Protein AF-D2V2P2-F1 (afdb_monomer)

Foldseek 3Di:
DDDDDDDDDDDDDDDDPPPPVVVVVVVVVVVVVVVPPPDDDDDDDDDDDDDDDDDDDDPPPPPVVVVVLVVVVVVLVVVVVPPLDPDPVSVVVNVVSVVVVVVVVVPPCVVCVVVVVVVVVVVLVSNDPPDDDPVVVCVVVVVVVVVVVVVVPPDPPPPPPDPDDPVNVVVVVVVVVVVVVVVVVVVVVVVVVVLVVVQLVLQVLLQVLQVVCCVVPVAGDLDSVVSCVVVSDVDQDARSLRHGWQKQAAAQLVVLLVLLVCLQPDPDDDCPVSLVVLVVNLSNLVSLLVSLVVDQPPQQSLLSNLQSNVHIGIWDPSDNDIDGHPVGDSCDDPVSSVVSVVSLVSSLVSLVVSCVDPDPSNPSSVSVNVSSVVSVVVSVVVVVVVVVVVPPDD

Secondary structure (DSSP, 8-state):
------PPP---------TTHHHHHHHHHHHHHHHGGG--------------------TTSTTHHHHHHHHHHHHHHHHHHH-----HHHHHHHHHHHHHHHHHTTT-HHHHHHHHHHHHHHHHHHT--S---HHHHHHHHHHHHHHHHHHTSSS----------HHHHHHHHHHHHHHHHHHHHHHHHHHHHHHHHHHHHHHHHHHHHHHHHHHHHSS--SSSTHHHHTTS-SSPPBPTTSPBPEEE----HHHHHHHHHHHHH--SS--HHHHHHHHHHHHHHHHHHHHHHSPPTT--HHHHHHHHTT--EEEB-SSSS-B--TTS-SS--HHHHHHHHHHHHHHHHHHHHHHTS-STTHHHHHHHHHHHHHHHHHHHHHHHHHHHHHSS--

Sequence (394 aa):
MMHNSKTQPFSMMGHTPLSSERRKYRRMEQIIKHLIPFATIKSSSSIEENNYCTTSVNNNRKCENNNQMMEILQFLIRHILVTKRNNKDSINQLNIILQKYIQQTNGDFKKYLPIGIIAGLICANKYNQNNSTISNRFNIVKNIFSNSAGILKDNNIAVTIHHLSMIEILIAISIIVTFSGLTGAVLAQVYEESRVSNALL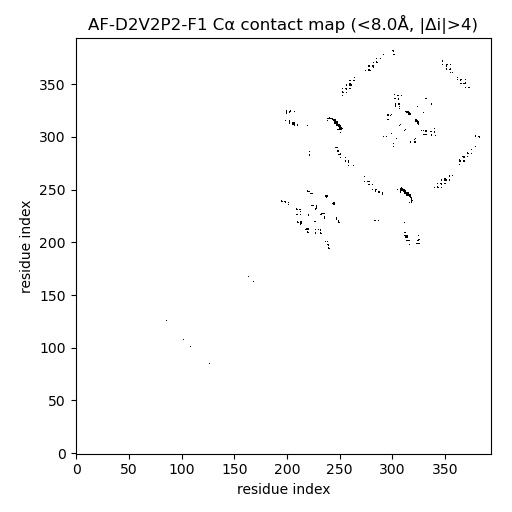DLAKLQEGLVLYFTRHGKYPLSLEDLLEGGELNKVPKDPWGTDYLYVPHLDWNRLNRILLTTTTSNSGNNSTSQQQLTYFNEVLKRMETVLITLPGGVTPMSLLAIANEQPFCICVGTKIPRFPSKIDVDVSRERIRYVANLMKMSMERSSVAGSVQSNNQQGVTSIMNQITELNARIKNILNVTRQASGGGE

Mean predicted aligned error: 15.67 Å

InterPro domains:
  IPR045584 Pilin-like [SSF54523] (191-249)

Radius of gyration: 34.94 Å; Cα contacts (8 Å, |Δi|>4): 233; chains: 1; bounding box: 85×60×120 Å

Solvent-accessible surface area (backbone atoms only — not comparable to full-atom values): 24116 Å² total; per-residue (Å²): 134,88,82,85,79,82,81,77,85,84,82,82,84,78,88,77,93,70,67,70,64,58,54,54,53,56,55,51,53,55,56,53,67,69,64,56,86,82,75,76,85,82,87,78,86,85,90,83,90,82,90,86,82,90,78,92,87,79,98,70,71,75,66,61,56,58,56,54,50,49,51,52,50,51,51,50,53,52,48,57,68,67,50,88,65,94,51,70,65,62,54,53,52,50,52,53,52,51,52,54,52,60,66,70,51,77,77,62,53,83,83,48,47,69,59,55,51,50,52,49,52,54,52,61,64,69,75,61,87,73,95,69,65,71,71,64,56,54,52,56,55,47,53,55,53,54,58,56,56,58,69,61,71,82,55,92,70,80,74,77,77,73,82,75,51,72,66,55,55,53,52,51,51,52,53,52,53,55,50,52,59,59,54,54,62,57,49,56,54,55,50,52,53,49,37,54,53,50,40,47,54,50,40,48,51,52,49,50,30,49,54,52,44,24,73,74,68,77,45,71,62,90,49,76,65,50,37,42,77,72,63,60,34,97,65,84,73,60,39,78,70,73,37,70,60,49,70,43,50,59,48,52,52,68,60,53,44,48,51,52,54,48,65,67,67,63,92,69,96,76,57,66,68,61,49,52,49,51,54,52,51,41,54,46,51,56,50,46,46,54,46,62,72,69,54,62,81,92,65,55,66,58,50,51,53,39,49,20,42,76,44,55,48,53,34,45,62,71,46,92,62,71,45,65,36,91,89,57,76,82,82,59,50,70,64,52,37,51,50,46,53,50,42,52,51,51,38,51,60,47,32,56,61,47,56,71,54,94,48,100,67,43,69,63,49,45,53,41,38,51,50,55,50,48,47,52,53,50,52,51,51,52,53,50,52,54,49,56,69,68,70,74,77,127

Organism: Naegleria gruberi (NCBI:txid5762)

Structure (mmCIF, N/CA/C/O backbone):
data_AF-D2V2P2-F1
#
_entry.id   AF-D2V2P2-F1
#
loop_
_atom_site.group_PDB
_atom_site.id
_atom_site.type_symbol
_atom_site.label_atom_id
_atom_site.label_alt_id
_atom_site.label_comp_id
_atom_site.label_asym_id
_atom_site.label_entity_id
_atom_site.label_seq_id
_atom_site.pdbx_PDB_ins_code
_atom_site.Cartn_x
_atom_site.Cartn_y
_atom_site.Cartn_z
_atom_site.occupancy
_atom_site.B_iso_or_equiv
_atom_site.auth_seq_id
_atom_site.auth_comp_id
_atom_site.auth_asym_id
_atom_site.auth_atom_id
_atom_site.pdbx_PDB_model_num
ATOM 1 N N . MET A 1 1 ? -45.263 -20.080 16.323 1.00 39.00 1 MET A N 1
ATOM 2 C CA . MET A 1 1 ? -45.746 -19.633 14.998 1.00 39.00 1 MET A CA 1
ATOM 3 C C . MET A 1 1 ? -44.679 -18.750 14.377 1.00 39.00 1 MET A C 1
ATOM 5 O O . MET A 1 1 ? -44.174 -17.861 15.046 1.00 39.00 1 MET A O 1
ATOM 9 N N . MET A 1 2 ? -44.260 -19.103 13.164 1.00 36.00 2 MET A N 1
ATOM 10 C CA . MET A 1 2 ? -43.107 -18.552 12.450 1.00 36.00 2 MET A CA 1
ATOM 11 C C . MET A 1 2 ? -43.332 -17.096 12.024 1.00 36.00 2 MET A C 1
ATOM 13 O O . MET A 1 2 ? -44.337 -16.805 11.381 1.00 36.00 2 MET A O 1
ATOM 17 N N . HIS A 1 3 ? -42.371 -16.209 12.296 1.00 40.41 3 HIS A N 1
ATOM 18 C CA . HIS A 1 3 ? -42.299 -14.899 11.647 1.00 40.41 3 HIS A CA 1
ATOM 19 C C . HIS A 1 3 ? -41.204 -14.907 10.577 1.00 40.41 3 HIS A C 1
ATOM 21 O O . HIS A 1 3 ? -40.013 -14.865 10.865 1.00 40.41 3 HIS A O 1
ATOM 27 N N . ASN A 1 4 ? -41.665 -14.978 9.328 1.00 36.97 4 ASN A N 1
ATOM 28 C CA . ASN A 1 4 ? -40.906 -14.775 8.099 1.00 36.97 4 ASN A CA 1
ATOM 29 C C . ASN A 1 4 ? -40.462 -13.308 7.991 1.00 36.97 4 ASN A C 1
ATOM 31 O O . ASN A 1 4 ? -41.295 -12.428 7.759 1.00 36.97 4 ASN A O 1
ATOM 35 N N . SER A 1 5 ? -39.161 -13.036 8.092 1.00 37.25 5 SER A N 1
ATOM 36 C CA . SER A 1 5 ? -38.570 -11.764 7.674 1.00 37.25 5 SER A CA 1
ATOM 37 C C . SER A 1 5 ? -38.141 -11.863 6.206 1.00 37.25 5 SER A C 1
ATOM 39 O O . SER A 1 5 ? -37.165 -12.515 5.847 1.00 37.25 5 SER A O 1
ATOM 41 N N . LYS A 1 6 ? -38.921 -11.217 5.331 1.00 34.88 6 LYS A N 1
ATOM 42 C CA . LYS A 1 6 ? -38.597 -11.018 3.914 1.00 34.88 6 LYS A CA 1
ATOM 43 C C . LYS A 1 6 ? -37.325 -10.175 3.792 1.00 34.88 6 LYS A C 1
ATOM 45 O O . LYS A 1 6 ? -37.334 -8.986 4.098 1.00 34.88 6 LYS A O 1
ATOM 50 N N . THR A 1 7 ? -36.257 -10.782 3.297 1.00 38.91 7 THR A N 1
ATOM 51 C CA . THR A 1 7 ? -35.084 -10.098 2.755 1.00 38.91 7 THR A CA 1
ATOM 52 C C . THR A 1 7 ? -35.441 -9.486 1.398 1.00 38.91 7 THR A C 1
ATOM 54 O O . THR A 1 7 ? -35.841 -10.186 0.470 1.00 38.91 7 THR A O 1
ATOM 57 N N . GLN A 1 8 ? -35.329 -8.161 1.278 1.00 36.66 8 GLN A N 1
ATOM 58 C CA . GLN A 1 8 ? -35.366 -7.481 -0.018 1.00 36.66 8 GLN A CA 1
ATOM 59 C C . GLN A 1 8 ? -33.959 -7.475 -0.640 1.00 36.66 8 GLN A C 1
ATOM 61 O O . GLN A 1 8 ? -32.996 -7.175 0.070 1.00 36.66 8 GLN A O 1
ATOM 66 N N . PRO A 1 9 ? -33.806 -7.772 -1.943 1.00 38.62 9 PRO A N 1
ATOM 67 C CA . PRO A 1 9 ? -32.526 -7.642 -2.623 1.00 38.62 9 PRO A CA 1
ATOM 68 C C . PRO A 1 9 ? -32.244 -6.172 -2.964 1.00 38.62 9 PRO A C 1
ATOM 70 O O . PRO A 1 9 ? -32.997 -5.519 -3.686 1.00 38.62 9 PRO A O 1
ATOM 73 N N . PHE A 1 10 ? -31.129 -5.658 -2.449 1.00 37.38 10 PHE A N 1
ATOM 74 C CA . PHE A 1 10 ? -30.581 -4.348 -2.793 1.00 37.38 10 PHE A CA 1
ATOM 75 C C . PHE A 1 10 ? -29.981 -4.412 -4.210 1.00 37.38 10 PHE A C 1
ATOM 77 O O . PHE A 1 10 ? -28.911 -4.978 -4.425 1.00 37.38 10 PHE A O 1
ATOM 84 N N . SER A 1 11 ? -30.691 -3.860 -5.194 1.00 35.41 11 SER A N 1
ATOM 85 C CA . SER A 1 11 ? -30.213 -3.702 -6.572 1.00 35.41 11 SER A CA 1
ATOM 86 C C . SER A 1 11 ? -29.345 -2.444 -6.681 1.00 35.41 11 SER A C 1
ATOM 88 O O . SER A 1 11 ? -29.870 -1.336 -6.787 1.00 35.41 11 SER A O 1
ATOM 90 N N . MET A 1 12 ? -28.018 -2.600 -6.689 1.00 32.62 12 MET A N 1
ATOM 91 C CA . MET A 1 12 ? -27.097 -1.531 -7.090 1.00 32.62 12 MET A CA 1
ATOM 92 C C . MET A 1 12 ? -26.944 -1.504 -8.616 1.00 32.62 12 MET A C 1
ATOM 94 O O . MET A 1 12 ? -26.201 -2.288 -9.202 1.00 32.62 12 MET A O 1
ATOM 98 N N . MET A 1 13 ? -27.640 -0.567 -9.261 1.00 35.00 13 MET A N 1
ATOM 99 C CA . MET A 1 13 ? -27.381 -0.162 -10.644 1.00 35.00 13 MET A CA 1
ATOM 100 C C . MET A 1 13 ? -26.175 0.789 -10.658 1.00 35.00 13 MET A C 1
ATOM 102 O O . MET A 1 13 ? -26.297 1.975 -10.363 1.00 35.00 13 MET A O 1
ATOM 106 N N . GLY A 1 14 ? -24.993 0.259 -10.976 1.00 33.53 14 GLY A N 1
ATOM 107 C CA . GLY A 1 14 ? -23.795 1.049 -11.258 1.00 33.53 14 GLY A CA 1
ATOM 108 C C . GLY A 1 14 ? -23.692 1.360 -12.751 1.00 33.53 14 GLY A C 1
ATOM 109 O O . GLY A 1 14 ? -23.383 0.479 -13.551 1.00 33.53 14 GLY A O 1
ATOM 110 N N . HIS A 1 15 ? -23.931 2.612 -13.142 1.00 38.28 15 HIS A N 1
ATOM 111 C CA . HIS A 1 15 ? -23.591 3.107 -14.475 1.00 38.28 15 HIS A CA 1
ATOM 112 C C . HIS A 1 15 ? -22.081 3.378 -14.560 1.00 38.28 15 HIS A C 1
ATOM 114 O O . HIS A 1 15 ? -21.579 4.337 -13.983 1.00 38.28 15 HIS A O 1
ATOM 120 N N . THR A 1 16 ? -21.348 2.553 -15.309 1.00 40.25 16 THR A N 1
ATOM 121 C CA . THR A 1 16 ? -19.937 2.797 -15.659 1.00 40.25 16 THR A CA 1
ATOM 122 C C . THR A 1 16 ? -19.815 3.726 -16.879 1.00 40.25 16 THR A C 1
ATOM 124 O O . THR A 1 16 ? -20.457 3.447 -17.901 1.00 40.25 16 THR A O 1
ATOM 127 N N . PRO A 1 17 ? -18.949 4.757 -16.878 1.00 39.59 17 PRO A N 1
ATOM 128 C CA . PRO A 1 17 ? -18.678 5.567 -18.062 1.00 39.59 17 PRO A CA 1
ATOM 129 C C . PRO A 1 17 ? -17.571 4.921 -18.919 1.00 39.59 17 PRO A C 1
ATOM 131 O O . PRO A 1 17 ? -16.394 5.222 -18.780 1.00 39.59 17 PRO A O 1
ATOM 134 N N . LEU A 1 18 ? -17.949 4.035 -19.847 1.00 43.19 18 LEU A N 1
ATOM 135 C CA . LEU A 1 18 ? -17.047 3.388 -20.830 1.00 43.19 18 LEU A CA 1
ATOM 136 C C . LEU A 1 18 ? -17.198 3.969 -22.257 1.00 43.19 18 LEU A C 1
ATOM 138 O O . LEU A 1 18 ? -16.997 3.288 -23.266 1.00 43.19 18 LEU A O 1
ATOM 142 N N . SER A 1 19 ? -17.614 5.234 -22.379 1.00 46.69 19 SER A N 1
ATOM 143 C CA . SER A 1 19 ? -18.091 5.798 -23.653 1.00 46.69 19 SER A CA 1
ATOM 144 C C . SER A 1 19 ? -17.028 6.496 -24.518 1.00 46.69 19 SER A C 1
ATOM 146 O O . SER A 1 19 ? -17.297 6.746 -25.697 1.00 46.69 19 SER A O 1
ATOM 148 N N . SER A 1 20 ? -15.819 6.773 -24.012 1.00 46.03 20 SER A N 1
ATOM 149 C CA . SER A 1 20 ? -14.789 7.493 -24.785 1.00 46.03 20 SER A CA 1
ATOM 150 C C . SER A 1 20 ? -13.924 6.571 -25.661 1.00 46.03 20 SER A C 1
ATOM 152 O O . SER A 1 20 ? -13.648 6.908 -26.815 1.00 46.03 20 SER A O 1
ATOM 154 N N . GLU A 1 21 ? -13.579 5.365 -25.198 1.00 44.59 21 GLU A N 1
ATOM 155 C CA . GLU A 1 21 ? -12.796 4.397 -25.985 1.00 44.59 21 GLU A CA 1
ATOM 156 C C . GLU A 1 21 ? -13.618 3.715 -27.084 1.00 44.59 21 GLU A C 1
ATOM 158 O O . GLU A 1 21 ? -13.150 3.585 -28.217 1.00 44.59 21 GLU A O 1
ATOM 163 N N . ARG A 1 22 ? -14.891 3.381 -26.824 1.00 50.56 22 ARG A N 1
ATOM 164 C CA . ARG A 1 22 ? -15.781 2.792 -27.847 1.00 50.56 22 ARG A CA 1
ATOM 165 C C . ARG A 1 22 ? -16.012 3.719 -29.050 1.00 50.56 22 ARG A C 1
ATOM 167 O O . ARG A 1 22 ? -16.265 3.231 -30.151 1.00 50.56 22 ARG A O 1
ATOM 174 N N . ARG A 1 23 ? -15.881 5.043 -28.882 1.00 46.22 23 ARG A N 1
ATOM 175 C CA . ARG A 1 23 ? -15.968 6.017 -29.988 1.00 46.22 23 ARG A CA 1
ATOM 176 C C . ARG A 1 23 ? -14.723 6.022 -30.884 1.00 46.22 23 ARG A C 1
ATOM 178 O O . ARG A 1 23 ? -14.866 6.257 -32.082 1.00 46.22 23 ARG A O 1
ATOM 185 N N . LYS A 1 24 ? -13.532 5.709 -30.353 1.00 48.81 24 LYS A N 1
ATOM 186 C CA . LYS A 1 24 ? -12.301 5.578 -31.158 1.00 48.81 24 LYS A CA 1
ATOM 187 C C . LYS A 1 24 ? -12.327 4.314 -32.026 1.00 48.81 24 LYS A C 1
ATOM 189 O O . LYS A 1 24 ? -11.998 4.391 -33.207 1.00 48.81 24 LYS A O 1
ATOM 194 N N . TYR A 1 25 ? -12.838 3.198 -31.498 1.00 47.44 25 TYR A N 1
ATOM 195 C CA . TYR A 1 25 ? -12.969 1.949 -32.261 1.00 47.44 25 TYR A CA 1
ATOM 196 C C . TYR A 1 25 ? -13.992 2.031 -33.405 1.00 47.44 25 TYR A C 1
ATOM 198 O O . TYR A 1 25 ? -13.703 1.554 -34.499 1.00 47.44 25 TYR A O 1
ATOM 206 N N . ARG A 1 26 ? -15.135 2.717 -33.224 1.00 54.47 26 ARG A N 1
ATOM 207 C CA . ARG A 1 26 ? -16.117 2.896 -34.317 1.00 54.47 26 ARG A CA 1
ATOM 208 C C . ARG A 1 26 ? -15.593 3.747 -35.480 1.00 54.47 26 ARG A C 1
ATOM 210 O O . ARG A 1 26 ? -15.947 3.476 -36.622 1.00 54.47 26 ARG A O 1
ATOM 217 N N . ARG A 1 27 ? -14.733 4.741 -35.217 1.00 48.91 27 ARG A N 1
ATOM 218 C CA . ARG A 1 27 ? -14.078 5.520 -36.287 1.00 48.91 27 ARG A CA 1
ATOM 219 C C . ARG A 1 27 ? -13.041 4.689 -37.047 1.00 48.91 27 ARG A C 1
ATOM 221 O O . ARG A 1 27 ? -12.950 4.811 -38.261 1.00 48.91 27 ARG A O 1
ATOM 228 N N . MET A 1 28 ? -12.318 3.802 -36.362 1.00 43.47 28 MET A N 1
ATOM 229 C CA . MET A 1 28 ? -11.369 2.884 -37.005 1.00 43.47 28 MET A CA 1
ATOM 230 C C . MET A 1 28 ? -12.079 1.833 -37.875 1.00 43.47 28 MET A C 1
ATOM 232 O O . MET A 1 28 ? -11.632 1.543 -38.980 1.00 43.47 28 MET A O 1
ATOM 236 N N . GLU A 1 29 ? -13.225 1.318 -37.423 1.00 53.47 29 GLU A N 1
ATOM 237 C CA . GLU A 1 29 ? -14.031 0.344 -38.171 1.00 53.47 29 GLU A CA 1
ATOM 238 C C . GLU A 1 29 ? -14.632 0.936 -39.463 1.00 53.47 29 GLU A C 1
ATOM 240 O O . GLU A 1 29 ? -14.716 0.251 -40.482 1.00 53.47 29 GLU A O 1
ATOM 245 N N . GLN A 1 30 ? -14.993 2.225 -39.454 1.00 53.72 30 GLN A N 1
ATOM 246 C CA . GLN A 1 30 ? -15.456 2.938 -40.652 1.00 53.72 30 GLN A CA 1
ATOM 247 C C . GLN A 1 30 ? -14.328 3.186 -41.668 1.00 53.72 30 GLN A C 1
ATOM 249 O O . GLN A 1 30 ? -14.567 3.087 -42.868 1.00 53.72 30 GLN A O 1
ATOM 254 N N . ILE A 1 31 ? -13.094 3.425 -41.209 1.00 52.66 31 ILE A N 1
ATOM 255 C CA . ILE A 1 31 ? -11.920 3.567 -42.090 1.00 52.66 31 ILE A CA 1
ATOM 256 C C . ILE A 1 31 ? -11.558 2.219 -42.736 1.00 52.66 31 ILE A C 1
ATOM 258 O O . ILE A 1 31 ? -11.278 2.164 -43.931 1.00 52.66 31 ILE A O 1
ATOM 262 N N . ILE A 1 32 ? -11.640 1.115 -41.984 1.00 48.56 32 ILE A N 1
ATOM 263 C CA . ILE A 1 32 ? -11.380 -0.240 -42.502 1.00 48.56 32 ILE A CA 1
ATOM 264 C C . ILE A 1 32 ? -12.430 -0.649 -43.548 1.00 48.56 32 ILE A C 1
ATOM 266 O O . ILE A 1 32 ? -12.072 -1.203 -44.584 1.00 48.56 32 ILE A O 1
ATOM 270 N N . LYS A 1 33 ? -13.713 -0.318 -43.341 1.00 50.97 33 LYS A N 1
ATOM 271 C CA . LYS A 1 33 ? -14.788 -0.596 -44.314 1.00 50.97 33 LYS A CA 1
ATOM 272 C C . LYS A 1 33 ? -14.618 0.146 -45.648 1.00 50.97 33 LYS A C 1
ATOM 274 O O . LYS A 1 33 ? -15.055 -0.372 -46.670 1.00 50.97 33 LYS A O 1
ATOM 279 N N . HIS A 1 34 ? -13.936 1.294 -45.665 1.00 46.97 34 HIS A N 1
ATOM 280 C CA . HIS A 1 34 ? -13.638 2.035 -46.897 1.00 46.97 34 HIS A CA 1
ATOM 281 C C . HIS A 1 34 ? -12.392 1.548 -47.654 1.00 46.97 34 HIS A C 1
ATOM 283 O O . HIS A 1 34 ? -12.243 1.875 -48.828 1.00 46.97 34 HIS A O 1
ATOM 289 N N . LEU A 1 35 ? -11.526 0.742 -47.031 1.00 38.38 35 LEU A N 1
ATOM 290 C CA . LEU A 1 35 ? -10.287 0.239 -47.648 1.00 38.38 35 LEU A CA 1
ATOM 291 C C . LEU A 1 35 ? -10.430 -1.150 -48.297 1.00 38.38 35 LEU A C 1
ATOM 293 O O . LEU A 1 35 ? -9.536 -1.590 -49.013 1.00 38.38 35 LEU A O 1
ATOM 297 N N . ILE A 1 36 ? -11.563 -1.829 -48.098 1.00 39.03 36 ILE A N 1
ATOM 298 C CA . ILE A 1 36 ? -11.803 -3.193 -48.597 1.00 39.03 36 ILE A CA 1
ATOM 299 C C . ILE A 1 36 ? -12.151 -3.318 -50.107 1.00 39.03 36 ILE A C 1
ATOM 301 O O . ILE A 1 36 ? -11.983 -4.424 -50.624 1.00 39.03 36 ILE A O 1
ATOM 305 N N . PRO A 1 37 ? -12.533 -2.290 -50.903 1.00 37.72 37 PRO A N 1
ATOM 306 C CA . PRO A 1 37 ? -12.929 -2.555 -52.291 1.00 37.72 37 PRO A CA 1
ATOM 307 C C . PRO A 1 37 ? -11.768 -2.844 -53.268 1.00 37.72 37 PRO A C 1
ATOM 309 O O . PRO A 1 37 ? -12.038 -3.140 -54.426 1.00 37.72 37 PRO A O 1
ATOM 312 N N . PHE A 1 38 ? -10.497 -2.837 -52.844 1.00 37.84 38 PHE A N 1
ATOM 313 C CA . PHE A 1 38 ? -9.353 -3.101 -53.740 1.00 37.84 38 PHE A CA 1
ATOM 314 C C . PHE A 1 38 ? -8.834 -4.549 -53.759 1.00 37.84 38 PHE A C 1
ATOM 316 O O . PHE A 1 38 ? -7.918 -4.856 -54.516 1.00 37.84 38 PHE A O 1
ATOM 323 N N . ALA A 1 39 ? -9.422 -5.466 -52.986 1.00 37.91 39 ALA A N 1
ATOM 324 C CA . ALA A 1 39 ? -8.968 -6.857 -52.917 1.00 37.91 39 ALA A CA 1
ATOM 325 C C . ALA A 1 39 ? -10.097 -7.850 -53.227 1.00 37.91 39 ALA A C 1
ATOM 327 O O . ALA A 1 39 ? -10.499 -8.643 -52.382 1.00 37.91 39 ALA A O 1
ATOM 328 N N . THR A 1 40 ? -10.614 -7.822 -54.456 1.00 29.45 40 THR A N 1
ATOM 329 C CA . THR A 1 40 ? -11.416 -8.932 -54.998 1.00 29.45 40 THR A CA 1
ATOM 330 C C . THR A 1 40 ? -10.927 -9.305 -56.395 1.00 29.45 40 THR A C 1
ATOM 332 O O . THR A 1 40 ? -11.528 -8.966 -57.407 1.00 29.45 40 THR A O 1
ATOM 335 N N . ILE A 1 41 ? -9.815 -10.043 -56.461 1.00 33.31 41 ILE A N 1
ATOM 336 C CA . ILE A 1 41 ? -9.508 -10.844 -57.650 1.00 33.31 41 ILE A CA 1
ATOM 337 C C . ILE A 1 41 ? -10.326 -12.131 -57.523 1.00 33.31 41 ILE A C 1
ATOM 339 O O . ILE A 1 41 ? -10.062 -12.970 -56.663 1.00 33.31 41 ILE A O 1
ATOM 343 N N . LY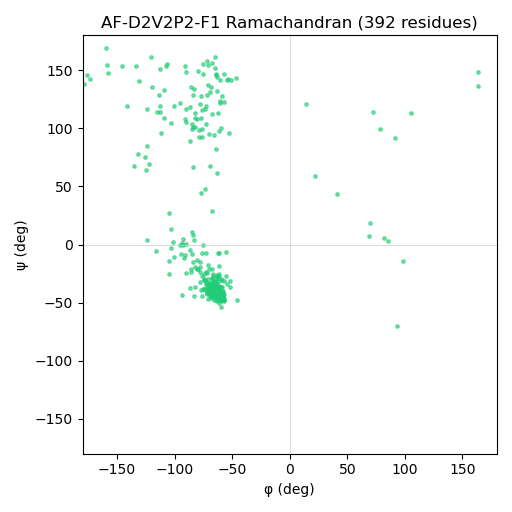S A 1 42 ? -11.364 -12.239 -58.358 1.00 30.59 42 LYS A N 1
ATOM 344 C CA . LYS A 1 42 ? -12.147 -13.460 -58.574 1.00 30.59 42 LYS A CA 1
ATOM 345 C C . LYS A 1 42 ? -11.217 -14.591 -59.018 1.00 30.59 42 LYS A C 1
ATOM 347 O O . LYS A 1 42 ? -10.570 -14.490 -60.055 1.00 30.59 42 LYS A O 1
ATOM 352 N N . SER A 1 43 ? -11.215 -15.688 -58.270 1.00 37.28 43 SER A N 1
ATOM 353 C CA . SER A 1 43 ? -10.841 -17.003 -58.776 1.00 37.28 43 SER A CA 1
ATOM 354 C C . SER A 1 43 ? -12.053 -17.608 -59.487 1.00 37.28 43 SER A C 1
ATOM 356 O O . SER A 1 43 ? -13.069 -17.904 -58.862 1.00 37.28 43 SER A O 1
ATOM 358 N N . SER A 1 44 ? -11.964 -17.785 -60.803 1.00 30.56 44 SER A N 1
ATOM 359 C CA . SER A 1 44 ? -12.893 -18.627 -61.560 1.00 30.56 44 SER A CA 1
ATOM 360 C C . SER A 1 44 ? -12.105 -19.676 -62.330 1.00 30.56 44 SER A C 1
ATOM 362 O O . SER A 1 44 ? -11.274 -19.366 -63.179 1.00 30.56 44 SER A O 1
ATOM 364 N N . SER A 1 45 ? -12.370 -20.920 -61.962 1.00 35.72 45 SER A N 1
ATOM 365 C CA . SER A 1 45 ? -11.967 -22.154 -62.618 1.00 35.72 45 SER A CA 1
ATOM 366 C C . SER A 1 45 ? -12.726 -22.399 -63.928 1.00 35.72 45 SER A C 1
ATOM 368 O O . SER A 1 45 ? -13.877 -21.990 -64.051 1.00 35.72 45 SER A O 1
ATOM 370 N N . SER A 1 46 ? -12.105 -23.226 -64.778 1.00 30.78 46 SER A N 1
ATOM 371 C CA . SER A 1 46 ? -12.676 -24.186 -65.747 1.00 30.78 46 SER A CA 1
ATOM 372 C C . SER A 1 46 ? -12.657 -23.854 -67.259 1.00 30.78 46 SER A C 1
ATOM 374 O O . SER A 1 46 ? -13.360 -22.967 -67.720 1.00 30.78 46 SER A O 1
ATOM 376 N N . ILE A 1 47 ? -11.855 -24.688 -67.954 1.00 33.25 47 ILE A N 1
ATOM 377 C CA . ILE A 1 47 ? -12.030 -25.383 -69.254 1.00 33.25 47 ILE A CA 1
ATOM 378 C C . ILE A 1 47 ? -11.969 -24.548 -70.553 1.00 33.25 47 ILE A C 1
ATOM 380 O O . ILE A 1 47 ? -12.846 -23.739 -70.809 1.00 33.25 47 ILE A O 1
ATOM 384 N N . GLU A 1 48 ? -10.939 -24.777 -71.386 1.00 27.80 48 GLU A N 1
ATOM 385 C CA . GLU A 1 48 ? -11.023 -25.470 -72.697 1.00 27.80 48 GLU A CA 1
ATOM 386 C C . GLU A 1 48 ? -9.639 -25.579 -73.374 1.00 27.80 48 GLU A C 1
ATOM 388 O O . GLU A 1 48 ? -8.821 -24.659 -73.348 1.00 27.80 48 GLU A O 1
ATOM 393 N N . GLU A 1 49 ? -9.384 -26.751 -73.959 1.00 37.12 49 GLU A N 1
ATOM 394 C CA . GLU A 1 49 ? -8.295 -27.037 -74.894 1.00 37.12 49 GLU A CA 1
ATOM 395 C C . GLU A 1 49 ? -8.564 -26.346 -76.241 1.00 37.12 49 GLU A C 1
ATOM 397 O O . GLU A 1 49 ? -9.679 -26.432 -76.746 1.00 37.12 49 GLU A O 1
ATOM 402 N N . ASN A 1 50 ? -7.548 -25.725 -76.859 1.00 28.16 50 ASN A N 1
ATOM 403 C CA . ASN A 1 50 ? -7.240 -25.915 -78.285 1.00 28.16 50 ASN A CA 1
ATOM 404 C C . ASN A 1 50 ? -5.971 -25.173 -78.743 1.00 28.16 50 ASN A C 1
ATOM 406 O O . ASN A 1 50 ? -5.624 -24.090 -78.275 1.00 28.16 50 ASN A O 1
ATOM 410 N N . ASN A 1 51 ? -5.290 -25.821 -79.688 1.00 36.38 51 ASN A N 1
ATOM 411 C CA . ASN A 1 51 ? -4.039 -25.451 -80.347 1.00 36.38 51 ASN A CA 1
ATOM 412 C C . ASN A 1 51 ? -4.120 -24.150 -81.174 1.00 36.38 51 ASN A C 1
ATOM 414 O O . ASN A 1 51 ? -5.110 -23.938 -81.863 1.00 36.38 51 ASN A O 1
ATOM 418 N N . TYR A 1 52 ? -3.043 -23.348 -81.188 1.00 28.03 52 TYR A N 1
ATOM 419 C CA . TYR A 1 52 ? -2.173 -23.045 -82.351 1.00 28.03 52 TYR A CA 1
ATOM 420 C C . TYR A 1 52 ? -1.294 -21.789 -82.131 1.00 28.03 52 TYR A C 1
ATOM 422 O O . TYR A 1 52 ? -1.710 -20.805 -81.530 1.00 28.03 52 TYR A O 1
ATOM 430 N N . CYS A 1 53 ? -0.105 -21.840 -82.746 1.00 26.44 53 CYS A N 1
ATOM 431 C CA . CYS A 1 53 ? 0.760 -20.738 -83.202 1.00 26.44 53 CYS A CA 1
ATOM 432 C C . CYS A 1 53 ? 1.644 -19.955 -82.205 1.00 26.44 53 CYS A C 1
ATOM 434 O O . CYS A 1 53 ? 1.262 -18.974 -81.579 1.00 26.44 53 CYS A O 1
ATOM 436 N N . THR A 1 54 ? 2.919 -20.361 -82.207 1.00 35.38 54 THR A N 1
ATOM 437 C CA . THR A 1 54 ? 4.123 -19.540 -82.447 1.00 35.38 54 THR A CA 1
ATOM 438 C C . THR A 1 54 ? 3.983 -18.009 -82.409 1.00 35.38 54 THR A C 1
ATOM 440 O O . THR A 1 54 ? 3.371 -17.419 -83.296 1.00 35.38 54 THR A O 1
ATOM 443 N N . THR A 1 55 ? 4.727 -17.349 -81.516 1.00 30.08 55 THR A N 1
ATOM 444 C CA . THR A 1 55 ? 5.813 -16.408 -81.878 1.00 30.08 55 THR A CA 1
ATOM 445 C C . THR A 1 55 ? 6.583 -15.921 -80.641 1.00 30.08 55 THR A C 1
ATOM 447 O O . THR A 1 55 ? 6.042 -15.724 -79.559 1.00 30.08 55 THR A O 1
ATOM 450 N N . SER A 1 56 ? 7.892 -15.781 -80.847 1.00 43.12 56 SER A N 1
ATOM 451 C CA . SER A 1 56 ? 8.901 -15.103 -80.025 1.00 43.12 56 SER A CA 1
ATOM 452 C C . SER A 1 56 ? 8.466 -13.705 -79.554 1.00 43.12 56 SER A C 1
ATOM 454 O O . SER A 1 56 ? 7.849 -12.996 -80.343 1.00 43.12 56 SER A O 1
ATOM 456 N N . VAL A 1 57 ? 8.838 -13.306 -78.320 1.00 38.25 57 VAL A N 1
ATOM 457 C CA . VAL A 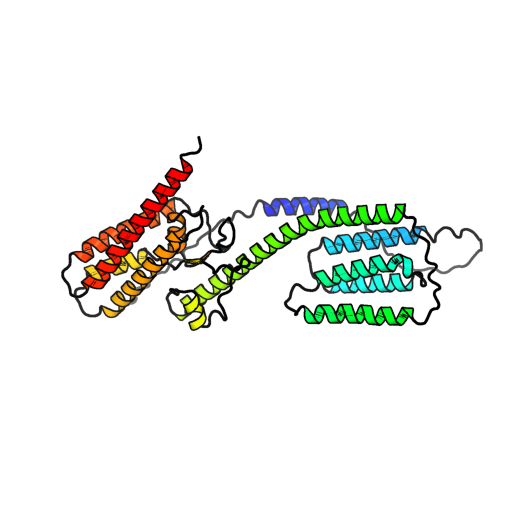1 57 ? 9.453 -12.000 -77.942 1.00 38.25 57 VAL A CA 1
ATOM 458 C C . VAL A 1 57 ? 9.373 -11.741 -76.413 1.00 38.25 57 VAL A C 1
ATOM 460 O O . VAL A 1 57 ? 8.329 -11.888 -75.785 1.00 38.25 57 VAL A O 1
ATOM 463 N N . ASN A 1 58 ? 10.495 -11.247 -75.862 1.00 35.59 58 ASN A N 1
ATOM 464 C CA . ASN A 1 58 ? 10.707 -10.498 -74.602 1.00 35.59 58 ASN A CA 1
ATOM 465 C C . ASN A 1 58 ? 11.032 -11.207 -73.264 1.00 35.59 58 ASN A C 1
ATOM 467 O O . ASN A 1 58 ? 10.193 -11.404 -72.385 1.00 35.59 58 ASN A O 1
ATOM 471 N N . ASN A 1 59 ? 12.345 -11.343 -73.026 1.00 41.66 59 ASN A N 1
ATOM 472 C CA . ASN A 1 59 ? 13.026 -11.563 -71.741 1.00 41.66 59 ASN A CA 1
ATOM 473 C C . ASN A 1 59 ? 13.075 -10.307 -70.831 1.00 41.66 59 ASN A C 1
ATOM 475 O O . ASN A 1 59 ? 14.128 -9.995 -70.289 1.00 41.66 59 ASN A O 1
ATOM 479 N N . ASN A 1 60 ? 11.963 -9.591 -70.618 1.00 39.19 60 ASN A N 1
ATOM 480 C CA . ASN A 1 60 ? 11.948 -8.413 -69.719 1.00 39.19 60 ASN A CA 1
ATOM 481 C C . ASN A 1 60 ? 10.923 -8.462 -68.571 1.00 39.19 60 ASN A C 1
ATOM 483 O O . ASN A 1 60 ? 10.859 -7.534 -67.774 1.00 39.19 60 ASN A O 1
ATOM 487 N N . ARG A 1 61 ? 10.173 -9.559 -68.394 1.00 39.81 61 ARG A N 1
ATOM 488 C CA . ARG A 1 61 ? 9.180 -9.683 -67.299 1.00 39.81 61 ARG A CA 1
ATOM 489 C C . ARG A 1 61 ? 9.707 -10.283 -65.988 1.00 39.81 61 ARG A C 1
ATOM 491 O O . ARG A 1 61 ? 8.950 -10.432 -65.037 1.00 39.81 61 ARG A O 1
ATOM 498 N N . LYS A 1 62 ? 10.995 -10.637 -65.897 1.00 42.94 62 LYS A N 1
ATOM 499 C CA . LYS A 1 62 ? 11.540 -11.319 -64.704 1.00 42.94 62 LYS A CA 1
ATOM 500 C C . LYS A 1 62 ? 11.905 -10.366 -63.553 1.00 42.94 62 LYS A C 1
ATOM 502 O O . LYS A 1 62 ? 11.970 -10.811 -62.413 1.00 42.94 62 LYS A O 1
ATOM 507 N N . CYS A 1 63 ? 12.092 -9.071 -63.824 1.00 41.78 63 CYS A N 1
ATOM 508 C CA . CYS A 1 63 ? 12.503 -8.090 -62.811 1.00 41.78 63 CYS A CA 1
ATOM 509 C C . CYS A 1 63 ? 11.334 -7.405 -62.076 1.00 41.78 63 CYS A C 1
ATOM 511 O O . CYS A 1 63 ? 11.516 -6.997 -60.933 1.00 41.78 63 CYS A O 1
ATOM 513 N N . GLU A 1 64 ? 10.131 -7.329 -62.660 1.00 46.81 64 GLU A N 1
ATOM 514 C CA . GLU A 1 64 ? 8.958 -6.738 -61.981 1.00 46.81 64 GLU A CA 1
ATOM 515 C C . GLU A 1 64 ? 8.419 -7.615 -60.839 1.00 46.81 64 GLU A C 1
ATOM 517 O O . GLU A 1 64 ? 8.001 -7.095 -59.803 1.00 46.81 64 GLU A O 1
ATOM 522 N N . ASN A 1 65 ? 8.518 -8.944 -60.963 1.00 54.16 65 ASN A N 1
ATOM 523 C CA . ASN A 1 65 ? 8.010 -9.868 -59.941 1.00 54.16 65 ASN A CA 1
ATOM 524 C C . ASN A 1 65 ? 8.793 -9.804 -58.617 1.00 54.16 65 ASN A C 1
ATOM 526 O O . ASN A 1 65 ? 8.212 -10.006 -57.551 1.00 54.16 65 ASN A O 1
ATOM 530 N N . ASN A 1 66 ? 10.090 -9.481 -58.650 1.00 55.38 66 ASN A N 1
ATOM 531 C CA . ASN A 1 66 ? 10.916 -9.441 -57.436 1.00 55.38 66 ASN A CA 1
ATOM 532 C C . ASN A 1 66 ? 10.593 -8.225 -56.552 1.00 55.38 66 ASN A C 1
ATOM 534 O O . ASN A 1 66 ? 10.606 -8.333 -55.325 1.00 55.38 66 ASN A O 1
ATOM 538 N N . ASN A 1 67 ? 10.244 -7.087 -57.161 1.00 58.53 67 ASN A N 1
ATOM 539 C CA . ASN A 1 67 ? 9.851 -5.885 -56.422 1.00 58.53 67 ASN A CA 1
ATOM 540 C C . ASN A 1 67 ? 8.465 -6.050 -55.786 1.00 58.53 67 ASN A C 1
ATOM 542 O O . ASN A 1 67 ? 8.296 -5.731 -54.611 1.00 58.53 67 ASN A O 1
ATOM 546 N N . GLN A 1 68 ? 7.508 -6.649 -56.506 1.00 63.75 68 GLN A N 1
ATOM 547 C CA . GLN A 1 68 ? 6.188 -6.964 -55.947 1.00 63.75 68 GLN A CA 1
ATOM 548 C C . GLN A 1 68 ? 6.282 -7.929 -54.758 1.00 63.75 68 GLN A C 1
ATOM 550 O O . GLN A 1 68 ? 5.603 -7.750 -53.748 1.00 63.75 68 GLN A O 1
ATOM 555 N N . MET A 1 69 ? 7.163 -8.929 -54.829 1.00 60.84 69 MET A N 1
ATOM 556 C CA . MET A 1 69 ? 7.339 -9.888 -53.739 1.00 60.84 69 MET A CA 1
ATOM 557 C C . MET A 1 69 ? 7.978 -9.257 -52.492 1.00 60.84 69 MET A C 1
ATOM 559 O O . MET A 1 69 ? 7.591 -9.593 -51.372 1.00 60.84 69 MET A O 1
ATOM 563 N N . MET A 1 70 ? 8.898 -8.300 -52.667 1.00 64.69 70 MET A N 1
ATOM 564 C CA . MET A 1 70 ? 9.466 -7.523 -51.558 1.00 64.69 70 MET A CA 1
ATOM 565 C C . MET A 1 70 ? 8.443 -6.594 -50.903 1.00 64.69 70 MET A C 1
ATOM 567 O O . MET A 1 70 ? 8.447 -6.476 -49.677 1.00 64.69 70 MET A O 1
ATOM 571 N N . GLU A 1 71 ? 7.531 -5.991 -51.668 1.00 68.94 71 GLU A N 1
ATOM 572 C CA . GLU A 1 71 ? 6.429 -5.213 -51.089 1.00 68.94 71 GLU A CA 1
ATOM 573 C C . GLU A 1 71 ? 5.452 -6.095 -50.306 1.00 68.94 71 GLU A C 1
ATOM 575 O O . GLU A 1 71 ? 5.049 -5.733 -49.199 1.00 68.94 71 GLU A O 1
ATOM 580 N N . ILE A 1 72 ? 5.143 -7.296 -50.811 1.00 67.31 72 ILE A N 1
ATOM 581 C CA . ILE A 1 72 ? 4.325 -8.279 -50.086 1.00 67.31 72 ILE A CA 1
ATOM 582 C C . ILE A 1 72 ? 5.015 -8.695 -48.776 1.00 67.31 72 ILE A C 1
ATOM 584 O O . ILE A 1 72 ? 4.366 -8.774 -47.729 1.00 67.31 72 ILE A O 1
ATOM 588 N N . LEU A 1 73 ? 6.335 -8.912 -48.797 1.00 68.12 73 LEU A N 1
ATOM 589 C CA . LEU A 1 73 ? 7.106 -9.276 -47.607 1.00 68.12 73 LEU A CA 1
ATOM 590 C C . LEU A 1 73 ? 7.138 -8.132 -46.578 1.00 68.12 73 LEU A C 1
ATOM 592 O O . LEU A 1 73 ? 6.910 -8.360 -45.389 1.00 68.12 73 LEU A O 1
ATOM 596 N N . GLN A 1 74 ? 7.364 -6.892 -47.025 1.00 69.50 74 GLN A N 1
ATOM 597 C CA . GLN A 1 74 ? 7.336 -5.705 -46.167 1.00 69.50 74 GLN A CA 1
ATOM 598 C C . GLN A 1 74 ? 5.946 -5.468 -45.568 1.00 69.50 74 GLN A C 1
ATOM 600 O O . GLN A 1 74 ? 5.836 -5.180 -44.373 1.00 69.50 74 GLN A O 1
ATOM 605 N N . PHE A 1 75 ? 4.884 -5.643 -46.358 1.00 72.94 75 PHE A N 1
ATOM 606 C CA . PHE A 1 75 ? 3.502 -5.548 -45.895 1.00 72.94 75 PHE A CA 1
ATOM 607 C C . PHE A 1 75 ? 3.191 -6.600 -44.822 1.00 72.94 75 PHE A C 1
ATOM 609 O O . PHE A 1 75 ? 2.653 -6.254 -43.770 1.00 72.94 75 PHE A O 1
ATOM 616 N N . LEU A 1 76 ? 3.598 -7.858 -45.027 1.00 63.97 76 LEU A N 1
ATOM 617 C CA . LEU A 1 76 ? 3.416 -8.939 -44.051 1.00 63.97 76 LEU A CA 1
ATOM 618 C C . LEU A 1 76 ? 4.189 -8.689 -42.749 1.00 63.97 76 LEU A C 1
ATOM 620 O O . LEU A 1 76 ? 3.622 -8.854 -41.669 1.00 63.97 76 LEU A O 1
ATOM 624 N N . ILE A 1 77 ? 5.443 -8.229 -42.824 1.00 71.56 77 ILE A N 1
ATOM 625 C CA . ILE A 1 77 ? 6.240 -7.870 -41.637 1.00 71.56 77 ILE A CA 1
ATOM 626 C C . ILE A 1 77 ? 5.562 -6.729 -40.868 1.00 71.56 77 ILE A C 1
ATOM 628 O O . ILE A 1 77 ? 5.412 -6.805 -39.647 1.00 71.56 77 ILE A O 1
ATOM 632 N N . ARG A 1 78 ? 5.092 -5.691 -41.571 1.00 69.00 78 ARG A N 1
ATOM 633 C CA . ARG A 1 78 ? 4.407 -4.543 -40.961 1.00 69.00 78 ARG A CA 1
ATOM 634 C C . ARG A 1 78 ? 3.082 -4.957 -40.321 1.00 69.00 78 ARG A C 1
ATOM 636 O O . ARG A 1 78 ? 2.800 -4.555 -39.195 1.00 69.00 78 ARG A O 1
ATOM 643 N N . HIS A 1 79 ? 2.314 -5.814 -40.990 1.00 65.69 79 HIS A N 1
ATOM 644 C CA . HIS A 1 79 ? 1.067 -6.362 -40.466 1.00 65.69 79 HIS A CA 1
ATOM 645 C C . HIS A 1 79 ? 1.312 -7.200 -39.202 1.00 65.69 79 HIS A C 1
ATOM 647 O O . HIS A 1 79 ? 0.662 -6.966 -38.189 1.00 65.69 79 HIS A O 1
ATOM 653 N N . ILE A 1 80 ? 2.311 -8.092 -39.199 1.00 62.41 80 ILE A N 1
ATOM 654 C CA . ILE A 1 80 ? 2.682 -8.920 -38.035 1.00 62.41 80 ILE A CA 1
ATOM 655 C C . ILE A 1 80 ? 3.205 -8.074 -36.866 1.00 62.41 80 ILE A C 1
ATOM 657 O O . ILE A 1 80 ? 2.956 -8.400 -35.701 1.00 62.41 80 ILE A O 1
ATOM 661 N N . LEU A 1 81 ? 3.924 -6.981 -37.139 1.00 62.72 81 LEU A N 1
ATOM 662 C CA . LEU A 1 81 ? 4.373 -6.045 -36.106 1.00 62.72 81 LEU A CA 1
ATOM 663 C C . LEU A 1 81 ? 3.187 -5.333 -35.441 1.00 62.72 81 LEU A C 1
ATOM 665 O O . LEU A 1 81 ? 3.150 -5.268 -34.211 1.00 62.72 81 LEU A O 1
ATOM 669 N N . VAL A 1 82 ? 2.206 -4.887 -36.232 1.00 63.69 82 VAL A N 1
ATOM 670 C CA . VAL A 1 82 ? 1.032 -4.128 -35.769 1.00 63.69 82 VAL A CA 1
ATOM 671 C C . VAL A 1 82 ? -0.022 -5.018 -35.105 1.00 63.69 82 VAL A C 1
ATOM 673 O O . VAL A 1 82 ? -0.588 -4.644 -34.076 1.00 63.69 82 VAL A O 1
ATOM 676 N N . THR A 1 83 ? -0.280 -6.221 -35.622 1.00 53.50 83 THR A N 1
ATOM 677 C CA . THR A 1 83 ? -1.221 -7.148 -34.989 1.00 53.50 83 THR A CA 1
ATOM 678 C C . THR A 1 83 ? -0.563 -7.793 -33.772 1.00 53.50 83 THR A C 1
ATOM 680 O O . THR A 1 83 ? 0.209 -8.745 -33.876 1.00 53.50 83 THR A O 1
ATOM 683 N N . LYS A 1 84 ? -0.868 -7.267 -32.584 1.00 49.56 84 LYS A N 1
ATOM 684 C CA . LYS A 1 84 ? -0.372 -7.693 -31.261 1.00 49.56 84 LYS A CA 1
ATOM 685 C C . LYS A 1 84 ? -0.879 -9.086 -30.819 1.00 49.56 84 LYS A C 1
ATOM 687 O O . LYS A 1 84 ? -1.054 -9.325 -29.629 1.00 49.56 84 LYS A O 1
ATOM 692 N N . ARG A 1 85 ? -1.178 -9.996 -31.755 1.00 51.34 85 ARG A N 1
ATOM 693 C CA . ARG A 1 85 ? -1.821 -11.289 -31.480 1.00 51.34 85 ARG A CA 1
ATOM 694 C C . ARG A 1 85 ? -0.872 -12.439 -31.820 1.00 51.34 85 ARG A C 1
ATOM 696 O O . ARG A 1 85 ? -0.547 -12.652 -32.983 1.00 51.34 85 ARG A O 1
ATOM 703 N N . ASN A 1 86 ? -0.457 -13.174 -30.789 1.00 54.09 86 ASN A N 1
ATOM 704 C CA . ASN A 1 86 ? 0.352 -14.394 -30.866 1.00 54.09 86 ASN A CA 1
ATOM 705 C C . ASN A 1 86 ? -0.459 -15.551 -31.475 1.00 54.09 86 ASN A C 1
ATOM 707 O O . ASN A 1 86 ? -0.811 -16.496 -30.773 1.00 54.09 86 ASN A O 1
ATOM 711 N N . ASN A 1 87 ? -0.811 -15.467 -32.759 1.00 64.19 87 ASN A N 1
ATOM 712 C CA . ASN A 1 87 ? -1.443 -16.586 -33.448 1.00 64.19 87 ASN A CA 1
ATOM 713 C C . ASN A 1 87 ? -0.368 -17.473 -34.094 1.00 64.19 87 ASN A C 1
ATOM 715 O O . ASN A 1 87 ? 0.366 -17.033 -34.982 1.00 64.19 87 ASN A O 1
ATOM 719 N N . LYS A 1 88 ? -0.279 -18.723 -33.629 1.00 64.06 88 LYS A N 1
ATOM 720 C CA . LYS A 1 88 ? 0.693 -19.734 -34.076 1.00 64.06 88 LYS A CA 1
ATOM 721 C C . LYS A 1 88 ? 0.603 -19.982 -35.589 1.00 64.06 88 LYS A C 1
ATOM 723 O O . LYS A 1 88 ? 1.623 -20.201 -36.239 1.00 64.06 88 LYS A O 1
ATOM 728 N N . ASP A 1 89 ? -0.592 -19.838 -36.158 1.00 66.81 89 ASP A N 1
ATOM 729 C CA . ASP A 1 89 ? -0.847 -20.060 -37.584 1.00 66.81 89 ASP A CA 1
ATOM 730 C C . ASP A 1 89 ? -0.212 -18.986 -38.475 1.00 66.81 89 ASP A C 1
ATOM 732 O O . ASP A 1 89 ? 0.327 -19.298 -39.536 1.00 66.81 89 ASP A O 1
ATOM 736 N N . SER A 1 90 ? -0.186 -17.729 -38.023 1.00 65.25 90 SER A N 1
ATOM 737 C CA . SER A 1 90 ? 0.431 -16.621 -38.766 1.00 65.25 90 SER A CA 1
ATOM 738 C C . SER A 1 90 ? 1.954 -16.770 -38.863 1.00 65.25 90 SER A C 1
ATOM 740 O O . SER A 1 90 ? 2.550 -16.417 -39.878 1.00 65.25 90 SER A O 1
ATOM 742 N N . ILE A 1 91 ? 2.584 -17.344 -37.833 1.00 65.69 91 ILE A N 1
ATOM 743 C CA . ILE A 1 91 ? 4.025 -17.636 -37.817 1.00 65.69 91 ILE A CA 1
ATOM 744 C C . ILE A 1 91 ? 4.342 -18.809 -38.754 1.00 65.69 91 ILE A C 1
ATOM 746 O O . ILE A 1 91 ? 5.300 -18.744 -39.524 1.00 65.69 91 ILE A O 1
ATOM 750 N N . ASN A 1 92 ? 3.516 -19.859 -38.742 1.00 68.50 92 ASN A N 1
ATOM 751 C CA . ASN A 1 92 ? 3.685 -20.998 -39.645 1.00 68.50 92 ASN A CA 1
ATOM 752 C C . ASN A 1 92 ? 3.530 -20.589 -41.116 1.00 68.50 92 ASN A C 1
ATOM 754 O O . ASN A 1 92 ? 4.334 -21.001 -41.951 1.00 68.50 92 ASN A O 1
ATOM 758 N N . GLN A 1 93 ? 2.559 -19.727 -41.436 1.00 68.69 93 GLN A N 1
ATOM 759 C CA . GLN A 1 93 ? 2.414 -19.185 -42.790 1.00 68.69 93 GLN A CA 1
ATOM 760 C C . GLN A 1 93 ? 3.620 -18.335 -43.211 1.00 68.69 93 GLN A C 1
ATOM 762 O O . GLN A 1 93 ? 4.097 -18.486 -44.335 1.00 68.69 93 GLN A O 1
ATOM 767 N N . LEU A 1 94 ? 4.169 -17.507 -42.312 1.00 68.75 94 LEU A N 1
ATOM 768 C CA . LEU A 1 94 ? 5.382 -16.732 -42.591 1.00 68.75 94 LEU A CA 1
ATOM 769 C C . LEU A 1 94 ? 6.581 -17.645 -42.899 1.00 68.75 94 LEU A C 1
ATOM 771 O O . LEU A 1 94 ? 7.298 -17.404 -43.869 1.00 68.75 94 LEU A O 1
ATOM 775 N N . ASN A 1 95 ? 6.767 -18.719 -42.125 1.00 65.62 95 ASN A N 1
ATOM 776 C CA . ASN A 1 95 ? 7.834 -19.696 -42.357 1.00 65.62 95 ASN A CA 1
ATOM 777 C C . ASN A 1 95 ? 7.693 -20.395 -43.716 1.00 65.62 95 ASN A C 1
ATOM 779 O O . ASN A 1 95 ? 8.686 -20.564 -44.419 1.00 65.62 95 ASN A O 1
ATOM 783 N N . ILE A 1 96 ? 6.473 -20.760 -44.119 1.00 73.56 96 ILE A N 1
ATOM 784 C CA . ILE A 1 96 ? 6.215 -21.383 -45.427 1.00 73.56 96 ILE A CA 1
ATOM 785 C C . ILE A 1 96 ? 6.538 -20.410 -46.572 1.00 73.56 96 ILE A C 1
ATOM 787 O O . ILE A 1 96 ? 7.142 -20.811 -47.568 1.00 73.56 96 ILE A O 1
ATOM 791 N N . ILE A 1 97 ? 6.173 -19.132 -46.435 1.00 72.69 97 ILE A N 1
ATOM 792 C CA . ILE A 1 97 ? 6.464 -18.097 -47.439 1.00 72.69 97 ILE A CA 1
ATOM 793 C C . ILE A 1 97 ? 7.976 -17.850 -47.544 1.00 72.69 97 ILE A C 1
ATOM 795 O O . ILE A 1 97 ? 8.509 -17.816 -48.652 1.00 72.69 97 ILE A O 1
ATOM 799 N N . LEU A 1 98 ? 8.679 -17.756 -46.410 1.00 66.81 98 LEU A N 1
ATOM 800 C CA . LEU A 1 98 ? 10.140 -17.620 -46.367 1.00 66.81 98 LEU A CA 1
ATOM 801 C C . LEU A 1 98 ? 10.848 -18.811 -47.024 1.00 66.81 98 LEU A C 1
ATOM 803 O O . LEU A 1 98 ? 11.764 -18.609 -47.815 1.00 66.81 98 LEU A O 1
ATOM 807 N N . GLN A 1 99 ? 10.402 -20.041 -46.758 1.00 68.56 99 GLN A N 1
ATOM 808 C CA . GLN A 1 99 ? 10.973 -21.245 -47.372 1.00 68.56 99 GLN A CA 1
ATOM 809 C C . GLN A 1 99 ? 10.780 -21.267 -48.895 1.00 68.56 99 GLN A C 1
ATOM 811 O O . GLN A 1 99 ? 11.723 -21.558 -49.630 1.00 68.56 99 GLN A O 1
ATOM 816 N N . LYS A 1 100 ? 9.596 -20.879 -49.389 1.00 72.75 100 LYS A N 1
ATOM 817 C CA . LYS A 1 100 ? 9.345 -20.752 -50.836 1.00 72.75 100 LYS A CA 1
ATOM 818 C C . LYS A 1 100 ? 10.212 -19.671 -51.484 1.00 72.75 100 LYS A C 1
ATOM 820 O O . LYS A 1 100 ? 10.715 -19.879 -52.585 1.00 72.75 100 LYS A O 1
ATOM 825 N N . TYR A 1 101 ? 10.429 -18.551 -50.794 1.00 65.69 101 TYR A N 1
ATOM 826 C CA . TYR A 1 101 ? 11.300 -17.473 -51.267 1.00 65.69 101 TYR A CA 1
ATOM 827 C C . TYR A 1 101 ? 12.772 -17.910 -51.350 1.00 65.69 101 TYR A C 1
ATOM 829 O O . TYR A 1 101 ? 13.459 -17.641 -52.337 1.00 65.69 101 TYR A O 1
ATOM 837 N N . ILE A 1 102 ? 13.252 -18.646 -50.343 1.00 63.12 102 ILE A N 1
ATOM 838 C CA . ILE A 1 102 ? 14.609 -19.213 -50.329 1.00 63.12 102 ILE A CA 1
ATOM 839 C C . ILE A 1 102 ? 14.791 -20.213 -51.479 1.00 63.12 102 ILE A C 1
ATOM 841 O O . ILE A 1 102 ? 15.820 -20.185 -52.149 1.00 63.12 102 ILE A O 1
ATOM 845 N N . GLN A 1 103 ? 13.787 -21.047 -51.768 1.00 67.94 103 GLN A N 1
ATOM 846 C CA . GLN A 1 103 ? 13.844 -21.979 -52.900 1.00 67.94 103 GLN A CA 1
ATOM 847 C C . GLN A 1 103 ? 13.816 -21.279 -54.268 1.00 67.94 103 GLN A C 1
ATOM 849 O O . GLN A 1 103 ? 14.467 -21.747 -55.197 1.00 67.94 103 GLN A O 1
ATOM 854 N N . GLN A 1 104 ? 13.100 -20.158 -54.414 1.00 68.12 104 GLN A N 1
ATOM 855 C CA . GLN A 1 104 ? 12.990 -19.445 -55.696 1.00 68.12 104 GLN A CA 1
ATOM 856 C C . GLN A 1 104 ? 14.212 -18.587 -56.049 1.00 68.12 104 GLN A C 1
ATOM 858 O O . GLN A 1 104 ? 14.406 -18.258 -57.218 1.00 68.12 104 GLN A O 1
ATOM 863 N N . THR A 1 105 ? 15.048 -18.228 -55.075 1.00 63.72 105 THR A N 1
ATOM 864 C CA . THR A 1 105 ? 16.174 -17.300 -55.284 1.00 63.72 105 THR A CA 1
ATOM 865 C C . THR A 1 105 ? 17.458 -17.959 -55.811 1.00 63.72 105 THR A C 1
ATOM 867 O O . THR A 1 105 ? 18.485 -17.290 -55.879 1.00 63.72 105 THR A O 1
ATOM 870 N N . ASN A 1 106 ? 17.413 -19.233 -56.237 1.00 49.03 106 ASN A N 1
ATOM 871 C CA . ASN A 1 106 ? 18.487 -19.941 -56.964 1.00 49.03 106 ASN A CA 1
ATOM 872 C C . ASN A 1 106 ? 19.919 -19.666 -56.443 1.00 49.03 106 ASN A C 1
ATOM 874 O O . ASN A 1 106 ? 20.851 -19.473 -57.218 1.00 49.03 106 ASN A O 1
ATOM 878 N N . GLY A 1 107 ? 20.112 -19.653 -55.120 1.00 52.78 107 GLY A N 1
ATOM 879 C CA . GLY A 1 107 ? 21.448 -19.604 -54.515 1.00 52.78 107 GLY A CA 1
ATOM 880 C C . GLY A 1 107 ? 22.082 -18.218 -54.336 1.00 52.78 107 GLY A C 1
ATOM 881 O O . GLY A 1 107 ? 23.172 -18.149 -53.770 1.00 52.78 107 GLY A O 1
ATOM 882 N N . ASP A 1 108 ? 21.407 -17.111 -54.672 1.00 54.97 108 ASP A N 1
ATOM 883 C CA . ASP A 1 108 ? 21.896 -15.737 -54.413 1.00 54.97 108 ASP A CA 1
ATOM 884 C C . ASP A 1 108 ? 21.723 -15.307 -52.932 1.00 54.97 108 ASP A C 1
ATOM 886 O O . ASP A 1 108 ? 21.310 -14.199 -52.578 1.00 54.97 108 ASP A O 1
ATOM 890 N N . PHE A 1 109 ? 22.069 -16.216 -52.018 1.00 50.56 109 PHE A N 1
ATOM 891 C CA . PHE A 1 109 ? 21.835 -16.128 -50.574 1.00 50.56 109 PHE A CA 1
ATOM 892 C C . PHE A 1 109 ? 22.573 -14.949 -49.915 1.00 50.56 109 PHE A C 1
ATOM 894 O O . PHE A 1 109 ? 22.113 -14.385 -48.921 1.00 50.56 109 PHE A O 1
ATOM 901 N N . LYS A 1 110 ? 23.702 -14.518 -50.498 1.00 51.97 110 LYS A N 1
ATOM 902 C CA . LYS A 1 110 ? 24.547 -13.442 -49.954 1.00 51.97 110 LYS A CA 1
ATOM 903 C C . LYS A 1 110 ? 23.860 -12.076 -49.916 1.00 51.97 110 LYS A C 1
ATOM 905 O O . LYS A 1 110 ? 24.150 -11.301 -49.010 1.00 51.97 110 LYS A O 1
ATOM 910 N N . LYS A 1 111 ? 22.946 -11.774 -50.847 1.00 55.12 111 LYS A N 1
ATOM 911 C CA . LYS A 1 111 ? 22.252 -10.471 -50.874 1.00 55.12 111 LYS A CA 1
ATOM 912 C C . LYS A 1 111 ? 21.125 -10.363 -49.844 1.00 55.12 111 LYS A C 1
ATOM 914 O O . LYS A 1 111 ? 20.789 -9.256 -49.436 1.00 55.12 111 LYS A O 1
ATOM 919 N N . TYR A 1 112 ? 20.569 -11.490 -49.396 1.00 56.81 112 TYR A N 1
ATOM 920 C CA . TYR A 1 112 ? 19.347 -11.515 -48.577 1.00 56.81 112 TYR A CA 1
ATOM 921 C C . TYR A 1 112 ? 19.547 -12.078 -47.159 1.00 56.81 112 TYR A C 1
ATOM 923 O O . TYR A 1 112 ? 18.646 -11.971 -46.325 1.00 56.81 112 TYR A O 1
ATOM 931 N N . LEU A 1 113 ? 20.747 -12.588 -46.845 1.00 52.28 113 LEU A N 1
ATOM 932 C CA . LEU A 1 113 ? 21.171 -13.016 -45.505 1.00 52.28 113 LEU A CA 1
ATOM 933 C C . LEU A 1 113 ? 20.828 -12.014 -44.376 1.00 52.28 113 LEU A C 1
ATOM 935 O O . LEU A 1 113 ? 20.254 -12.446 -43.372 1.00 52.28 113 LEU A O 1
ATOM 939 N N . PRO A 1 114 ? 21.105 -10.694 -44.496 1.00 58.94 114 PRO A N 1
ATOM 940 C CA . PRO A 1 114 ? 20.810 -9.761 -43.407 1.00 58.94 114 PRO A CA 1
ATOM 941 C C . PRO A 1 114 ? 19.306 -9.637 -43.127 1.00 58.94 114 PRO A C 1
ATOM 943 O O . PRO A 1 114 ? 18.910 -9.505 -41.973 1.00 58.94 114 PRO A O 1
ATOM 946 N N . ILE A 1 115 ? 18.451 -9.768 -44.147 1.00 59.75 115 ILE A N 1
ATOM 947 C CA . ILE A 1 115 ? 16.991 -9.677 -43.993 1.00 59.75 115 ILE A CA 1
ATOM 948 C C . ILE A 1 115 ? 16.447 -10.923 -43.282 1.00 59.75 115 ILE A C 1
ATOM 950 O O . ILE A 1 115 ? 15.613 -10.801 -42.385 1.00 59.75 115 ILE A O 1
ATOM 954 N N . GLY A 1 116 ? 16.963 -12.113 -43.612 1.00 63.06 116 GLY A N 1
ATOM 955 C CA . GLY A 1 116 ? 16.602 -13.362 -42.932 1.00 63.06 116 GLY A CA 1
ATOM 956 C C . GLY A 1 116 ? 17.023 -13.389 -41.458 1.00 63.06 116 GLY A C 1
ATOM 957 O O . GLY A 1 116 ? 16.247 -13.815 -40.603 1.00 63.06 116 GLY A O 1
ATOM 958 N N . ILE A 1 117 ? 18.213 -12.866 -41.141 1.00 62.00 117 ILE A N 1
ATOM 959 C CA . ILE A 1 117 ? 18.718 -12.763 -39.762 1.00 62.00 117 ILE A CA 1
ATOM 960 C C . ILE A 1 117 ? 17.884 -11.767 -38.945 1.00 62.00 117 ILE A C 1
ATOM 962 O O . ILE A 1 117 ? 17.493 -12.077 -37.819 1.00 62.00 117 ILE A O 1
ATOM 966 N N . ILE A 1 118 ? 17.549 -10.605 -39.517 1.00 62.69 118 ILE A N 1
ATOM 967 C CA . ILE A 1 118 ? 16.710 -9.593 -38.857 1.00 62.69 118 ILE A CA 1
ATOM 968 C C . ILE A 1 118 ? 15.288 -10.129 -38.633 1.00 62.69 118 ILE A C 1
ATOM 970 O O . ILE A 1 118 ? 14.759 -10.016 -37.528 1.00 62.69 118 ILE A O 1
ATOM 974 N N . ALA A 1 119 ? 14.683 -10.778 -39.633 1.00 61.00 119 ALA A N 1
ATOM 975 C CA . ALA A 1 119 ? 13.358 -11.387 -39.498 1.00 61.00 119 ALA A CA 1
ATOM 976 C C . ALA A 1 119 ? 13.343 -12.518 -38.451 1.00 61.00 119 ALA A C 1
ATOM 978 O O . ALA A 1 119 ? 12.410 -12.601 -37.647 1.00 61.00 119 ALA A O 1
ATOM 979 N N . GLY A 1 120 ? 14.398 -13.339 -38.407 1.00 64.38 120 GLY A N 1
ATOM 980 C CA . GLY A 1 120 ? 14.584 -14.390 -37.405 1.00 64.38 120 GLY A CA 1
ATOM 981 C C . GLY A 1 120 ? 14.744 -13.844 -35.983 1.00 64.38 120 GLY A C 1
ATOM 982 O O . GLY A 1 120 ? 14.086 -14.332 -35.065 1.00 64.38 120 GLY A O 1
ATOM 983 N N . LEU A 1 121 ? 15.545 -12.788 -35.797 1.00 59.44 121 LEU A N 1
ATOM 984 C CA . LEU A 1 121 ? 15.725 -12.106 -34.507 1.00 59.44 121 LEU A CA 1
ATOM 985 C C . LEU A 1 121 ? 14.428 -11.450 -34.013 1.00 59.44 121 LEU A C 1
ATOM 987 O O . LEU A 1 121 ? 14.086 -11.575 -32.837 1.00 59.44 121 LEU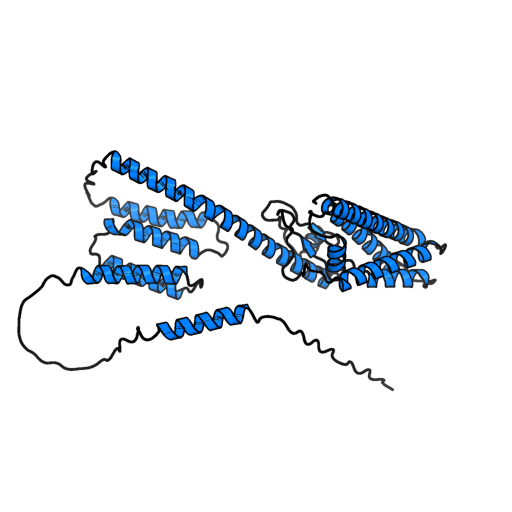 A O 1
ATOM 991 N N . ILE A 1 122 ? 13.671 -10.803 -34.905 1.00 59.31 122 ILE A N 1
ATOM 992 C CA . ILE A 1 122 ? 12.384 -10.176 -34.568 1.00 59.31 122 ILE A CA 1
ATOM 993 C C . ILE A 1 122 ? 11.343 -11.238 -34.178 1.00 59.31 122 ILE A C 1
ATOM 995 O O . ILE A 1 122 ? 10.629 -11.063 -33.187 1.00 59.31 122 ILE A O 1
ATOM 999 N N . CYS A 1 123 ? 11.281 -12.365 -34.897 1.00 55.34 123 CYS A N 1
ATOM 1000 C CA . CYS A 1 123 ? 10.366 -13.461 -34.564 1.00 55.34 123 CYS A CA 1
ATOM 1001 C C . CYS A 1 123 ? 10.749 -14.163 -33.249 1.00 55.34 123 CYS A C 1
ATOM 1003 O O . CYS A 1 123 ? 9.870 -14.450 -32.434 1.00 55.34 123 CYS A O 1
ATOM 1005 N N . ALA A 1 124 ? 12.045 -14.379 -32.995 1.00 52.53 124 ALA A N 1
ATOM 1006 C CA . ALA A 1 124 ? 12.536 -14.992 -31.760 1.00 52.53 124 ALA A CA 1
ATOM 1007 C C . ALA A 1 124 ? 12.258 -14.129 -30.516 1.00 52.53 124 ALA A C 1
ATOM 1009 O O . ALA A 1 124 ? 11.944 -14.664 -29.452 1.00 52.53 124 ALA A O 1
ATOM 1010 N N . ASN A 1 125 ? 12.315 -12.800 -30.651 1.00 51.97 125 ASN A N 1
ATOM 1011 C CA . ASN A 1 125 ? 12.056 -11.878 -29.543 1.00 51.97 125 ASN A CA 1
ATOM 1012 C C . ASN A 1 125 ? 10.555 -11.792 -29.188 1.00 51.97 125 ASN A C 1
ATOM 1014 O O . ASN A 1 125 ? 10.197 -11.612 -28.026 1.00 51.97 125 ASN A O 1
ATOM 1018 N N . LYS A 1 126 ? 9.657 -11.975 -30.170 1.00 50.81 126 LYS A N 1
ATOM 1019 C CA . LYS A 1 126 ? 8.196 -11.876 -29.970 1.00 50.81 126 LYS A CA 1
ATOM 1020 C C . LYS A 1 126 ? 7.552 -13.182 -29.476 1.00 50.81 126 LYS A C 1
ATOM 1022 O O . LYS A 1 126 ? 6.513 -13.133 -28.823 1.00 50.81 126 LYS A O 1
ATOM 1027 N N . TYR A 1 127 ? 8.175 -14.339 -29.722 1.00 46.19 127 TYR A N 1
ATOM 1028 C CA . TYR A 1 127 ? 7.648 -15.652 -29.313 1.00 46.19 127 TYR A CA 1
ATOM 1029 C C . TYR A 1 127 ? 7.732 -15.930 -27.796 1.00 46.19 127 TYR A C 1
ATOM 1031 O O . TYR A 1 127 ? 7.197 -16.937 -27.343 1.00 46.19 127 TYR A O 1
ATOM 1039 N N . ASN A 1 128 ? 8.379 -15.082 -26.980 1.00 47.09 128 ASN A N 1
ATOM 1040 C CA . ASN A 1 128 ? 8.775 -15.505 -25.631 1.00 47.09 128 ASN A CA 1
ATOM 1041 C C . ASN A 1 128 ? 8.493 -14.499 -24.496 1.00 47.09 128 ASN A C 1
ATOM 1043 O O . ASN A 1 128 ? 9.413 -13.984 -23.859 1.00 47.09 128 ASN A O 1
ATOM 1047 N N . GLN A 1 129 ? 7.202 -14.274 -24.212 1.00 49.91 129 GLN A N 1
ATOM 1048 C CA . GLN A 1 129 ? 6.724 -13.643 -22.966 1.00 49.91 129 GLN A CA 1
ATOM 1049 C C . GLN A 1 129 ? 6.361 -14.639 -21.845 1.00 49.91 129 GLN A C 1
ATOM 1051 O O . GLN A 1 129 ? 6.031 -14.203 -20.748 1.00 49.91 129 GLN A O 1
ATOM 1056 N N . ASN A 1 130 ? 6.487 -15.955 -22.054 1.00 47.22 130 ASN A N 1
ATOM 1057 C CA . ASN A 1 130 ? 6.204 -16.946 -21.010 1.00 47.22 130 ASN A CA 1
ATOM 1058 C C . ASN A 1 130 ? 7.492 -17.648 -20.549 1.00 47.22 130 ASN A C 1
ATOM 1060 O O . ASN A 1 130 ? 7.945 -18.600 -21.173 1.00 47.22 130 ASN A O 1
ATOM 1064 N N . ASN A 1 131 ? 8.068 -17.143 -19.452 1.00 48.91 131 ASN A N 1
ATOM 1065 C CA . ASN A 1 131 ? 8.977 -17.800 -18.494 1.00 48.91 131 ASN A CA 1
ATOM 1066 C C . ASN A 1 131 ? 9.771 -19.047 -18.952 1.00 48.91 131 ASN A C 1
ATOM 1068 O O . ASN A 1 131 ? 9.728 -20.090 -18.304 1.00 48.91 131 ASN A O 1
ATOM 1072 N N . SER A 1 132 ? 10.600 -18.931 -19.993 1.00 46.69 132 SER A N 1
ATOM 1073 C CA . SER A 1 132 ? 11.715 -19.865 -20.209 1.00 46.69 132 SER A CA 1
ATOM 1074 C C . SER A 1 132 ? 13.059 -19.149 -20.058 1.00 46.69 132 SER A C 1
ATOM 1076 O O . SER A 1 132 ? 13.293 -18.111 -20.693 1.00 46.69 132 SER A O 1
ATOM 1078 N N . THR A 1 133 ? 13.925 -19.732 -19.230 1.00 51.62 133 THR A N 1
ATOM 1079 C CA . THR A 1 133 ? 15.246 -19.247 -18.815 1.00 51.62 133 THR A CA 1
ATOM 1080 C C . THR A 1 133 ? 16.142 -18.842 -19.989 1.00 51.62 133 THR A C 1
ATOM 1082 O O . THR A 1 133 ? 16.185 -19.476 -21.044 1.00 51.62 133 THR A O 1
ATOM 1085 N N . ILE A 1 134 ? 16.896 -17.760 -19.781 1.00 54.69 134 ILE A N 1
ATOM 1086 C CA . ILE A 1 134 ? 17.799 -17.129 -20.758 1.00 54.69 134 ILE A CA 1
ATOM 1087 C C . ILE A 1 134 ? 18.834 -18.122 -21.334 1.00 54.69 134 ILE A C 1
ATOM 1089 O O . ILE A 1 134 ? 19.234 -17.985 -22.487 1.00 54.69 134 ILE A O 1
ATOM 1093 N N . SER A 1 135 ? 19.195 -19.171 -20.588 1.00 51.53 135 SER A N 1
ATOM 1094 C CA . SER A 1 135 ? 20.147 -20.209 -21.015 1.00 51.53 135 SER A CA 1
ATOM 1095 C C . SER A 1 135 ? 19.687 -20.986 -22.263 1.00 51.53 135 SER A C 1
ATOM 1097 O O . SER A 1 135 ? 20.475 -21.189 -23.187 1.00 51.53 135 SER A O 1
ATOM 1099 N N . ASN A 1 136 ? 18.391 -21.301 -22.389 1.00 57.50 136 ASN A N 1
ATOM 1100 C CA . ASN A 1 136 ? 17.872 -21.989 -23.581 1.00 57.50 136 ASN A CA 1
ATOM 1101 C C . ASN A 1 136 ? 17.867 -21.087 -24.832 1.00 57.50 136 ASN A C 1
ATOM 1103 O O . ASN A 1 136 ? 17.889 -21.589 -25.957 1.00 57.50 136 ASN A O 1
ATOM 1107 N N . ARG A 1 137 ? 17.895 -19.756 -24.653 1.00 55.06 137 ARG A N 1
ATOM 1108 C CA . ARG A 1 137 ? 17.902 -18.768 -25.748 1.00 55.06 137 ARG A CA 1
ATOM 1109 C C . ARG A 1 137 ? 19.242 -18.737 -26.477 1.00 55.06 137 ARG A C 1
ATOM 1111 O O . ARG A 1 137 ? 19.271 -18.674 -27.703 1.00 55.06 137 ARG A O 1
ATOM 1118 N N . PHE A 1 138 ? 20.339 -18.840 -25.730 1.00 58.56 138 PHE A N 1
ATOM 1119 C CA . PHE A 1 138 ? 21.677 -18.892 -26.312 1.00 58.56 138 PHE A CA 1
ATOM 1120 C C . PHE A 1 138 ? 21.903 -20.178 -27.107 1.00 58.56 138 PHE A C 1
ATOM 1122 O O . PHE A 1 138 ? 22.517 -20.123 -28.165 1.00 58.56 138 PHE A O 1
ATOM 1129 N N . ASN A 1 139 ? 21.355 -21.313 -26.664 1.00 67.25 139 ASN A N 1
ATOM 1130 C CA . ASN A 1 139 ? 21.566 -22.596 -27.339 1.00 67.25 139 ASN A CA 1
ATOM 1131 C C . ASN A 1 139 ? 20.875 -22.684 -28.710 1.00 67.25 139 ASN A C 1
ATOM 1133 O O . ASN A 1 139 ? 21.465 -23.221 -29.643 1.00 67.25 139 ASN A O 1
ATOM 1137 N N . ILE A 1 140 ? 19.675 -22.113 -28.878 1.00 70.94 140 ILE A N 1
ATOM 1138 C CA . ILE A 1 140 ? 18.984 -22.101 -30.184 1.00 70.94 140 ILE A CA 1
ATOM 1139 C C . ILE A 1 140 ? 19.721 -21.198 -31.177 1.00 70.94 140 ILE A C 1
ATOM 1141 O O . ILE A 1 140 ? 19.987 -21.611 -32.304 1.00 70.94 140 ILE A O 1
ATOM 1145 N N . VAL A 1 141 ? 20.105 -19.989 -30.754 1.00 66.31 141 VAL A N 1
ATOM 1146 C CA . VAL A 1 141 ? 20.878 -19.071 -31.607 1.00 66.31 141 VAL A CA 1
ATOM 1147 C C . VAL A 1 141 ? 22.238 -19.678 -31.947 1.00 66.31 141 VAL A C 1
ATOM 1149 O O . VAL A 1 141 ? 22.641 -19.645 -33.106 1.00 66.31 141 VAL A O 1
ATOM 1152 N N . LYS A 1 142 ? 22.908 -20.304 -30.972 1.00 69.12 142 LYS A N 1
ATOM 1153 C CA . LYS A 1 142 ? 24.193 -20.984 -31.166 1.00 69.12 142 LYS A CA 1
ATOM 1154 C C . LYS A 1 142 ? 24.083 -22.159 -32.138 1.00 69.12 142 LYS A C 1
ATOM 1156 O O . LYS A 1 142 ? 24.943 -22.260 -33.000 1.00 69.12 142 LYS A O 1
ATOM 1161 N N . ASN A 1 143 ? 23.024 -22.970 -32.068 1.00 70.38 143 ASN A N 1
ATOM 1162 C CA . ASN A 1 143 ? 22.798 -24.078 -33.006 1.00 70.38 143 ASN A CA 1
ATOM 1163 C C . ASN A 1 143 ? 22.506 -23.596 -34.437 1.00 70.38 143 ASN A C 1
ATOM 1165 O O . ASN A 1 143 ? 22.953 -24.210 -35.404 1.00 70.38 143 ASN A O 1
ATOM 1169 N N . ILE A 1 144 ? 21.785 -22.482 -34.591 1.00 72.38 144 ILE A N 1
ATOM 1170 C CA . ILE A 1 144 ? 21.557 -21.871 -35.909 1.00 72.38 144 ILE A CA 1
ATOM 1171 C C . ILE A 1 144 ? 22.876 -21.323 -36.472 1.00 72.38 144 ILE A C 1
ATOM 1173 O O . ILE A 1 144 ? 23.168 -21.527 -37.648 1.00 72.38 144 ILE A O 1
ATOM 1177 N N . PHE A 1 145 ? 23.696 -20.685 -35.631 1.00 65.50 145 PHE A N 1
ATOM 1178 C CA . PHE A 1 145 ? 25.003 -20.156 -36.025 1.00 65.50 145 PHE A CA 1
ATOM 1179 C C . PHE A 1 145 ? 26.039 -21.251 -36.319 1.00 65.50 145 PHE A C 1
ATOM 1181 O O . PHE A 1 145 ? 26.852 -21.106 -37.227 1.00 65.50 145 PHE A O 1
ATOM 1188 N N . SER A 1 146 ? 26.022 -22.363 -35.580 1.00 69.38 146 SER A N 1
ATOM 1189 C CA . SER A 1 146 ? 26.941 -23.479 -35.818 1.00 69.38 146 SER A CA 1
ATOM 1190 C C . SER A 1 146 ? 26.598 -24.234 -37.100 1.00 69.38 146 SER A C 1
ATOM 1192 O O . SER A 1 146 ? 27.501 -24.619 -37.840 1.00 69.38 146 SER A O 1
ATOM 1194 N N . ASN A 1 147 ? 25.308 -24.395 -37.407 1.00 62.78 147 ASN A N 1
ATOM 1195 C CA . ASN A 1 147 ? 24.877 -25.068 -38.632 1.00 62.78 147 ASN A CA 1
ATOM 1196 C C . ASN A 1 147 ? 25.109 -24.207 -39.882 1.00 62.78 147 ASN A C 1
ATOM 1198 O O . ASN A 1 147 ? 25.429 -24.747 -40.939 1.00 62.78 147 ASN A O 1
ATOM 1202 N N . SER A 1 148 ? 25.018 -22.878 -39.778 1.00 58.09 148 SER A N 1
ATOM 1203 C CA . SER A 1 148 ? 25.359 -21.985 -40.893 1.00 58.09 148 SER A CA 1
ATOM 1204 C C . SER A 1 148 ? 26.870 -21.875 -41.127 1.00 58.09 148 SER A C 1
ATOM 1206 O O . SER A 1 148 ? 27.296 -21.752 -42.274 1.00 58.09 148 SER A O 1
ATOM 1208 N N . ALA A 1 149 ? 27.689 -22.000 -40.077 1.00 57.38 149 ALA A N 1
ATOM 1209 C CA . ALA A 1 149 ? 29.146 -22.042 -40.202 1.00 57.38 149 ALA A CA 1
ATOM 1210 C C . ALA A 1 149 ? 29.651 -23.294 -40.948 1.00 57.38 149 ALA A C 1
ATOM 1212 O O . ALA A 1 149 ? 30.650 -23.212 -41.660 1.00 57.38 149 ALA A O 1
ATOM 1213 N N . GLY A 1 150 ? 28.953 -24.433 -40.837 1.00 59.12 150 GLY A N 1
ATOM 1214 C CA . GLY A 1 150 ? 29.291 -25.655 -41.580 1.00 59.12 150 GLY A CA 1
ATOM 1215 C C . GLY A 1 150 ? 29.110 -25.518 -43.096 1.00 59.12 150 GLY A C 1
ATOM 1216 O O . GLY A 1 150 ? 29.936 -25.999 -43.862 1.00 59.12 150 GLY A O 1
ATOM 1217 N N . ILE A 1 151 ? 28.087 -24.780 -43.535 1.00 57.22 151 ILE A N 1
ATOM 1218 C CA . ILE A 1 151 ? 27.743 -24.605 -44.960 1.00 57.22 151 ILE A CA 1
ATOM 1219 C C . ILE A 1 151 ? 28.764 -23.721 -45.707 1.00 57.22 151 ILE A C 1
ATOM 1221 O O . ILE A 1 151 ? 28.856 -23.762 -46.933 1.00 57.22 151 ILE A O 1
ATOM 1225 N N . LEU A 1 152 ? 29.575 -22.942 -44.988 1.00 54.22 152 LEU A N 1
ATOM 1226 C CA . LEU A 1 152 ? 30.607 -22.084 -45.579 1.00 54.22 152 LEU A CA 1
ATOM 1227 C C . LEU A 1 152 ? 31.952 -22.788 -45.804 1.00 54.22 152 LEU A C 1
ATOM 1229 O O . LEU A 1 152 ? 32.849 -22.173 -46.377 1.00 54.22 152 LEU A O 1
ATOM 1233 N N . LYS A 1 153 ? 32.113 -24.044 -45.368 1.00 56.66 153 LYS A N 1
ATOM 1234 C CA . LYS A 1 153 ? 33.408 -24.738 -45.422 1.00 56.66 153 LYS A CA 1
ATOM 1235 C C . LYS A 1 153 ? 33.696 -25.443 -46.753 1.00 56.66 153 LYS A C 1
ATOM 1237 O O . LYS A 1 153 ? 34.865 -25.620 -47.078 1.00 56.66 153 LYS A O 1
ATOM 1242 N N . ASP A 1 154 ? 32.666 -25.754 -47.541 1.00 56.31 154 ASP A N 1
ATOM 1243 C CA . ASP A 1 154 ? 32.814 -26.617 -48.728 1.00 56.31 154 ASP A CA 1
ATOM 1244 C C . ASP A 1 154 ? 32.816 -25.863 -50.065 1.00 56.31 154 ASP A C 1
ATOM 1246 O O . ASP A 1 154 ? 33.046 -26.453 -51.117 1.00 56.31 154 ASP A O 1
ATOM 1250 N N . ASN A 1 155 ? 32.628 -24.543 -50.043 1.00 57.53 155 ASN A N 1
ATOM 1251 C CA . ASN A 1 155 ? 32.742 -23.721 -51.240 1.00 57.53 155 ASN A CA 1
ATOM 1252 C C . ASN A 1 155 ? 33.958 -22.809 -51.093 1.00 57.53 155 ASN A C 1
ATOM 1254 O O . ASN A 1 155 ? 33.950 -21.904 -50.258 1.00 57.53 155 ASN A O 1
ATOM 1258 N N . ASN A 1 156 ? 34.973 -23.021 -51.939 1.00 54.88 156 ASN A N 1
ATOM 1259 C CA . ASN A 1 156 ? 36.102 -22.114 -52.182 1.00 54.88 156 ASN A CA 1
ATOM 1260 C C . ASN A 1 156 ? 35.602 -20.785 -52.776 1.00 54.88 156 ASN A C 1
ATOM 1262 O O . ASN A 1 156 ? 35.909 -20.414 -53.907 1.00 54.88 156 ASN A O 1
ATOM 1266 N N . ILE A 1 157 ? 34.774 -20.064 -52.025 1.00 58.38 157 ILE A N 1
ATOM 1267 C CA . ILE A 1 157 ? 34.347 -18.725 -52.368 1.00 58.38 157 ILE A CA 1
ATOM 1268 C C . ILE A 1 157 ? 35.518 -17.841 -51.986 1.00 58.38 157 ILE A C 1
ATOM 1270 O O . ILE A 1 157 ? 35.642 -17.426 -50.836 1.00 58.38 157 ILE A O 1
ATOM 1274 N N . ALA A 1 158 ? 36.392 -17.590 -52.958 1.00 54.38 158 ALA A N 1
ATOM 1275 C CA . ALA A 1 158 ? 37.354 -16.508 -52.899 1.00 54.38 158 ALA A CA 1
ATOM 1276 C C . ALA A 1 158 ? 36.574 -15.221 -52.590 1.00 54.38 158 ALA A C 1
ATOM 1278 O O . ALA A 1 158 ? 35.936 -14.627 -53.459 1.00 54.38 158 ALA A O 1
ATOM 1279 N N . VAL A 1 159 ? 36.527 -14.848 -51.310 1.00 57.50 159 VAL A N 1
ATOM 1280 C CA . VAL A 1 159 ? 35.970 -13.578 -50.864 1.00 57.50 159 VAL A CA 1
ATOM 1281 C C . VAL A 1 159 ? 36.960 -12.534 -51.342 1.00 57.50 159 VAL A C 1
ATOM 1283 O O . VAL A 1 159 ? 37.983 -12.288 -50.711 1.00 57.50 159 VAL A O 1
ATOM 1286 N N . THR A 1 160 ? 36.681 -11.967 -52.510 1.00 52.88 160 THR A N 1
ATOM 1287 C CA . THR A 1 160 ? 37.337 -10.762 -52.995 1.00 52.88 160 THR A CA 1
ATOM 1288 C C . THR A 1 160 ? 37.057 -9.664 -51.980 1.00 52.88 160 THR A C 1
ATOM 1290 O O . THR A 1 160 ? 35.954 -9.115 -51.922 1.00 52.88 160 THR A O 1
ATOM 1293 N N . ILE A 1 161 ? 38.039 -9.403 -51.117 1.00 60.44 161 ILE A N 1
ATOM 1294 C CA . ILE A 1 161 ? 38.034 -8.277 -50.190 1.00 60.44 161 ILE A CA 1
ATOM 1295 C C . ILE A 1 161 ? 38.093 -7.030 -51.069 1.00 60.44 161 ILE A C 1
ATOM 1297 O O . ILE A 1 161 ? 39.159 -6.617 -51.516 1.00 60.44 161 ILE A O 1
ATOM 1301 N N . HIS A 1 162 ? 36.932 -6.463 -51.389 1.00 65.50 162 HIS A N 1
ATOM 1302 C CA . HIS A 1 162 ? 36.892 -5.123 -51.947 1.00 65.50 162 HIS A CA 1
ATOM 1303 C C . HIS A 1 162 ? 37.502 -4.193 -50.898 1.00 65.50 162 HIS A C 1
ATOM 1305 O O . HIS A 1 162 ? 37.042 -4.158 -49.755 1.00 65.50 162 HIS A O 1
ATOM 1311 N N . HIS A 1 163 ? 38.564 -3.479 -51.270 1.00 71.94 163 HIS A N 1
ATOM 1312 C CA . HIS A 1 163 ? 39.114 -2.410 -50.450 1.00 71.94 163 HIS A CA 1
ATOM 1313 C C . HIS A 1 163 ? 38.029 -1.339 -50.283 1.00 71.94 163 HIS A C 1
ATOM 1315 O O . HIS A 1 163 ? 37.807 -0.530 -51.182 1.00 71.94 163 HIS A O 1
ATOM 1321 N N . LEU A 1 164 ? 37.318 -1.380 -49.153 1.00 76.75 164 LEU A N 1
ATOM 1322 C CA . LEU A 1 164 ? 36.401 -0.324 -48.741 1.00 76.75 164 LEU A CA 1
ATOM 1323 C C . LEU A 1 164 ? 37.197 0.971 -48.630 1.00 76.75 164 LEU A C 1
ATOM 1325 O O . LEU A 1 164 ? 38.248 1.018 -47.985 1.00 76.75 164 LEU A O 1
ATOM 1329 N N . SER A 1 165 ? 36.707 2.016 -49.289 1.00 91.06 165 SER A N 1
ATOM 1330 C CA . SER A 1 165 ? 37.367 3.313 -49.231 1.00 91.06 165 SER A CA 1
ATOM 1331 C C . SER A 1 165 ? 37.328 3.852 -47.800 1.00 91.06 165 SER A C 1
ATOM 1333 O O . SER A 1 165 ? 36.351 3.652 -47.075 1.00 91.06 165 SER A O 1
ATOM 1335 N N . MET A 1 166 ? 38.367 4.585 -47.392 1.00 90.88 166 MET A N 1
ATOM 1336 C CA . MET A 1 166 ? 38.426 5.210 -46.064 1.00 90.88 166 MET A CA 1
ATOM 1337 C C . MET A 1 166 ? 37.203 6.102 -45.792 1.00 90.88 166 MET A C 1
ATOM 1339 O O . MET A 1 166 ? 36.704 6.144 -44.669 1.00 90.88 166 MET A O 1
ATOM 1343 N N . ILE A 1 167 ? 36.667 6.758 -46.830 1.00 95.00 167 ILE A N 1
ATOM 1344 C CA . ILE A 1 167 ? 35.454 7.580 -46.711 1.00 95.00 167 ILE A CA 1
ATOM 1345 C C . ILE A 1 167 ? 34.201 6.744 -46.422 1.00 95.00 167 ILE A C 1
ATOM 1347 O O . ILE A 1 167 ? 33.326 7.173 -45.676 1.00 95.00 167 ILE A O 1
ATOM 1351 N N . GLU A 1 168 ? 34.124 5.534 -46.971 1.00 92.44 168 GLU A N 1
ATOM 1352 C CA . GLU A 1 168 ? 32.968 4.651 -46.829 1.00 92.44 168 GLU A CA 1
ATOM 1353 C C . GLU A 1 168 ? 32.873 4.106 -45.400 1.00 92.44 168 GLU A C 1
ATOM 1355 O O . GLU A 1 168 ? 31.796 4.099 -44.801 1.00 92.44 168 GLU A O 1
ATOM 1360 N N . ILE A 1 169 ? 34.019 3.762 -44.803 1.00 93.94 169 ILE A N 1
ATOM 1361 C CA . ILE A 1 169 ? 34.102 3.360 -43.393 1.00 93.94 169 ILE A CA 1
ATOM 1362 C C . ILE A 1 169 ? 33.716 4.526 -42.471 1.00 93.94 169 ILE A C 1
ATOM 1364 O O . ILE A 1 169 ? 32.979 4.324 -41.505 1.00 93.94 169 ILE A O 1
ATOM 1368 N N . LEU A 1 170 ? 34.151 5.754 -42.777 1.00 95.12 170 LEU A N 1
ATOM 1369 C CA . LEU A 1 170 ? 33.815 6.936 -41.976 1.00 95.12 170 LEU A CA 1
ATOM 1370 C C . LEU A 1 170 ? 32.301 7.209 -41.986 1.00 95.12 170 LEU A C 1
ATOM 1372 O O . LEU A 1 170 ? 31.701 7.401 -40.925 1.00 95.12 170 LEU A O 1
ATOM 1376 N N . ILE A 1 171 ? 31.664 7.149 -43.161 1.00 96.50 171 ILE A N 1
ATOM 1377 C CA . ILE A 1 171 ? 30.207 7.304 -43.293 1.00 96.50 171 ILE A CA 1
ATOM 1378 C C . ILE A 1 171 ? 29.471 6.184 -42.541 1.00 96.50 171 ILE A C 1
ATOM 1380 O O . ILE A 1 171 ? 28.522 6.463 -41.807 1.00 96.50 171 ILE A O 1
ATOM 1384 N N . ALA A 1 172 ? 29.923 4.932 -42.654 1.00 95.62 172 ALA A N 1
ATOM 1385 C CA . ALA A 1 172 ? 29.304 3.805 -41.959 1.00 95.62 172 ALA A CA 1
ATOM 1386 C C . ALA A 1 172 ? 29.351 3.965 -40.429 1.00 95.62 172 ALA A C 1
ATOM 1388 O O . ALA A 1 172 ? 28.330 3.796 -39.759 1.00 95.62 172 ALA A O 1
ATOM 1389 N N . ILE A 1 173 ? 30.504 4.351 -39.871 1.00 96.81 173 ILE A N 1
ATOM 1390 C CA . ILE A 1 173 ? 30.643 4.607 -38.430 1.00 96.81 173 ILE A CA 1
ATOM 1391 C C . ILE A 1 173 ? 29.731 5.763 -38.003 1.00 96.81 173 ILE A C 1
ATOM 1393 O O . ILE A 1 173 ? 29.057 5.658 -36.980 1.00 96.81 173 ILE A O 1
ATOM 1397 N N . SER A 1 174 ? 29.640 6.831 -38.802 1.00 97.75 174 SER A N 1
ATOM 1398 C CA . SER A 1 174 ? 28.748 7.963 -38.522 1.00 97.75 174 SER A CA 1
ATOM 1399 C C . SER A 1 174 ? 27.271 7.541 -38.433 1.00 97.75 174 SER A C 1
ATOM 1401 O O . SER A 1 174 ? 26.569 7.911 -37.486 1.00 97.75 174 SER A O 1
ATOM 1403 N N . ILE A 1 175 ? 26.801 6.691 -39.353 1.00 97.00 175 ILE A N 1
ATOM 1404 C CA . ILE A 1 175 ? 25.426 6.164 -39.333 1.00 97.00 175 ILE A CA 1
ATOM 1405 C C . ILE A 1 175 ? 25.198 5.258 -38.113 1.00 97.00 175 ILE A C 1
ATOM 1407 O O . ILE A 1 175 ? 24.168 5.361 -37.448 1.00 97.00 175 ILE A O 1
ATOM 1411 N N . ILE A 1 176 ? 26.160 4.397 -37.766 1.00 97.00 176 ILE A N 1
ATOM 1412 C CA . ILE A 1 176 ? 26.043 3.515 -36.593 1.00 97.00 176 ILE A CA 1
ATOM 1413 C C . ILE A 1 176 ? 25.971 4.336 -35.301 1.00 97.00 176 ILE A C 1
ATOM 1415 O O . ILE A 1 176 ? 25.127 4.061 -34.447 1.00 97.00 176 ILE A O 1
ATOM 1419 N N . VAL A 1 177 ? 26.814 5.362 -35.160 1.00 97.62 177 VAL A N 1
ATOM 1420 C CA . VAL A 1 177 ? 26.827 6.238 -33.980 1.00 97.62 177 VAL A CA 1
ATOM 1421 C C . VAL A 1 177 ? 25.507 6.998 -33.851 1.00 97.62 177 VAL A C 1
ATOM 1423 O O . VAL A 1 177 ? 24.909 7.008 -32.773 1.00 97.62 177 VAL A O 1
ATOM 1426 N N . THR A 1 178 ? 25.005 7.577 -34.944 1.00 96.12 178 THR A N 1
ATOM 1427 C CA . THR A 1 178 ? 23.726 8.309 -34.931 1.00 96.12 178 THR A CA 1
ATOM 1428 C C . THR A 1 178 ? 22.537 7.391 -34.630 1.00 96.12 178 THR A C 1
ATOM 1430 O O . THR A 1 178 ? 21.673 7.748 -33.827 1.00 96.12 178 THR A O 1
ATOM 1433 N N . PHE A 1 179 ? 22.511 6.173 -35.180 1.00 96.06 179 PHE A N 1
ATOM 1434 C CA . PHE A 1 179 ? 21.446 5.203 -34.909 1.00 96.06 179 PHE A CA 1
ATOM 1435 C C . PHE A 1 179 ? 21.494 4.644 -33.477 1.00 96.06 179 PHE A C 1
ATOM 1437 O O . PHE A 1 179 ? 20.459 4.497 -32.820 1.00 96.06 179 PHE A O 1
ATOM 1444 N N . SER A 1 180 ? 22.695 4.381 -32.956 1.00 94.69 180 SER A N 1
ATOM 1445 C CA . SER A 1 180 ? 22.899 3.963 -31.564 1.00 94.69 180 SER A CA 1
ATOM 1446 C C . SER A 1 180 ? 22.395 5.031 -30.585 1.00 94.69 180 SER A C 1
ATOM 1448 O O . SER A 1 180 ? 21.652 4.721 -29.652 1.00 94.69 180 SER A O 1
ATOM 1450 N N . GLY A 1 181 ? 22.683 6.309 -30.863 1.00 93.75 181 GLY A N 1
ATOM 1451 C CA . GLY A 1 181 ? 22.168 7.430 -30.074 1.00 93.75 181 GLY A CA 1
ATOM 1452 C C . GLY A 1 181 ? 20.636 7.489 -30.027 1.00 93.75 181 GLY A C 1
ATOM 1453 O O . GLY A 1 181 ? 20.057 7.663 -28.956 1.00 93.75 181 GLY A O 1
ATOM 1454 N N . LEU A 1 182 ? 19.964 7.278 -31.165 1.00 93.38 182 LEU A N 1
ATOM 1455 C CA . LEU A 1 182 ? 18.497 7.308 -31.245 1.00 93.38 182 LEU A CA 1
ATOM 1456 C C . LEU A 1 182 ? 17.829 6.127 -30.524 1.00 93.38 182 LEU A C 1
ATOM 1458 O O . LEU A 1 182 ? 16.819 6.302 -29.841 1.00 93.38 182 LEU A O 1
ATOM 1462 N N . THR A 1 183 ? 18.382 4.920 -30.656 1.00 93.81 183 THR A N 1
ATOM 1463 C CA . THR A 1 183 ? 17.795 3.710 -30.050 1.00 93.81 183 THR A CA 1
ATOM 1464 C C . THR A 1 183 ? 17.932 3.676 -28.525 1.00 93.81 183 THR A C 1
ATOM 1466 O O . THR A 1 183 ? 17.042 3.152 -27.849 1.00 93.81 183 THR A O 1
ATOM 1469 N N . GLY A 1 184 ? 18.980 4.294 -27.968 1.00 92.56 184 GLY A N 1
ATOM 1470 C CA . GLY A 1 184 ? 19.199 4.364 -26.521 1.00 92.56 184 GLY A CA 1
ATOM 1471 C C . GLY A 1 184 ? 18.072 5.070 -25.754 1.00 92.56 184 GLY A C 1
ATOM 1472 O O . GLY A 1 184 ? 17.624 4.571 -24.721 1.00 92.56 184 GLY A O 1
ATOM 1473 N N . ALA A 1 185 ? 17.553 6.188 -26.277 1.00 90.25 185 ALA A N 1
ATOM 1474 C CA . ALA A 1 185 ? 16.504 6.963 -25.605 1.00 90.25 185 ALA A CA 1
ATOM 1475 C C . ALA A 1 185 ? 15.160 6.211 -25.517 1.00 90.25 185 ALA A C 1
ATOM 1477 O O . ALA A 1 185 ? 14.473 6.276 -24.497 1.00 90.25 185 ALA A O 1
ATOM 1478 N N . VAL A 1 186 ? 14.801 5.456 -26.562 1.00 92.75 186 VAL A N 1
ATOM 1479 C CA . VAL A 1 186 ? 13.548 4.680 -26.611 1.00 92.75 186 VAL A CA 1
ATOM 1480 C C . VAL A 1 186 ? 13.590 3.500 -25.637 1.00 92.75 186 VAL A C 1
ATOM 1482 O O . VAL A 1 186 ? 12.595 3.204 -24.976 1.00 92.75 186 VAL A O 1
ATOM 1485 N N . LEU A 1 187 ? 14.748 2.844 -25.503 1.00 94.31 187 LEU A N 1
ATOM 1486 C CA . LEU A 1 187 ? 14.899 1.688 -24.619 1.00 94.31 187 LEU A CA 1
ATOM 1487 C C . LEU A 1 187 ? 14.655 2.049 -23.146 1.00 94.31 187 LEU A C 1
ATOM 1489 O O . LEU A 1 187 ? 14.007 1.284 -22.435 1.00 94.31 187 LEU A O 1
ATOM 1493 N N . ALA A 1 188 ? 15.122 3.221 -22.703 1.00 91.62 188 ALA A N 1
ATOM 1494 C CA . ALA A 1 188 ? 14.931 3.681 -21.329 1.00 91.62 188 ALA A CA 1
ATOM 1495 C C . ALA A 1 188 ? 13.443 3.868 -20.973 1.00 91.62 188 ALA A C 1
ATOM 1497 O O . ALA A 1 188 ? 13.012 3.461 -19.896 1.00 91.62 188 ALA A O 1
ATOM 1498 N N . GLN A 1 189 ? 12.642 4.421 -21.892 1.00 92.50 189 GLN A N 1
ATOM 1499 C CA . GLN A 1 189 ? 11.201 4.611 -21.683 1.00 92.50 189 GLN A CA 1
ATOM 1500 C C . GLN A 1 189 ? 10.461 3.273 -21.588 1.00 92.50 189 GLN A C 1
ATOM 1502 O O . GLN A 1 189 ? 9.713 3.045 -20.639 1.00 92.50 189 GLN A O 1
ATOM 1507 N N . VAL A 1 190 ? 10.728 2.356 -22.524 1.00 95.25 190 VAL A N 1
ATOM 1508 C CA . VAL A 1 190 ? 10.110 1.019 -22.532 1.00 95.25 190 VAL A CA 1
ATOM 1509 C C . VAL A 1 190 ? 10.495 0.225 -21.282 1.00 95.25 190 VAL A C 1
ATOM 1511 O O . VAL A 1 190 ? 9.671 -0.503 -20.725 1.00 95.25 190 VAL A O 1
ATOM 1514 N N . TYR A 1 191 ? 11.735 0.375 -20.809 1.00 96.00 191 TYR A N 1
ATOM 1515 C CA . TYR A 1 191 ? 12.186 -0.265 -19.580 1.00 96.00 191 TYR A CA 1
ATOM 1516 C C . TYR A 1 191 ? 11.403 0.242 -18.364 1.00 96.00 191 TYR A C 1
ATOM 1518 O O . TYR A 1 191 ? 10.866 -0.571 -17.611 1.00 96.00 191 TYR A O 1
ATOM 1526 N N . GLU A 1 192 ? 11.248 1.556 -18.202 1.00 95.06 192 GLU A N 1
ATOM 1527 C CA . GLU A 1 192 ? 10.462 2.121 -17.097 1.00 95.06 192 GLU A CA 1
ATOM 1528 C C . GLU A 1 192 ? 8.976 1.733 -17.168 1.00 95.06 192 GLU A C 1
ATOM 1530 O O . GLU A 1 192 ? 8.397 1.341 -16.155 1.00 95.06 192 GLU A O 1
ATOM 1535 N N . GLU A 1 193 ? 8.363 1.727 -18.355 1.00 95.75 193 GLU A N 1
ATOM 1536 C CA . GLU A 1 193 ? 6.989 1.231 -18.530 1.00 95.75 193 GLU A CA 1
ATOM 1537 C C . GLU A 1 193 ? 6.850 -0.241 -18.117 1.00 95.75 193 GLU A C 1
ATOM 1539 O O . GLU A 1 193 ? 5.883 -0.620 -17.447 1.00 95.75 193 GLU A O 1
ATOM 1544 N N . SER A 1 194 ? 7.837 -1.074 -18.461 1.00 97.00 194 SER A N 1
ATOM 1545 C CA . SER A 1 194 ? 7.843 -2.488 -18.082 1.00 97.00 194 SER A CA 1
ATOM 1546 C C . SER A 1 194 ? 7.951 -2.682 -16.566 1.00 97.00 194 SER A C 1
ATOM 1548 O O . SER A 1 194 ? 7.255 -3.530 -16.004 1.00 97.00 194 SER A O 1
ATOM 1550 N N . ARG A 1 195 ? 8.745 -1.850 -15.878 1.00 97.31 195 ARG A N 1
ATOM 1551 C CA . ARG A 1 195 ? 8.845 -1.849 -14.412 1.00 97.31 195 ARG A CA 1
ATOM 1552 C C . ARG A 1 195 ? 7.520 -1.458 -13.781 1.00 97.31 195 ARG A C 1
ATOM 1554 O O . ARG A 1 195 ? 7.028 -2.178 -12.924 1.00 97.31 195 ARG A O 1
ATOM 1561 N N . VAL A 1 196 ? 6.889 -0.382 -14.248 1.00 96.75 196 VAL A N 1
ATOM 1562 C CA . VAL A 1 196 ? 5.568 0.028 -13.746 1.00 96.75 196 VAL A CA 1
ATOM 1563 C C . VAL A 1 196 ? 4.538 -1.088 -13.940 1.00 96.75 196 VAL A C 1
ATOM 1565 O O . VAL A 1 196 ? 3.801 -1.405 -13.007 1.00 96.75 196 VAL A O 1
ATOM 1568 N N . SER A 1 197 ? 4.520 -1.737 -15.107 1.00 97.00 197 SER A N 1
ATOM 1569 C CA . SER A 1 197 ? 3.626 -2.871 -15.360 1.00 97.00 197 SER A CA 1
ATOM 1570 C C . SER A 1 197 ? 3.888 -4.044 -14.409 1.00 97.00 197 SER A C 1
ATOM 1572 O O . SER A 1 197 ? 2.936 -4.627 -13.893 1.00 97.00 197 SER A O 1
ATOM 1574 N N . ASN A 1 198 ? 5.152 -4.386 -14.150 1.00 97.62 198 ASN A N 1
ATOM 1575 C CA . ASN A 1 198 ? 5.507 -5.454 -13.214 1.00 97.62 198 ASN A CA 1
ATOM 1576 C C . ASN A 1 198 ? 5.076 -5.115 -11.782 1.00 97.62 198 ASN A C 1
ATOM 1578 O O . ASN A 1 198 ? 4.466 -5.949 -11.118 1.00 97.62 198 ASN A O 1
ATOM 1582 N N . ALA A 1 199 ? 5.295 -3.873 -11.344 1.00 97.94 199 ALA A N 1
ATOM 1583 C CA . ALA A 1 199 ? 4.878 -3.421 -10.023 1.00 97.94 199 ALA A CA 1
ATOM 1584 C C . ALA A 1 199 ? 3.359 -3.546 -9.826 1.00 97.94 199 ALA A C 1
ATOM 1586 O O . ALA A 1 199 ? 2.911 -3.996 -8.776 1.00 97.94 199 ALA A O 1
ATOM 1587 N N . LEU A 1 200 ? 2.564 -3.194 -10.843 1.00 97.31 200 LEU A N 1
ATOM 1588 C CA . LEU A 1 200 ? 1.105 -3.331 -10.803 1.00 97.31 200 LEU A CA 1
ATOM 1589 C C . LEU A 1 200 ? 0.651 -4.797 -10.748 1.00 97.31 200 LEU A C 1
ATOM 1591 O O . LEU A 1 200 ? -0.318 -5.105 -10.053 1.00 97.31 200 LEU A O 1
ATOM 1595 N N . LEU A 1 201 ? 1.340 -5.700 -11.453 1.00 97.75 201 LEU A N 1
ATOM 1596 C CA . LEU A 1 201 ? 1.060 -7.137 -11.382 1.00 97.75 201 LEU A CA 1
ATOM 1597 C C . LEU A 1 201 ? 1.342 -7.696 -9.987 1.00 97.75 201 LEU A C 1
ATOM 1599 O O . LEU A 1 201 ? 0.555 -8.490 -9.477 1.00 97.75 201 LEU A O 1
ATOM 1603 N N . ASP A 1 202 ? 2.435 -7.277 -9.360 1.00 98.00 202 ASP A N 1
ATOM 1604 C CA . ASP A 1 202 ? 2.787 -7.739 -8.020 1.00 98.00 202 ASP A CA 1
ATOM 1605 C C . ASP A 1 202 ? 1.850 -7.158 -6.951 1.00 98.00 202 ASP A C 1
ATOM 1607 O O . ASP A 1 202 ? 1.390 -7.901 -6.086 1.00 98.00 202 ASP A O 1
ATOM 1611 N N . LEU A 1 203 ? 1.437 -5.890 -7.077 1.00 97.81 203 LEU A N 1
ATOM 1612 C CA . LEU A 1 203 ? 0.378 -5.306 -6.243 1.00 97.81 203 LEU A CA 1
ATOM 1613 C C . LEU A 1 203 ? -0.948 -6.074 -6.358 1.00 97.81 203 LEU A C 1
ATOM 1615 O O . LEU A 1 203 ? -1.629 -6.280 -5.355 1.00 97.81 203 LEU A O 1
ATOM 1619 N N . ALA A 1 204 ? -1.318 -6.527 -7.561 1.00 97.50 204 ALA A N 1
ATOM 1620 C CA . ALA A 1 204 ? -2.526 -7.326 -7.757 1.00 97.50 204 ALA A CA 1
ATOM 1621 C C . ALA A 1 204 ? -2.442 -8.692 -7.054 1.00 97.50 204 ALA A C 1
ATOM 1623 O O . ALA A 1 204 ? -3.414 -9.104 -6.420 1.00 97.50 204 ALA A O 1
ATOM 1624 N N . LYS A 1 205 ? -1.280 -9.359 -7.108 1.00 97.44 205 LYS A N 1
ATOM 1625 C CA . LYS A 1 205 ? -1.041 -10.627 -6.393 1.00 97.44 205 LYS A CA 1
ATOM 1626 C C . LYS A 1 205 ? -1.071 -10.443 -4.877 1.00 97.44 205 LYS A C 1
ATOM 1628 O O . LYS A 1 205 ? -1.671 -11.254 -4.182 1.00 97.44 205 LYS A O 1
ATOM 1633 N N . LEU A 1 206 ? -0.452 -9.375 -4.364 1.00 98.06 206 LEU A N 1
ATOM 1634 C CA . LEU A 1 206 ? -0.495 -9.041 -2.937 1.00 98.06 206 LEU A CA 1
ATOM 1635 C C . LEU A 1 206 ? -1.941 -8.826 -2.471 1.00 98.06 206 LEU A C 1
ATOM 1637 O O . LEU A 1 206 ? -2.344 -9.376 -1.450 1.00 98.06 206 LEU A O 1
ATOM 1641 N N . GLN A 1 207 ? -2.747 -8.102 -3.255 1.00 97.88 207 GLN A N 1
ATOM 1642 C CA . GLN A 1 207 ? -4.163 -7.900 -2.948 1.00 97.88 207 GLN A CA 1
ATOM 1643 C C . GLN A 1 207 ? -4.945 -9.220 -2.904 1.00 97.88 207 GLN A C 1
ATOM 1645 O O . GLN A 1 207 ? -5.785 -9.410 -2.028 1.00 97.88 207 GLN A O 1
ATOM 1650 N N . GLU A 1 208 ? -4.685 -10.132 -3.840 1.00 97.62 208 GLU A N 1
ATOM 1651 C CA . GLU A 1 208 ? -5.308 -11.459 -3.856 1.00 97.62 208 GLU A CA 1
ATOM 1652 C C . GLU A 1 208 ? -4.919 -12.283 -2.619 1.00 97.62 208 GLU A C 1
ATOM 1654 O O . GLU A 1 208 ? -5.796 -12.848 -1.963 1.00 97.62 208 GLU A O 1
ATOM 1659 N N . GLY A 1 209 ? -3.638 -12.262 -2.237 1.00 97.69 209 GLY A N 1
ATOM 1660 C CA . GLY A 1 209 ? -3.148 -12.896 -1.011 1.00 97.69 209 GLY A CA 1
ATOM 1661 C C . GLY A 1 209 ? -3.832 -12.358 0.250 1.00 97.69 209 GLY A C 1
ATOM 1662 O O . GLY A 1 209 ? -4.268 -13.139 1.092 1.00 97.69 209 GLY A O 1
ATOM 1663 N N . LEU A 1 210 ? -4.025 -11.037 0.351 1.00 98.06 210 LEU A N 1
ATOM 1664 C CA . LEU A 1 210 ? -4.739 -10.405 1.470 1.00 98.06 210 LEU A CA 1
ATOM 1665 C C . LEU A 1 210 ? -6.198 -10.872 1.579 1.00 98.06 210 LEU A C 1
ATOM 1667 O O . LEU A 1 210 ? -6.690 -11.128 2.680 1.00 98.06 210 LEU A O 1
ATOM 1671 N N . VAL A 1 211 ? -6.899 -10.995 0.448 1.00 97.56 211 VAL A N 1
ATOM 1672 C CA . VAL A 1 211 ? -8.288 -11.483 0.412 1.00 97.56 211 VAL A CA 1
ATOM 1673 C C . VAL A 1 211 ? -8.361 -12.959 0.810 1.00 97.56 211 VAL A C 1
ATOM 1675 O O . VAL A 1 211 ? -9.248 -13.350 1.577 1.00 97.56 211 VAL A O 1
ATOM 1678 N N . LEU A 1 212 ? -7.422 -13.779 0.335 1.00 98.12 212 LEU A N 1
ATOM 1679 C CA . LEU A 1 212 ? -7.352 -15.195 0.693 1.00 98.12 212 LEU A CA 1
ATOM 1680 C C . LEU A 1 212 ? -7.059 -15.384 2.188 1.00 98.12 212 LEU A C 1
ATOM 1682 O O . LEU A 1 212 ? -7.746 -16.166 2.849 1.00 98.12 212 LEU A O 1
ATOM 1686 N N . TYR A 1 213 ? -6.118 -14.611 2.736 1.00 98.12 213 TYR A N 1
ATOM 1687 C CA . TYR A 1 213 ? -5.784 -14.631 4.159 1.00 98.12 213 TYR A CA 1
ATOM 1688 C C . TYR A 1 213 ? -6.999 -14.278 5.019 1.00 98.12 213 TYR A C 1
ATOM 1690 O O . TYR A 1 213 ? -7.312 -14.998 5.969 1.00 98.12 213 TYR A O 1
ATOM 1698 N N . PHE A 1 214 ? -7.737 -13.221 4.656 1.00 97.56 214 PHE A N 1
ATOM 1699 C CA . PHE A 1 214 ? -8.966 -12.834 5.353 1.00 97.56 214 PHE A CA 1
ATOM 1700 C C . PHE A 1 214 ? -10.030 -13.930 5.309 1.00 97.56 214 PHE A C 1
ATOM 1702 O O . PHE A 1 214 ? -10.681 -14.197 6.315 1.00 97.56 214 PHE A O 1
ATOM 1709 N N . THR A 1 215 ? -10.180 -14.597 4.166 1.00 97.62 215 THR A N 1
ATOM 1710 C CA . THR A 1 215 ? -11.150 -15.689 4.002 1.00 97.62 215 THR A CA 1
ATOM 1711 C C . THR A 1 215 ? -10.844 -16.865 4.936 1.00 97.62 215 THR A C 1
ATOM 1713 O O . THR A 1 215 ? -11.767 -17.493 5.448 1.00 97.62 215 THR A O 1
ATOM 1716 N N . ARG A 1 216 ? -9.561 -17.148 5.196 1.00 97.62 216 ARG A N 1
ATOM 1717 C CA . ARG A 1 216 ? -9.121 -18.242 6.079 1.00 97.62 216 ARG A CA 1
ATOM 1718 C C . ARG A 1 216 ? -9.132 -17.868 7.561 1.00 97.62 216 ARG A C 1
ATOM 1720 O O . ARG A 1 216 ? -9.586 -18.655 8.383 1.00 97.62 216 ARG A O 1
ATOM 1727 N N . HIS A 1 217 ? -8.641 -16.678 7.901 1.00 96.50 217 HIS A N 1
ATOM 1728 C CA . HIS A 1 217 ? -8.404 -16.269 9.290 1.00 96.50 217 HIS A CA 1
ATOM 1729 C C . HIS A 1 217 ? -9.506 -15.364 9.865 1.00 96.50 217 HIS A C 1
ATOM 1731 O O . HIS A 1 217 ? -9.507 -15.075 11.061 1.00 96.50 217 HIS A O 1
ATOM 1737 N N . GLY A 1 218 ? -10.425 -14.864 9.032 1.00 95.69 218 GLY A N 1
ATOM 1738 C CA . GLY A 1 218 ? -11.484 -13.924 9.425 1.00 95.69 218 GLY A CA 1
ATOM 1739 C C . GLY A 1 218 ? -10.985 -12.523 9.809 1.00 95.69 218 GLY A C 1
ATOM 1740 O O . GLY A 1 218 ? -11.755 -11.696 10.307 1.00 95.69 218 GLY A O 1
ATOM 1741 N N . LYS A 1 219 ? -9.693 -12.248 9.613 1.00 95.50 219 LYS A N 1
ATOM 1742 C CA . LYS A 1 219 ? -9.037 -10.962 9.868 1.00 95.50 219 LYS A CA 1
ATOM 1743 C C . LYS A 1 219 ? -7.935 -10.735 8.844 1.00 95.50 219 LYS A C 1
ATOM 1745 O O . LYS A 1 219 ? -7.388 -11.691 8.305 1.00 95.50 219 LYS A O 1
ATOM 1750 N N . TYR A 1 220 ? -7.623 -9.473 8.579 1.00 97.75 220 TYR A N 1
ATOM 1751 C CA . TYR A 1 220 ? -6.494 -9.122 7.726 1.00 97.75 220 TYR A CA 1
ATOM 1752 C C . TYR A 1 220 ? -5.183 -9.223 8.509 1.00 97.75 220 TYR A C 1
ATOM 1754 O O . TYR A 1 220 ? -5.195 -9.004 9.729 1.00 97.75 220 TYR A O 1
ATOM 1762 N N . PRO A 1 221 ? -4.070 -9.549 7.835 1.00 97.56 221 PRO A N 1
ATOM 1763 C CA . PRO A 1 221 ? -2.789 -9.679 8.503 1.00 97.56 221 PRO A CA 1
ATOM 1764 C C . PRO A 1 221 ? -2.303 -8.317 9.001 1.00 97.56 221 PRO A C 1
ATOM 1766 O O . PRO A 1 221 ? -2.691 -7.266 8.476 1.00 97.56 221 PRO A O 1
ATOM 1769 N N . LEU A 1 222 ? -1.445 -8.333 10.015 1.00 96.75 222 LEU A N 1
ATOM 1770 C CA . LEU A 1 222 ? -0.789 -7.125 10.499 1.00 96.75 222 LEU A CA 1
ATOM 1771 C C . LEU A 1 222 ? 0.427 -6.811 9.621 1.00 96.75 222 LEU A C 1
ATOM 1773 O O . LEU A 1 222 ? 0.707 -5.633 9.378 1.00 96.75 222 LEU A O 1
ATOM 1777 N N . SER A 1 223 ? 1.136 -7.848 9.154 1.00 97.19 223 SER A N 1
ATOM 1778 C CA . SER A 1 223 ? 2.367 -7.791 8.339 1.00 97.19 223 SER A CA 1
ATOM 1779 C C . SER A 1 223 ? 2.209 -8.484 6.992 1.00 97.19 223 SER A C 1
ATOM 1781 O O . SER A 1 223 ? 1.348 -9.341 6.830 1.00 97.19 223 SER A O 1
ATOM 1783 N N . LEU A 1 224 ? 3.095 -8.181 6.038 1.00 96.94 224 LEU A N 1
ATOM 1784 C CA . LEU A 1 224 ? 3.195 -9.000 4.824 1.00 96.94 224 LEU A CA 1
ATOM 1785 C C . LEU A 1 22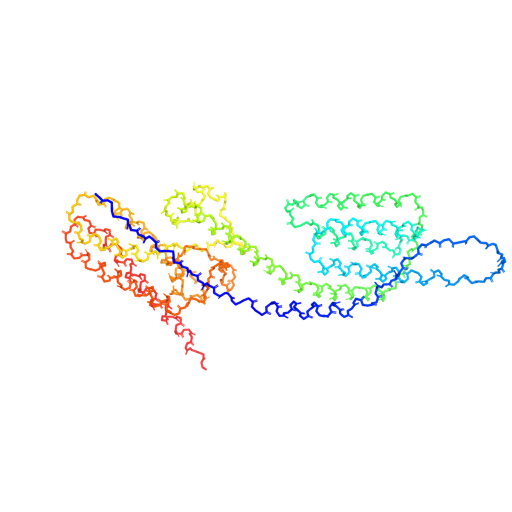4 ? 3.827 -10.366 5.111 1.00 96.94 224 LEU A C 1
ATOM 1787 O O . LEU A 1 224 ? 3.556 -11.324 4.397 1.00 96.94 224 LEU A O 1
ATOM 1791 N N . GLU A 1 225 ? 4.622 -10.470 6.170 1.00 97.06 225 GLU A N 1
ATOM 1792 C CA . GLU A 1 225 ? 5.231 -11.709 6.652 1.00 97.06 225 GLU A CA 1
ATOM 1793 C C . GLU A 1 225 ? 4.165 -12.724 7.086 1.00 97.06 225 GLU A C 1
ATOM 1795 O O . GLU A 1 225 ? 4.291 -13.907 6.783 1.00 97.06 225 GLU A O 1
ATOM 1800 N N . ASP A 1 226 ? 3.056 -12.261 7.670 1.00 97.00 226 ASP A N 1
ATOM 1801 C CA . ASP A 1 226 ? 1.939 -13.121 8.075 1.00 97.00 226 ASP A CA 1
ATOM 1802 C C . ASP A 1 226 ? 1.310 -13.843 6.859 1.00 97.00 226 ASP A C 1
ATOM 1804 O O . ASP A 1 226 ? 0.767 -14.937 7.003 1.00 97.00 226 ASP A O 1
ATOM 1808 N N . LEU A 1 227 ? 1.400 -13.264 5.648 1.00 96.75 227 LEU A N 1
ATOM 1809 C CA . LEU A 1 227 ? 0.953 -13.910 4.400 1.00 96.75 227 LEU A CA 1
ATOM 1810 C C . LEU A 1 227 ? 1.885 -15.045 3.950 1.00 96.75 227 LEU A C 1
ATOM 1812 O O . LEU A 1 227 ? 1.468 -15.917 3.186 1.00 96.75 227 LEU A O 1
ATOM 1816 N N . LEU A 1 228 ? 3.153 -15.018 4.371 1.00 96.88 228 LEU A N 1
ATOM 1817 C CA . LEU A 1 228 ? 4.086 -16.125 4.152 1.00 96.88 228 LEU A CA 1
ATOM 1818 C C . LEU A 1 228 ? 3.791 -17.260 5.122 1.00 96.88 228 LEU A C 1
ATOM 1820 O O . LEU A 1 228 ? 3.742 -18.418 4.716 1.00 96.88 228 LEU A O 1
ATOM 1824 N N . GLU A 1 229 ? 3.563 -16.919 6.390 1.00 96.94 229 GLU A N 1
ATOM 1825 C CA . GLU A 1 229 ? 3.251 -17.890 7.440 1.00 96.94 229 GLU A CA 1
ATOM 1826 C C . GLU A 1 229 ? 1.928 -18.620 7.174 1.00 96.94 229 GLU A C 1
ATOM 1828 O O . GLU A 1 229 ? 1.843 -19.829 7.383 1.00 96.94 229 GLU A O 1
ATOM 1833 N N . GLY A 1 230 ? 0.916 -17.919 6.649 1.00 94.19 230 GLY A N 1
ATOM 1834 C CA . GLY A 1 230 ? -0.349 -18.533 6.228 1.00 94.19 230 GLY A CA 1
ATOM 1835 C C . GLY A 1 230 ? -0.273 -19.303 4.897 1.00 94.19 230 GLY A C 1
ATOM 1836 O O . GLY A 1 230 ? -1.215 -20.012 4.522 1.00 94.19 230 GLY A O 1
ATOM 1837 N N . GLY A 1 231 ? 0.853 -19.216 4.181 1.00 96.25 231 GLY A N 1
ATOM 1838 C CA . GLY A 1 231 ? 1.066 -19.899 2.905 1.00 96.25 231 GLY A CA 1
ATOM 1839 C C . GLY A 1 231 ? 0.233 -19.337 1.747 1.00 96.25 231 GLY A C 1
ATOM 1840 O O . GLY A 1 231 ? 0.036 -20.023 0.743 1.00 96.25 231 GLY A O 1
ATOM 1841 N N . GLU A 1 232 ? -0.294 -18.115 1.862 1.00 96.81 232 GLU A N 1
ATOM 1842 C CA . GLU A 1 232 ? -0.937 -17.403 0.751 1.00 96.81 232 GLU A CA 1
ATOM 1843 C C . GLU A 1 232 ? 0.091 -16.878 -0.257 1.00 96.81 232 GLU A C 1
ATOM 1845 O O . GLU A 1 232 ? -0.223 -16.706 -1.437 1.00 96.81 232 GLU A O 1
ATOM 1850 N N . LEU A 1 233 ? 1.328 -16.646 0.191 1.00 96.44 233 LEU A N 1
ATOM 1851 C CA . LEU A 1 233 ? 2.451 -16.224 -0.639 1.00 96.44 233 LEU A CA 1
ATOM 1852 C C . LEU A 1 233 ? 3.684 -17.091 -0.370 1.00 96.44 233 LEU A C 1
ATOM 1854 O O . LEU A 1 233 ? 4.017 -17.395 0.767 1.00 96.44 233 LEU A O 1
ATOM 1858 N N . ASN A 1 234 ? 4.423 -17.430 -1.430 1.00 96.94 234 ASN A N 1
ATOM 1859 C CA . ASN A 1 234 ? 5.693 -18.159 -1.298 1.00 96.94 234 ASN A CA 1
ATOM 1860 C C . ASN A 1 234 ? 6.852 -17.248 -0.860 1.00 96.94 234 ASN A C 1
ATOM 1862 O O . ASN A 1 234 ? 7.808 -17.695 -0.236 1.00 96.94 234 ASN A O 1
ATOM 1866 N N . LYS A 1 235 ? 6.810 -15.978 -1.274 1.00 97.38 235 LYS A N 1
ATOM 1867 C CA . LYS A 1 235 ? 7.773 -14.931 -0.917 1.00 97.38 235 LYS A CA 1
ATOM 1868 C C . LYS A 1 235 ? 7.117 -13.568 -1.098 1.00 97.38 235 LYS A C 1
ATOM 1870 O O . LYS A 1 235 ? 6.317 -13.404 -2.022 1.00 97.38 235 LYS A O 1
ATOM 1875 N N . VAL A 1 236 ? 7.492 -12.594 -0.272 1.00 97.25 236 VAL A N 1
ATOM 1876 C CA . VAL A 1 236 ? 7.071 -11.205 -0.473 1.00 97.25 236 VAL A CA 1
ATOM 1877 C C . VAL A 1 236 ? 7.875 -10.663 -1.662 1.00 97.25 236 VAL A C 1
ATOM 1879 O O . VAL A 1 236 ? 9.110 -10.671 -1.612 1.00 97.25 236 VAL A O 1
ATOM 1882 N N . PRO A 1 237 ? 7.227 -10.286 -2.781 1.00 97.44 237 PRO A N 1
ATOM 1883 C CA . PRO A 1 237 ? 7.935 -9.686 -3.902 1.00 97.44 237 PRO A CA 1
ATOM 1884 C C . PRO A 1 237 ? 8.525 -8.340 -3.470 1.00 97.44 237 PRO A C 1
ATOM 1886 O O . PRO A 1 237 ? 7.924 -7.621 -2.677 1.00 97.44 237 PRO A O 1
ATOM 1889 N N . LYS A 1 238 ? 9.691 -7.992 -4.016 1.00 97.62 238 LYS A N 1
ATOM 1890 C CA . LYS A 1 238 ? 10.215 -6.623 -3.948 1.00 97.62 238 LYS A CA 1
ATOM 1891 C C . LYS A 1 238 ? 9.733 -5.854 -5.161 1.00 97.62 238 LYS A C 1
ATOM 1893 O O . LYS A 1 238 ? 9.490 -6.462 -6.206 1.00 97.62 238 LYS A O 1
ATOM 1898 N N . ASP A 1 239 ? 9.621 -4.540 -5.034 1.00 97.50 239 ASP A N 1
ATOM 1899 C CA . ASP A 1 239 ? 9.267 -3.733 -6.184 1.00 97.50 239 ASP A CA 1
ATOM 1900 C C . ASP A 1 239 ? 10.376 -3.783 -7.263 1.00 97.50 239 ASP A C 1
ATOM 1902 O O . ASP A 1 239 ? 11.528 -4.149 -6.992 1.00 97.50 239 ASP A O 1
ATOM 1906 N N . PRO A 1 240 ? 10.070 -3.417 -8.519 1.00 97.62 240 PRO A N 1
ATOM 1907 C CA . PRO A 1 240 ? 11.056 -3.389 -9.600 1.00 97.62 240 PRO A CA 1
ATOM 1908 C C . PRO A 1 240 ? 12.214 -2.406 -9.387 1.00 97.62 240 PRO A C 1
ATOM 1910 O O . PRO A 1 240 ? 13.137 -2.383 -10.203 1.00 97.62 240 PRO A O 1
ATOM 1913 N N . TRP A 1 241 ? 12.166 -1.575 -8.343 1.00 97.25 241 TRP A N 1
ATOM 1914 C CA . TRP A 1 241 ? 13.211 -0.647 -7.909 1.00 97.25 241 TRP A CA 1
ATOM 1915 C C . TRP A 1 241 ? 14.010 -1.164 -6.704 1.00 97.25 241 TRP A C 1
ATOM 1917 O O . TRP A 1 241 ? 14.953 -0.500 -6.284 1.00 97.25 241 TRP A O 1
ATOM 1927 N N . GLY A 1 242 ? 13.715 -2.373 -6.218 1.00 96.81 242 GLY A N 1
ATOM 1928 C CA . GLY A 1 242 ? 14.405 -3.022 -5.106 1.00 96.81 242 GLY A CA 1
ATOM 1929 C C . GLY A 1 242 ? 13.931 -2.583 -3.717 1.00 96.81 242 GLY A C 1
ATOM 1930 O O . GLY A 1 242 ? 14.517 -3.018 -2.727 1.00 96.81 242 GLY A O 1
ATOM 1931 N N . THR A 1 243 ? 12.888 -1.756 -3.634 1.00 96.62 243 THR A N 1
ATOM 1932 C CA . THR A 1 243 ? 12.271 -1.303 -2.380 1.00 96.62 243 THR A CA 1
ATOM 1933 C C . THR A 1 243 ? 11.160 -2.271 -1.969 1.00 96.62 243 THR A C 1
ATOM 1935 O O . THR A 1 243 ? 10.511 -2.897 -2.812 1.00 96.62 243 THR A O 1
ATOM 1938 N N . ASP A 1 244 ? 10.943 -2.426 -0.666 1.00 97.25 244 ASP A N 1
ATOM 1939 C CA . ASP A 1 244 ? 9.846 -3.246 -0.159 1.00 97.25 244 ASP A CA 1
ATOM 1940 C C . ASP A 1 244 ? 8.503 -2.512 -0.319 1.00 97.25 244 ASP A C 1
ATOM 1942 O O . ASP A 1 244 ? 8.423 -1.282 -0.246 1.00 97.25 244 ASP A O 1
ATOM 1946 N N . TYR A 1 245 ? 7.432 -3.267 -0.565 1.00 97.69 245 TYR A N 1
ATOM 1947 C CA . TYR A 1 245 ? 6.093 -2.692 -0.672 1.00 97.69 245 TYR A CA 1
ATOM 1948 C C . TYR A 1 245 ? 5.614 -2.175 0.684 1.00 97.69 245 TYR A C 1
ATOM 1950 O O . TYR A 1 245 ? 5.705 -2.866 1.697 1.00 97.69 245 TYR A O 1
ATOM 1958 N N . LEU A 1 246 ? 5.026 -0.979 0.691 1.00 97.50 246 LEU A N 1
ATOM 1959 C CA . LEU A 1 246 ? 4.451 -0.397 1.897 1.00 97.50 246 LEU A CA 1
ATOM 1960 C C . LEU A 1 246 ? 3.047 -0.962 2.115 1.00 97.50 246 LEU A C 1
ATOM 1962 O O . LEU A 1 246 ? 2.124 -0.654 1.359 1.00 97.50 246 LEU A O 1
ATOM 1966 N N . TYR A 1 247 ? 2.882 -1.804 3.132 1.00 98.12 247 TYR A N 1
ATOM 1967 C CA . TYR A 1 247 ? 1.588 -2.378 3.491 1.00 98.12 247 TYR A CA 1
ATOM 1968 C C . TYR A 1 247 ? 0.774 -1.436 4.378 1.00 98.12 247 TYR A C 1
ATOM 1970 O O . TYR A 1 247 ? 1.249 -0.970 5.411 1.00 98.12 247 TYR A O 1
ATOM 1978 N N . VAL A 1 248 ? -0.472 -1.193 3.979 1.00 97.88 248 VAL A N 1
ATOM 1979 C CA . VAL A 1 248 ? -1.449 -0.386 4.706 1.00 97.88 248 VAL A CA 1
ATOM 1980 C C . VAL A 1 248 ? -2.522 -1.322 5.271 1.00 97.88 248 VAL A C 1
ATOM 1982 O O . VAL A 1 248 ? -3.320 -1.869 4.498 1.00 97.88 248 VAL A O 1
ATOM 1985 N N . PRO A 1 249 ? -2.558 -1.535 6.599 1.00 97.50 249 PRO A N 1
ATOM 1986 C CA . PRO A 1 249 ? -3.505 -2.461 7.200 1.00 97.50 249 PRO A CA 1
ATOM 1987 C C . PRO A 1 249 ? -4.932 -1.906 7.150 1.00 97.50 249 PRO A C 1
ATOM 1989 O O . PRO A 1 249 ? -5.160 -0.695 7.128 1.00 97.50 249 PRO A O 1
ATOM 1992 N N . HIS A 1 250 ? -5.909 -2.811 7.157 1.00 97.31 250 HIS A N 1
ATOM 1993 C CA . HIS A 1 250 ? -7.320 -2.445 7.146 1.00 97.31 250 HIS A CA 1
ATOM 1994 C C . HIS A 1 250 ? -7.748 -1.870 8.494 1.00 97.31 250 HIS A C 1
ATOM 1996 O O . HIS A 1 250 ? -7.551 -2.505 9.531 1.00 97.31 250 HIS A O 1
ATOM 2002 N N . LEU A 1 251 ? -8.388 -0.703 8.473 1.00 95.81 251 LEU A N 1
ATOM 2003 C CA . LEU A 1 251 ? -8.808 -0.001 9.681 1.00 95.81 251 LEU A CA 1
ATOM 2004 C C . LEU A 1 251 ? -10.311 0.279 9.660 1.00 95.81 251 LEU A C 1
ATOM 2006 O O . LEU A 1 251 ? -10.745 1.361 9.279 1.00 95.81 251 LEU A O 1
ATOM 2010 N N . ASP A 1 252 ? -11.106 -0.700 10.093 1.00 96.06 252 ASP A N 1
ATOM 2011 C CA . ASP A 1 252 ? -12.561 -0.559 10.211 1.00 96.06 252 ASP A CA 1
ATOM 2012 C C . ASP A 1 252 ? -12.934 0.266 11.455 1.00 96.06 252 ASP A C 1
ATOM 2014 O O . ASP A 1 252 ? -13.113 -0.254 12.567 1.00 96.06 252 ASP A O 1
ATOM 2018 N N . TRP A 1 253 ? -13.084 1.577 11.258 1.00 94.62 253 TRP A N 1
ATOM 2019 C CA . TRP A 1 253 ? -13.475 2.499 12.322 1.00 94.62 253 TRP A CA 1
ATOM 2020 C C . TRP A 1 253 ? -14.873 2.204 12.879 1.00 94.62 253 TRP A C 1
ATOM 2022 O O . TRP A 1 253 ? -15.134 2.468 14.054 1.00 94.62 253 TRP A O 1
ATOM 2032 N N . ASN A 1 254 ? -15.785 1.635 12.084 1.00 95.69 254 ASN A N 1
ATOM 2033 C CA . ASN A 1 254 ? -17.124 1.279 12.558 1.00 95.69 254 ASN A CA 1
ATOM 2034 C C . ASN A 1 254 ? -17.064 0.111 13.543 1.00 95.69 254 ASN A C 1
ATOM 2036 O O . ASN A 1 254 ? -17.746 0.118 14.573 1.00 95.69 254 ASN A O 1
ATOM 2040 N N . ARG A 1 255 ? -16.241 -0.902 13.256 1.00 94.12 255 ARG A N 1
ATOM 2041 C CA . ARG A 1 255 ? -16.007 -2.019 14.177 1.00 94.12 255 ARG A CA 1
ATOM 2042 C C . ARG A 1 255 ? -15.323 -1.552 15.456 1.00 94.12 255 ARG A C 1
ATOM 2044 O O . ARG A 1 255 ? -15.817 -1.900 16.526 1.00 94.12 255 ARG A O 1
ATOM 2051 N N . LEU A 1 256 ? -14.290 -0.715 15.36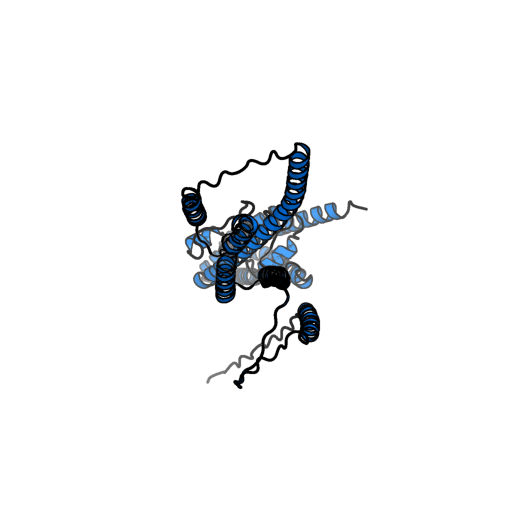6 1.00 93.75 256 LEU A N 1
ATOM 2052 C CA . LEU A 1 256 ? -13.645 -0.134 16.547 1.00 93.75 256 LEU A CA 1
ATOM 2053 C C . LEU A 1 256 ? -14.652 0.630 17.419 1.00 93.75 256 LEU A C 1
ATOM 2055 O O . LEU A 1 256 ? -14.765 0.383 18.617 1.00 93.75 256 LEU A O 1
ATOM 2059 N N . ASN A 1 257 ? -15.457 1.494 16.800 1.00 93.62 257 ASN A N 1
ATOM 2060 C CA . ASN A 1 257 ? -16.494 2.267 17.477 1.00 93.62 257 ASN A CA 1
ATOM 2061 C C . ASN A 1 257 ? -17.534 1.397 18.194 1.00 93.62 257 ASN A C 1
ATOM 2063 O O . ASN A 1 257 ? -18.007 1.786 19.263 1.00 93.62 257 ASN A O 1
ATOM 2067 N N . ARG A 1 258 ? -17.901 0.244 17.619 1.00 92.06 258 ARG A N 1
ATOM 2068 C CA . ARG A 1 258 ? -18.793 -0.736 18.258 1.00 92.06 258 ARG A CA 1
ATOM 2069 C C . ARG A 1 258 ? -18.125 -1.419 19.442 1.00 92.06 258 ARG A C 1
ATOM 2071 O O . ARG A 1 258 ? -18.750 -1.516 20.489 1.00 92.06 258 ARG A O 1
ATOM 2078 N N . ILE A 1 259 ? -16.869 -1.834 19.300 1.00 90.44 259 ILE A N 1
ATOM 2079 C CA . ILE A 1 259 ? -16.134 -2.479 20.392 1.00 90.44 259 ILE A CA 1
ATOM 2080 C C . ILE A 1 259 ? -16.018 -1.521 21.583 1.00 90.44 259 ILE A C 1
ATOM 2082 O O . ILE A 1 259 ? -16.368 -1.904 22.697 1.00 90.44 259 ILE A O 1
ATOM 2086 N N . LEU A 1 260 ? -15.658 -0.256 21.334 1.00 88.81 260 LEU A N 1
ATOM 2087 C CA . LEU A 1 260 ? -15.572 0.778 22.370 1.00 88.81 260 LEU A CA 1
ATOM 2088 C C . LEU A 1 260 ? -16.911 1.001 23.099 1.00 88.81 260 LEU A C 1
ATOM 2090 O O . LEU A 1 260 ? -16.928 1.119 24.320 1.00 88.81 260 LEU A O 1
ATOM 2094 N N . LEU A 1 261 ? -18.040 1.002 22.378 1.00 89.50 261 LEU A N 1
ATOM 2095 C CA . LEU A 1 261 ? -19.381 1.075 22.984 1.00 89.50 261 LEU A CA 1
ATOM 2096 C C . LEU A 1 261 ? -19.714 -0.160 23.831 1.00 89.50 261 LEU A C 1
ATOM 2098 O O . LEU A 1 261 ? -20.327 -0.050 24.891 1.00 89.50 261 LEU A O 1
ATOM 2102 N N . THR A 1 262 ? -19.363 -1.354 23.350 1.00 86.75 262 THR A N 1
ATOM 2103 C CA . THR A 1 262 ? -19.651 -2.583 24.099 1.00 86.75 262 THR A CA 1
ATOM 2104 C C . THR A 1 262 ? -18.833 -2.639 25.381 1.00 86.75 262 THR A C 1
ATOM 2106 O O . THR A 1 262 ? -19.378 -2.978 26.424 1.00 86.75 262 THR A O 1
ATOM 2109 N N . THR A 1 263 ? -17.570 -2.198 25.351 1.00 82.31 263 THR A N 1
ATOM 2110 C CA . THR A 1 263 ? -16.715 -2.191 26.542 1.00 82.31 263 THR A CA 1
ATOM 2111 C C . THR A 1 263 ? -17.169 -1.233 27.633 1.00 82.31 263 THR A C 1
ATOM 2113 O O . THR A 1 263 ? -16.883 -1.490 28.796 1.00 82.31 263 THR A O 1
ATOM 2116 N N . THR A 1 264 ? -17.875 -0.149 27.298 1.00 81.12 264 THR A N 1
ATOM 2117 C CA . THR A 1 264 ? -18.400 0.776 28.316 1.00 81.12 264 THR A CA 1
ATOM 2118 C C . THR A 1 264 ? -19.681 0.278 28.974 1.00 81.12 264 THR A C 1
ATOM 2120 O O . THR A 1 264 ? -20.017 0.733 30.062 1.00 81.12 264 THR A O 1
ATOM 2123 N N . THR A 1 265 ? -20.409 -0.638 28.330 1.00 81.44 265 THR A N 1
ATOM 2124 C CA . THR A 1 265 ? -21.741 -1.081 28.774 1.00 81.44 265 THR A CA 1
ATOM 2125 C C . THR A 1 265 ? -21.734 -2.464 29.424 1.00 81.44 265 THR A C 1
ATOM 2127 O O . THR A 1 265 ? -22.593 -2.757 30.255 1.00 81.44 265 THR A O 1
ATOM 2130 N N . SER A 1 266 ? -20.772 -3.329 29.093 1.00 67.62 266 SER A N 1
ATOM 2131 C CA . SER A 1 266 ? -20.717 -4.697 29.609 1.00 67.62 266 SER A CA 1
ATOM 2132 C C . SER A 1 266 ? -20.021 -4.787 30.974 1.00 67.62 266 SER A C 1
ATOM 2134 O O . SER A 1 266 ? -18.798 -4.879 31.053 1.00 67.62 266 SER A O 1
ATOM 2136 N N . ASN A 1 267 ? -20.813 -4.860 32.048 1.00 67.94 267 ASN A N 1
ATOM 2137 C CA . ASN A 1 267 ? -20.348 -5.146 33.416 1.00 67.94 267 ASN A CA 1
ATOM 2138 C C . ASN A 1 267 ? -20.197 -6.654 33.732 1.00 67.94 267 ASN A C 1
ATOM 2140 O O . ASN A 1 267 ? -19.997 -7.017 34.888 1.00 67.94 267 ASN A O 1
ATOM 2144 N N . SER A 1 268 ? -20.327 -7.563 32.754 1.00 55.38 268 SER A N 1
ATOM 2145 C CA . SER A 1 268 ? -20.541 -8.989 33.046 1.00 55.38 268 SER A CA 1
ATOM 2146 C C . SER A 1 268 ? -19.797 -9.959 32.114 1.00 55.38 268 SER A C 1
ATOM 2148 O O . SER A 1 268 ? -20.043 -10.017 30.910 1.00 55.38 268 SER A O 1
ATOM 2150 N N . GLY A 1 269 ? -18.921 -10.773 32.713 1.00 58.69 269 GLY A N 1
ATOM 2151 C CA . GLY A 1 269 ? -18.685 -12.168 32.325 1.00 58.69 269 GLY A CA 1
ATOM 2152 C C . GLY A 1 269 ? -17.564 -12.469 31.332 1.00 58.69 269 GLY A C 1
ATOM 2153 O O . GLY A 1 269 ? -16.568 -13.070 31.715 1.00 58.69 269 GLY A O 1
ATOM 2154 N N . ASN A 1 270 ? -17.708 -12.100 30.058 1.00 61.78 270 ASN A N 1
ATOM 2155 C CA . ASN A 1 270 ? -16.914 -12.712 28.978 1.00 61.78 270 ASN A CA 1
ATOM 2156 C C . ASN A 1 270 ? -16.162 -11.666 28.139 1.00 61.78 270 ASN A C 1
ATOM 2158 O O . ASN A 1 270 ? -16.538 -11.358 27.012 1.00 61.78 270 ASN A O 1
ATOM 2162 N N . ASN A 1 271 ? -15.082 -11.114 28.701 1.00 70.81 271 ASN A N 1
ATOM 2163 C CA . ASN A 1 271 ? -14.330 -9.995 28.112 1.00 70.81 271 ASN A CA 1
ATOM 2164 C C . ASN A 1 271 ? -13.165 -10.395 27.187 1.00 70.81 271 ASN A C 1
ATOM 2166 O O . ASN A 1 271 ? -12.599 -9.527 26.521 1.00 70.81 271 ASN A O 1
ATOM 2170 N N . SER A 1 272 ? -12.794 -11.676 27.118 1.00 79.44 272 SER A N 1
ATOM 2171 C CA . SER A 1 272 ? -11.569 -12.105 26.425 1.00 79.44 272 SER A CA 1
ATOM 2172 C C . SER A 1 272 ? -11.589 -11.809 24.921 1.00 79.44 272 SER A C 1
ATOM 2174 O O . SER A 1 272 ? -10.590 -11.349 24.373 1.00 79.44 272 SER A O 1
ATOM 2176 N N . THR A 1 273 ? -12.728 -11.986 24.245 1.00 85.81 273 THR A N 1
ATOM 2177 C CA . THR A 1 273 ? -12.846 -11.730 22.798 1.00 85.81 273 THR A CA 1
ATOM 2178 C C . THR A 1 273 ? -12.765 -10.243 22.463 1.00 85.81 273 THR A C 1
ATOM 2180 O O . THR A 1 273 ? -12.103 -9.864 21.498 1.00 85.81 273 THR A O 1
ATOM 2183 N N . SER A 1 274 ? -13.406 -9.383 23.260 1.00 84.69 274 SER A N 1
ATOM 2184 C CA . SER A 1 274 ? -13.364 -7.927 23.066 1.00 84.69 274 SER A CA 1
ATOM 2185 C C . SER A 1 274 ? -11.966 -7.378 23.339 1.00 84.69 274 SER A C 1
ATOM 2187 O O . SER A 1 274 ? -11.478 -6.547 22.578 1.00 84.69 274 SER A O 1
ATOM 2189 N N . GLN A 1 275 ? -11.286 -7.896 24.369 1.00 85.31 275 GLN A N 1
ATOM 2190 C CA . GLN A 1 275 ? -9.892 -7.560 24.662 1.00 85.31 275 GLN A CA 1
ATOM 2191 C C . GLN A 1 275 ? -8.955 -7.959 23.519 1.00 85.31 275 GLN A C 1
ATOM 2193 O O . GLN A 1 275 ? -8.178 -7.126 23.067 1.00 85.31 275 GLN A O 1
ATOM 2198 N N . GLN A 1 276 ? -9.072 -9.180 22.987 1.00 90.56 276 GLN A N 1
ATOM 2199 C CA . GLN A 1 276 ? -8.273 -9.614 21.834 1.00 90.56 276 GLN A CA 1
ATOM 2200 C C . GLN A 1 276 ? -8.493 -8.721 20.605 1.00 90.56 276 GLN A C 1
ATOM 2202 O O . GLN A 1 276 ? -7.542 -8.387 19.900 1.00 90.56 276 GLN A O 1
ATOM 2207 N N . GLN A 1 277 ? -9.737 -8.300 20.353 1.00 91.06 277 GLN A N 1
ATOM 2208 C CA . GLN A 1 277 ? -10.037 -7.380 19.256 1.00 91.06 277 GLN A CA 1
ATOM 2209 C C . GLN A 1 277 ? -9.438 -5.988 19.489 1.00 91.06 277 GLN A C 1
ATOM 2211 O O . GLN A 1 277 ? -8.895 -5.408 18.553 1.00 91.06 277 GLN A O 1
ATOM 2216 N N . LEU A 1 278 ? -9.492 -5.463 20.717 1.00 90.25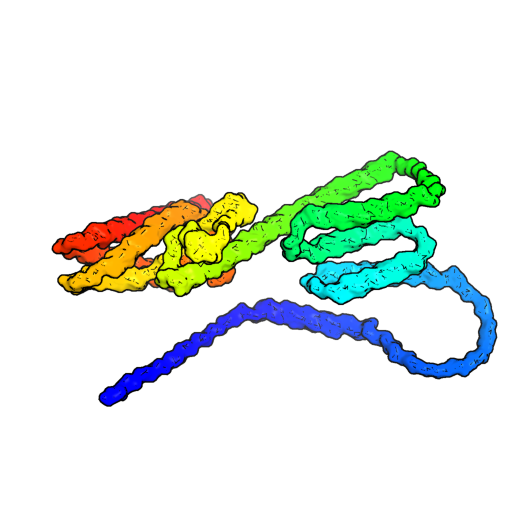 278 LEU A N 1
ATOM 2217 C CA . LEU A 1 278 ? -8.854 -4.191 21.079 1.00 90.25 278 LEU A CA 1
ATOM 2218 C C . LEU A 1 278 ? -7.338 -4.255 20.881 1.00 90.25 278 LEU A C 1
ATOM 2220 O O . LEU A 1 278 ? -6.781 -3.352 20.263 1.00 90.25 278 LEU A O 1
ATOM 2224 N N . THR A 1 279 ? -6.687 -5.332 21.326 1.00 91.94 279 THR A N 1
ATOM 2225 C CA . THR A 1 279 ? -5.247 -5.539 21.109 1.00 91.94 279 THR A CA 1
ATOM 2226 C C . THR A 1 279 ? -4.905 -5.554 19.621 1.00 91.94 279 THR A C 1
ATOM 2228 O O . THR A 1 279 ? -3.987 -4.857 19.204 1.00 91.94 279 THR A O 1
ATOM 2231 N N . TYR A 1 280 ? -5.693 -6.251 18.796 1.00 94.31 280 TYR A N 1
ATOM 2232 C CA . TYR A 1 280 ? -5.509 -6.230 17.343 1.00 94.31 280 TYR A CA 1
ATOM 2233 C C . TYR A 1 280 ? -5.626 -4.811 16.763 1.00 94.31 280 TYR A C 1
ATOM 2235 O O . TYR A 1 280 ? -4.761 -4.381 16.005 1.00 94.31 280 TYR A O 1
ATOM 2243 N N . PHE A 1 281 ? -6.662 -4.049 17.132 1.00 94.75 281 PHE A N 1
ATOM 2244 C CA . PHE A 1 281 ? -6.834 -2.679 16.633 1.00 94.75 281 PHE A CA 1
ATOM 2245 C C . PHE A 1 281 ? -5.721 -1.733 17.088 1.00 94.75 281 PHE A C 1
ATOM 2247 O O . PHE A 1 281 ? -5.319 -0.859 16.325 1.00 94.75 281 PHE A O 1
ATOM 2254 N N . ASN A 1 282 ? -5.210 -1.914 18.301 1.00 93.12 282 ASN A N 1
ATOM 2255 C CA . ASN A 1 282 ? -4.068 -1.174 18.826 1.00 93.12 282 ASN A CA 1
ATOM 2256 C C . ASN A 1 282 ? -2.812 -1.412 17.963 1.00 93.12 282 ASN A C 1
ATOM 2258 O O . ASN A 1 282 ? -2.165 -0.471 17.502 1.00 93.12 282 ASN A O 1
ATOM 2262 N N . GLU A 1 283 ? -2.527 -2.671 17.630 1.00 95.25 283 GLU A N 1
ATOM 2263 C CA . GLU A 1 283 ? -1.416 -3.014 16.738 1.00 95.25 283 GLU A CA 1
ATOM 2264 C C . GLU A 1 283 ? -1.614 -2.460 15.320 1.00 95.25 283 GLU A C 1
ATOM 2266 O O . GLU A 1 283 ? -0.670 -1.926 14.732 1.00 95.25 283 GLU A O 1
ATOM 2271 N N . VAL A 1 284 ? -2.839 -2.514 14.786 1.00 96.00 284 VAL A N 1
ATOM 2272 C CA . VAL A 1 284 ? -3.183 -1.906 13.490 1.00 96.00 284 VAL A CA 1
ATOM 2273 C C . VAL A 1 284 ? -2.950 -0.395 13.509 1.00 96.00 284 VAL A C 1
ATOM 2275 O O . VAL A 1 284 ? -2.349 0.131 12.574 1.00 96.00 284 VAL A O 1
ATOM 2278 N N . LEU A 1 285 ? -3.389 0.310 14.557 1.00 94.88 285 LEU A N 1
ATOM 2279 C CA . LEU A 1 285 ? -3.202 1.758 14.693 1.00 94.88 285 LEU A CA 1
ATOM 2280 C C . LEU A 1 285 ? -1.719 2.124 14.759 1.00 94.88 285 LEU A C 1
ATOM 2282 O O . LEU A 1 285 ? -1.290 3.031 14.047 1.00 94.88 285 LEU A O 1
ATOM 2286 N N . LYS A 1 286 ? -0.925 1.372 15.528 1.00 94.94 286 LYS A N 1
ATOM 2287 C CA . LYS A 1 286 ? 0.530 1.553 15.605 1.00 94.94 286 LYS A CA 1
ATOM 2288 C C . LYS A 1 286 ? 1.203 1.366 14.243 1.00 94.94 286 LYS A C 1
ATOM 2290 O O . LYS A 1 286 ? 2.070 2.149 13.865 1.00 94.94 286 LYS A O 1
ATOM 2295 N N . ARG A 1 287 ? 0.798 0.357 13.464 1.00 95.25 287 ARG A N 1
ATOM 2296 C CA . ARG A 1 287 ? 1.334 0.166 12.105 1.00 95.25 287 ARG A CA 1
ATOM 2297 C C . ARG A 1 287 ? 0.869 1.256 11.149 1.00 95.25 287 ARG A C 1
ATOM 2299 O O . ARG A 1 287 ? 1.681 1.778 10.389 1.00 95.25 287 ARG A O 1
ATOM 2306 N N . MET A 1 288 ? -0.395 1.658 11.219 1.00 95.44 288 MET A N 1
ATOM 2307 C CA . MET A 1 288 ? -0.913 2.767 10.419 1.00 95.44 288 MET A CA 1
ATOM 2308 C C . MET A 1 288 ? -0.118 4.049 10.678 1.00 95.44 288 MET A C 1
ATOM 2310 O O . MET A 1 288 ? 0.261 4.744 9.743 1.00 95.44 288 MET A O 1
ATOM 2314 N N . GLU A 1 289 ? 0.205 4.334 11.935 1.00 93.88 289 GLU A N 1
ATOM 2315 C CA . GLU A 1 289 ? 1.051 5.462 12.306 1.00 93.88 289 GLU A CA 1
ATOM 2316 C C . GLU A 1 289 ? 2.425 5.398 11.624 1.00 93.88 289 GLU A C 1
ATOM 2318 O O . GLU A 1 289 ? 2.843 6.380 11.010 1.00 93.88 289 GLU A O 1
ATOM 2323 N N . THR A 1 290 ? 3.096 4.239 11.653 1.00 94.88 290 THR A N 1
ATOM 2324 C CA . THR A 1 290 ? 4.388 4.064 10.964 1.00 94.88 290 THR A CA 1
ATOM 2325 C C . THR A 1 290 ? 4.278 4.307 9.460 1.00 94.88 290 THR A C 1
ATOM 2327 O O . THR A 1 290 ? 5.089 5.041 8.897 1.00 94.88 290 THR A O 1
ATOM 2330 N N . VAL A 1 291 ? 3.220 3.791 8.827 1.00 95.25 291 VAL A N 1
ATOM 2331 C CA . VAL A 1 291 ? 2.934 3.989 7.400 1.00 95.25 291 VAL A CA 1
ATOM 2332 C C . VAL A 1 291 ? 2.786 5.474 7.084 1.00 95.25 291 VAL A C 1
ATOM 2334 O O . VAL A 1 291 ? 3.426 5.955 6.150 1.00 95.25 291 VAL A O 1
ATOM 2337 N N . LEU A 1 292 ? 2.000 6.212 7.878 1.00 94.12 292 LEU A N 1
ATOM 2338 C CA . LEU A 1 292 ? 1.742 7.639 7.660 1.00 94.12 292 LEU A CA 1
ATOM 2339 C C . LEU A 1 292 ? 3.009 8.502 7.729 1.00 94.12 292 LEU A C 1
ATOM 2341 O O . LEU A 1 292 ? 3.083 9.511 7.032 1.00 94.12 292 LEU A O 1
ATOM 2345 N N . ILE A 1 293 ? 4.001 8.116 8.536 1.00 93.12 293 ILE A N 1
ATOM 2346 C CA . ILE A 1 293 ? 5.296 8.814 8.623 1.00 93.12 293 ILE A CA 1
ATOM 2347 C C . ILE A 1 293 ? 6.150 8.528 7.385 1.00 93.12 293 ILE A C 1
ATOM 2349 O O . ILE A 1 293 ? 6.843 9.412 6.892 1.00 93.12 293 ILE A O 1
ATOM 2353 N N . THR A 1 294 ? 6.097 7.295 6.880 1.00 94.00 294 THR A N 1
ATOM 2354 C CA . THR A 1 294 ? 6.869 6.848 5.708 1.00 94.00 294 THR A CA 1
ATOM 2355 C C . THR A 1 294 ? 6.220 7.199 4.369 1.00 94.00 294 THR A C 1
ATOM 2357 O O . THR A 1 294 ? 6.719 6.793 3.319 1.00 94.00 294 THR A O 1
ATOM 2360 N N . LEU A 1 295 ? 5.093 7.919 4.380 1.00 92.56 295 LEU A N 1
ATOM 2361 C CA . LEU A 1 295 ? 4.363 8.225 3.159 1.00 92.56 295 LEU A CA 1
ATOM 2362 C C . LEU A 1 295 ? 5.205 9.083 2.202 1.00 92.56 295 LEU A C 1
ATOM 2364 O O . LEU A 1 295 ? 5.744 10.116 2.609 1.00 92.56 295 LEU A O 1
ATOM 2368 N N . PRO A 1 296 ? 5.268 8.716 0.911 1.00 90.38 296 PRO A N 1
ATOM 2369 C CA . PRO A 1 296 ? 5.876 9.571 -0.093 1.00 90.38 296 PRO A CA 1
ATOM 2370 C C . PRO A 1 296 ? 5.079 10.872 -0.251 1.00 90.38 296 PRO A C 1
ATOM 2372 O O . PRO A 1 296 ? 3.859 10.918 -0.058 1.00 90.38 296 PRO A O 1
ATOM 2375 N N . GLY A 1 297 ? 5.778 11.935 -0.656 1.00 88.19 297 GLY A N 1
ATOM 2376 C CA . GLY A 1 297 ? 5.150 13.216 -0.971 1.00 88.19 297 GLY A CA 1
ATOM 2377 C C . GLY A 1 297 ? 4.037 13.066 -2.016 1.00 88.19 297 GLY A C 1
ATOM 2378 O O . GLY A 1 297 ? 4.147 12.280 -2.955 1.00 88.19 297 GLY A O 1
ATOM 2379 N N . GLY A 1 298 ? 2.952 13.824 -1.845 1.00 87.38 298 GLY A N 1
ATOM 2380 C CA . GLY A 1 298 ? 1.808 13.842 -2.764 1.00 87.38 298 GLY A CA 1
ATOM 2381 C C . GLY A 1 298 ? 0.613 12.981 -2.344 1.00 87.38 298 GLY A C 1
ATOM 2382 O O . GLY A 1 298 ? -0.479 13.191 -2.864 1.00 87.38 298 GLY A O 1
ATOM 2383 N N . VAL A 1 299 ? 0.761 12.074 -1.371 1.00 92.50 299 VAL A N 1
ATOM 2384 C CA . VAL A 1 299 ? -0.378 11.326 -0.808 1.00 92.50 299 VAL A CA 1
ATOM 2385 C C . VAL A 1 299 ? -0.865 12.020 0.451 1.00 92.50 299 VAL A C 1
ATOM 2387 O O . VAL A 1 299 ? -0.116 12.189 1.410 1.00 92.50 299 VAL A O 1
ATOM 2390 N N . THR A 1 300 ? -2.139 12.416 0.477 1.00 93.69 300 THR A N 1
ATOM 2391 C CA . THR A 1 300 ? -2.702 13.013 1.692 1.00 93.69 300 THR A CA 1
ATOM 2392 C C . THR A 1 300 ? -3.007 11.910 2.715 1.00 93.69 300 THR A C 1
ATOM 2394 O O . THR A 1 300 ? -3.726 10.963 2.378 1.00 93.69 300 THR A O 1
ATOM 2397 N N . PRO A 1 301 ? -2.539 12.014 3.975 1.00 94.69 301 PRO A N 1
ATOM 2398 C CA . PRO A 1 301 ? -2.796 11.004 5.009 1.00 94.69 301 PRO A CA 1
ATOM 2399 C C . PRO A 1 301 ? -4.279 10.659 5.162 1.00 94.69 301 PRO A C 1
ATOM 2401 O O . PRO A 1 301 ? -4.652 9.507 5.355 1.00 94.69 301 PRO A O 1
ATOM 2404 N N . MET A 1 302 ? -5.142 11.667 5.020 1.00 94.69 302 MET A N 1
ATOM 2405 C CA . MET A 1 302 ? -6.579 11.495 5.180 1.00 94.69 302 MET A CA 1
ATOM 2406 C C . MET A 1 302 ? -7.219 10.710 4.026 1.00 94.69 302 MET A C 1
ATOM 2408 O O . MET A 1 302 ? -8.117 9.907 4.270 1.00 94.69 302 MET A O 1
ATOM 2412 N N . SER A 1 303 ? -6.742 10.891 2.787 1.00 95.50 303 SER A N 1
ATOM 2413 C CA . SER A 1 303 ? -7.158 10.034 1.667 1.00 95.50 303 SER A CA 1
ATOM 2414 C C . SER A 1 303 ? -6.738 8.585 1.905 1.00 95.50 303 SER A C 1
ATOM 2416 O O . SER A 1 303 ? -7.551 7.681 1.736 1.00 95.50 303 SER A O 1
ATOM 2418 N N . LEU A 1 304 ? -5.518 8.366 2.410 1.00 96.00 304 LEU A N 1
ATOM 2419 C CA . LEU A 1 304 ? -5.017 7.029 2.702 1.00 96.00 304 LEU A CA 1
ATOM 2420 C C . LEU A 1 304 ? -5.871 6.318 3.756 1.00 96.00 304 LEU A C 1
ATOM 2422 O O . LEU A 1 304 ? -6.280 5.180 3.549 1.00 96.00 304 LEU A O 1
ATOM 2426 N N . LEU A 1 305 ? -6.186 7.005 4.857 1.00 96.38 305 LEU A N 1
ATOM 2427 C CA . LEU A 1 305 ? -7.054 6.476 5.912 1.00 96.38 305 LEU A CA 1
ATOM 2428 C C . LEU A 1 305 ? -8.457 6.155 5.393 1.00 96.38 305 LEU A C 1
ATOM 2430 O O . LEU A 1 305 ? -9.057 5.165 5.806 1.00 96.38 305 LEU A O 1
ATOM 2434 N N . ALA A 1 306 ? -8.974 6.969 4.473 1.00 96.69 306 ALA A N 1
ATOM 2435 C CA . ALA A 1 306 ? -10.273 6.733 3.865 1.00 96.69 306 ALA A CA 1
ATOM 2436 C C . ALA A 1 306 ? -10.293 5.509 2.933 1.00 96.69 306 ALA A C 1
ATOM 2438 O O . ALA A 1 306 ? -11.300 4.800 2.896 1.00 96.69 306 ALA A O 1
ATOM 2439 N N . ILE A 1 307 ? -9.188 5.219 2.238 1.00 96.81 307 ILE A N 1
ATOM 2440 C CA . ILE A 1 307 ? -9.024 3.977 1.466 1.00 96.81 307 ILE A CA 1
ATOM 2441 C C . ILE A 1 307 ? -8.862 2.783 2.417 1.00 96.81 307 ILE A C 1
ATOM 2443 O O . ILE A 1 307 ? -9.542 1.770 2.258 1.00 96.81 307 ILE A O 1
ATOM 2447 N N . ALA A 1 308 ? -8.011 2.913 3.440 1.00 97.06 308 ALA A N 1
ATOM 2448 C CA . ALA A 1 308 ? -7.712 1.843 4.395 1.00 97.06 308 ALA A CA 1
ATOM 2449 C C . ALA A 1 308 ? -8.937 1.402 5.212 1.00 97.06 308 ALA A C 1
ATOM 2451 O O . ALA A 1 308 ? -9.029 0.244 5.626 1.00 97.06 308 ALA A O 1
ATOM 2452 N N . ASN A 1 309 ? -9.897 2.310 5.419 1.00 96.88 309 ASN A N 1
ATOM 2453 C CA . ASN A 1 309 ? -11.175 2.000 6.054 1.00 96.88 309 ASN A CA 1
ATOM 2454 C C . ASN A 1 309 ? -12.069 1.075 5.212 1.00 96.88 309 ASN A C 1
ATOM 2456 O O . ASN A 1 309 ? -12.955 0.434 5.765 1.00 96.88 309 ASN A O 1
ATOM 2460 N N . GLU A 1 310 ? -11.861 0.981 3.898 1.00 96.00 310 GLU A N 1
ATOM 2461 C CA . GLU A 1 310 ? -12.630 0.069 3.042 1.00 96.00 310 GLU A CA 1
ATOM 2462 C C . GLU A 1 310 ? -11.943 -1.277 2.862 1.00 96.00 310 GLU A C 1
ATOM 2464 O O . GLU A 1 310 ? -12.599 -2.312 2.937 1.00 96.00 310 GLU A O 1
ATOM 2469 N N . GLN A 1 311 ? -10.629 -1.276 2.641 1.00 96.38 311 GLN A N 1
ATOM 2470 C CA . GLN A 1 311 ? -9.858 -2.499 2.426 1.00 96.38 311 GLN A CA 1
ATOM 2471 C C . GLN A 1 311 ? -8.371 -2.271 2.722 1.00 96.38 311 GLN A C 1
ATOM 2473 O O . GLN A 1 311 ? -7.898 -1.140 2.596 1.00 96.38 311 GLN A O 1
ATOM 2478 N N . PRO A 1 312 ? -7.613 -3.320 3.087 1.00 97.38 312 PRO A N 1
ATOM 2479 C CA . PRO A 1 312 ? -6.161 -3.227 3.155 1.00 97.38 312 PRO A CA 1
ATOM 2480 C C . PRO A 1 312 ? -5.569 -3.238 1.751 1.00 97.38 312 PRO A C 1
ATOM 2482 O O . PRO A 1 312 ? -6.168 -3.777 0.813 1.00 97.38 312 PRO A O 1
ATOM 2485 N N . PHE A 1 313 ? -4.374 -2.673 1.620 1.00 97.88 313 PHE A N 1
ATOM 2486 C CA . PHE A 1 313 ? -3.671 -2.621 0.345 1.00 97.88 313 PHE A CA 1
ATOM 2487 C C . PHE A 1 313 ? -2.174 -2.386 0.519 1.00 97.88 313 PHE A C 1
ATOM 2489 O O . PHE A 1 313 ? -1.697 -2.047 1.599 1.00 97.88 313 PHE A O 1
ATOM 2496 N N . CYS A 1 314 ? -1.430 -2.549 -0.570 1.00 97.75 314 CYS A N 1
ATOM 2497 C CA . CYS A 1 314 ? -0.008 -2.235 -0.639 1.00 97.75 314 CYS A CA 1
ATOM 2498 C C . CYS A 1 314 ? 0.233 -1.047 -1.573 1.00 97.75 314 CYS A C 1
ATOM 2500 O O . CYS A 1 314 ? -0.507 -0.848 -2.538 1.00 97.75 314 CYS A O 1
ATOM 2502 N N . ILE A 1 315 ? 1.291 -0.283 -1.314 1.00 97.25 315 ILE A N 1
ATOM 2503 C CA . ILE A 1 315 ? 1.733 0.839 -2.145 1.00 97.25 315 ILE A CA 1
ATOM 2504 C C . ILE A 1 315 ? 3.142 0.551 -2.646 1.00 97.25 315 ILE A C 1
ATOM 2506 O O . ILE A 1 315 ? 4.016 0.130 -1.888 1.00 97.25 315 ILE A O 1
ATOM 2510 N N . CYS A 1 316 ? 3.370 0.812 -3.930 1.00 97.19 316 CYS A N 1
ATOM 2511 C CA . CYS A 1 316 ? 4.712 0.835 -4.496 1.00 97.19 316 CYS A CA 1
ATOM 2512 C C . CYS A 1 316 ? 5.319 2.232 -4.313 1.00 97.19 316 CYS A C 1
ATOM 2514 O O . CYS A 1 316 ? 4.777 3.204 -4.850 1.00 97.19 316 CYS A O 1
ATOM 2516 N N . VAL A 1 317 ? 6.432 2.323 -3.578 1.00 95.31 317 VAL A N 1
ATOM 2517 C CA . VAL A 1 317 ? 7.090 3.594 -3.217 1.00 95.31 317 VAL A CA 1
ATOM 2518 C C . VAL A 1 317 ? 8.363 3.852 -4.038 1.00 95.31 317 VAL A C 1
ATOM 2520 O O . VAL A 1 317 ? 8.816 4.989 -4.098 1.00 95.31 317 VAL A O 1
ATOM 2523 N N . GLY A 1 318 ? 8.907 2.854 -4.749 1.00 91.00 318 GLY A N 1
ATOM 2524 C CA . GLY A 1 318 ? 10.145 2.992 -5.531 1.00 91.00 318 GLY A CA 1
ATOM 2525 C C . GLY A 1 318 ? 10.122 4.019 -6.675 1.00 91.00 318 GLY A C 1
ATOM 2526 O O . GLY A 1 318 ? 11.160 4.315 -7.264 1.00 91.00 318 GLY A O 1
ATOM 2527 N N . THR A 1 319 ? 8.964 4.600 -6.992 1.00 90.62 319 THR A N 1
ATOM 2528 C CA . THR A 1 319 ? 8.804 5.660 -7.995 1.00 90.62 319 THR A CA 1
ATOM 2529 C C . THR A 1 319 ? 8.539 7.019 -7.363 1.00 90.62 319 THR A C 1
ATOM 2531 O O . THR A 1 319 ? 7.905 7.119 -6.320 1.00 90.62 319 THR A O 1
ATOM 2534 N N . LYS A 1 320 ? 8.906 8.101 -8.072 1.00 89.75 320 LYS A N 1
ATOM 2535 C CA . LYS A 1 320 ? 8.576 9.486 -7.667 1.00 89.75 320 LYS A CA 1
ATOM 2536 C C . LYS A 1 320 ? 7.085 9.698 -7.376 1.00 89.75 320 LYS A C 1
ATOM 2538 O O . LYS A 1 320 ? 6.737 10.543 -6.564 1.00 89.75 320 LYS A O 1
ATOM 2543 N N . ILE A 1 321 ? 6.222 8.963 -8.079 1.00 92.81 321 ILE A N 1
ATOM 2544 C CA . ILE A 1 321 ? 4.771 8.981 -7.894 1.00 92.81 321 ILE A CA 1
ATOM 2545 C C . ILE A 1 321 ? 4.373 7.613 -7.341 1.00 92.81 321 ILE A C 1
ATOM 2547 O O . ILE A 1 321 ? 4.607 6.624 -8.043 1.00 92.81 321 ILE A O 1
ATOM 2551 N N . PRO A 1 322 ? 3.781 7.523 -6.142 1.00 95.31 322 PRO A N 1
ATOM 2552 C CA . PRO A 1 322 ? 3.355 6.246 -5.586 1.00 95.31 322 PRO A CA 1
ATOM 2553 C C . PRO A 1 322 ? 2.321 5.580 -6.490 1.00 95.31 322 PRO A C 1
ATOM 2555 O O . PRO A 1 322 ? 1.461 6.242 -7.078 1.00 95.31 322 PRO A O 1
ATOM 2558 N N . ARG A 1 323 ? 2.409 4.255 -6.615 1.00 96.38 323 ARG A N 1
ATOM 2559 C CA . ARG A 1 323 ? 1.459 3.468 -7.411 1.00 96.38 323 ARG A CA 1
ATOM 2560 C C . ARG A 1 323 ? 0.570 2.636 -6.500 1.00 96.38 323 ARG A C 1
ATOM 2562 O O . ARG A 1 323 ? 1.059 1.959 -5.596 1.00 96.38 323 ARG A O 1
ATOM 2569 N N . PHE A 1 324 ? -0.724 2.686 -6.792 1.00 97.00 324 PHE A N 1
ATOM 2570 C CA . PHE A 1 324 ? -1.771 1.958 -6.090 1.00 97.00 324 PHE A CA 1
ATOM 2571 C C . PHE A 1 324 ? -2.286 0.799 -6.959 1.00 97.00 324 PHE A C 1
ATOM 2573 O O . PHE A 1 324 ? -2.175 0.855 -8.189 1.00 97.00 324 PHE A O 1
ATOM 2580 N N . PRO A 1 325 ? -2.854 -0.253 -6.347 1.00 96.56 325 PRO A N 1
ATOM 2581 C CA . PRO A 1 325 ? -3.576 -1.298 -7.062 1.00 96.56 325 PRO A CA 1
ATOM 2582 C C . PRO A 1 325 ? -4.671 -0.710 -7.960 1.00 96.56 325 PRO A C 1
ATOM 2584 O O . PRO A 1 325 ? -5.381 0.207 -7.562 1.00 96.56 325 PRO A O 1
ATOM 2587 N N . SER A 1 326 ? -4.877 -1.283 -9.147 1.00 93.56 326 SER A N 1
ATOM 2588 C CA . SER A 1 326 ? -5.835 -0.769 -10.145 1.00 93.56 326 SER A CA 1
ATOM 2589 C C . SER A 1 326 ? -7.300 -0.742 -9.690 1.00 93.56 326 SER A C 1
ATOM 2591 O O . SER A 1 326 ? -8.116 -0.053 -10.293 1.00 93.56 326 SER A O 1
ATOM 2593 N N . LYS A 1 327 ? -7.647 -1.499 -8.643 1.00 93.44 327 LYS A N 1
ATOM 2594 C CA . LYS A 1 327 ? -8.991 -1.529 -8.044 1.00 93.44 327 LYS A CA 1
ATOM 2595 C C . LYS A 1 327 ? -9.216 -0.422 -7.009 1.00 93.44 327 LYS A C 1
ATOM 2597 O O . LYS A 1 327 ? -10.330 -0.292 -6.512 1.00 93.44 327 LYS A O 1
ATOM 2602 N N . ILE A 1 328 ? -8.171 0.316 -6.644 1.00 93.19 328 ILE A N 1
ATOM 2603 C CA . ILE A 1 328 ? -8.229 1.362 -5.629 1.00 93.19 328 ILE A CA 1
ATOM 2604 C C . ILE A 1 328 ? -8.317 2.704 -6.327 1.00 93.19 328 ILE A C 1
ATOM 2606 O O . ILE A 1 328 ? -7.418 3.094 -7.070 1.00 93.19 328 ILE A O 1
ATOM 2610 N N . ASP A 1 329 ? -9.414 3.400 -6.059 1.00 91.94 329 ASP A N 1
ATOM 2611 C CA . ASP A 1 329 ? -9.567 4.780 -6.476 1.00 91.94 329 ASP A CA 1
ATOM 2612 C C . ASP A 1 329 ? -8.734 5.679 -5.557 1.00 91.94 329 ASP A C 1
ATOM 2614 O O . ASP A 1 329 ? -8.959 5.735 -4.344 1.00 91.94 329 ASP A O 1
ATOM 2618 N N . VAL A 1 330 ? -7.732 6.333 -6.142 1.00 89.69 330 VAL A N 1
ATOM 2619 C CA . VAL A 1 330 ? -6.842 7.266 -5.439 1.00 89.69 330 VAL A CA 1
ATOM 2620 C C . VAL A 1 330 ? -7.555 8.598 -5.202 1.00 89.69 330 VAL A C 1
ATOM 2622 O O . VAL A 1 330 ? -7.285 9.272 -4.206 1.00 89.69 330 VAL A O 1
ATOM 2625 N N . ASP A 1 331 ? -8.517 8.942 -6.063 1.00 91.00 331 ASP A N 1
ATOM 2626 C CA . ASP A 1 331 ? -9.295 10.173 -5.980 1.00 91.00 331 ASP A CA 1
ATOM 2627 C C . ASP A 1 331 ? -10.470 9.981 -5.020 1.00 91.00 331 ASP A C 1
ATOM 2629 O O . ASP A 1 331 ? -11.651 9.986 -5.372 1.00 91.00 331 ASP A O 1
ATOM 2633 N N . VAL A 1 332 ? -10.128 9.797 -3.746 1.00 92.69 332 VAL A N 1
ATOM 2634 C CA . VAL A 1 332 ? -11.119 9.615 -2.693 1.00 92.69 332 VAL A CA 1
ATOM 2635 C C . VAL A 1 332 ? -12.014 10.845 -2.611 1.00 92.69 332 VAL A C 1
ATOM 2637 O O . VAL A 1 332 ? -11.552 11.966 -2.377 1.00 92.69 332 VAL A O 1
ATOM 2640 N N . SER A 1 333 ? -13.322 10.625 -2.744 1.00 95.81 333 SER A N 1
ATOM 2641 C CA . SER A 1 333 ? -14.300 11.703 -2.650 1.00 95.81 333 SER A CA 1
ATOM 2642 C C . SER A 1 333 ? -14.197 12.435 -1.304 1.00 95.81 333 SER A C 1
ATOM 2644 O O . SER A 1 333 ? -13.910 11.851 -0.249 1.00 95.81 333 SER A O 1
ATOM 2646 N N . ARG A 1 334 ? -14.467 13.744 -1.319 1.00 94.19 334 ARG A N 1
ATOM 2647 C CA . ARG A 1 334 ? -14.423 14.574 -0.103 1.00 94.19 334 ARG A CA 1
ATOM 2648 C C . ARG A 1 334 ? -15.404 14.073 0.957 1.00 94.19 334 ARG A C 1
ATOM 2650 O O . ARG A 1 334 ? -15.146 14.223 2.149 1.00 94.19 334 ARG A O 1
ATOM 2657 N N . GLU A 1 335 ? -16.510 13.464 0.543 1.00 95.69 335 GLU A N 1
ATOM 2658 C CA . GLU A 1 335 ? -17.528 12.876 1.414 1.00 95.69 335 GLU A CA 1
ATOM 2659 C C . GLU A 1 335 ? -16.974 11.671 2.173 1.00 95.69 335 GLU A C 1
ATOM 2661 O O . GLU A 1 335 ? -17.153 11.594 3.387 1.00 95.69 335 GLU A O 1
ATOM 2666 N N . ARG A 1 336 ? -16.240 10.776 1.497 1.00 95.31 336 ARG A N 1
ATOM 2667 C CA . ARG A 1 336 ? -15.585 9.623 2.138 1.00 95.31 336 ARG A CA 1
ATOM 2668 C C . ARG A 1 336 ? -14.538 10.070 3.154 1.00 95.31 336 ARG A C 1
ATOM 2670 O O . ARG A 1 336 ? -14.506 9.564 4.274 1.00 95.31 336 ARG A O 1
ATOM 2677 N N . ILE A 1 337 ? -13.747 11.084 2.804 1.00 95.75 337 ILE A N 1
ATOM 2678 C CA . ILE A 1 337 ? -12.779 11.701 3.720 1.00 95.75 337 ILE A CA 1
ATOM 2679 C C . ILE A 1 337 ? -13.479 12.280 4.961 1.00 95.75 337 ILE A C 1
ATOM 2681 O O . ILE A 1 337 ? -13.072 12.000 6.090 1.00 95.75 337 ILE A O 1
ATOM 2685 N N . ARG A 1 338 ? -14.556 13.058 4.775 1.00 96.38 338 ARG A N 1
ATOM 2686 C CA . ARG A 1 338 ? -15.347 13.629 5.883 1.00 96.38 338 ARG A CA 1
ATOM 2687 C C . ARG A 1 338 ? -15.977 12.548 6.755 1.00 96.38 338 ARG A C 1
ATOM 2689 O O . ARG A 1 338 ? -16.001 12.693 7.974 1.00 96.38 338 ARG A O 1
ATOM 2696 N N . TYR A 1 339 ? -16.469 11.476 6.142 1.00 96.62 339 TYR A N 1
ATOM 2697 C CA . TYR A 1 339 ? -17.060 10.349 6.851 1.00 96.62 339 TYR A CA 1
ATOM 2698 C C . TYR A 1 339 ? -16.041 9.678 7.777 1.00 96.62 339 TYR A C 1
ATOM 2700 O O . TYR A 1 339 ? -16.305 9.544 8.971 1.00 96.62 339 TYR A O 1
ATOM 2708 N N . VAL A 1 340 ? -14.848 9.349 7.272 1.00 95.94 340 VAL A N 1
ATOM 2709 C CA . VAL A 1 340 ? -13.793 8.740 8.097 1.00 95.94 340 VAL A CA 1
ATOM 2710 C C . VAL A 1 340 ? -13.295 9.698 9.178 1.00 95.94 340 VAL A C 1
ATOM 2712 O O . VAL A 1 340 ? -13.135 9.278 10.321 1.00 95.94 340 VAL A O 1
ATOM 2715 N N . ALA A 1 341 ? -13.158 10.994 8.882 1.00 95.06 341 ALA A N 1
ATOM 2716 C CA . ALA A 1 341 ? -12.831 11.995 9.903 1.00 95.06 341 ALA A CA 1
ATOM 2717 C C . ALA A 1 341 ? -13.865 12.017 11.042 1.00 95.06 341 ALA A C 1
ATOM 2719 O O . ALA A 1 341 ? -13.500 12.095 12.216 1.00 95.06 341 ALA A O 1
ATOM 2720 N N . ASN A 1 342 ? -15.155 11.918 10.709 1.00 96.94 342 ASN A N 1
ATOM 2721 C CA . ASN A 1 342 ? -16.222 11.864 11.703 1.00 96.94 342 ASN A CA 1
ATOM 2722 C C . ASN A 1 342 ? -16.156 10.577 12.540 1.00 96.94 342 ASN A C 1
ATOM 2724 O O . ASN A 1 342 ? -16.283 10.634 13.760 1.00 96.94 342 ASN A O 1
ATOM 2728 N N . LEU A 1 343 ? -15.891 9.423 11.916 1.00 94.81 343 LEU A N 1
ATOM 2729 C CA . LEU A 1 343 ? -15.727 8.161 12.643 1.00 94.81 343 LEU A CA 1
ATOM 2730 C C . LEU A 1 343 ? -14.533 8.186 13.598 1.00 94.81 343 LEU A C 1
ATOM 2732 O O . LEU A 1 343 ? -14.667 7.725 14.730 1.00 94.81 343 LEU A O 1
ATOM 2736 N N . MET A 1 344 ? -13.405 8.757 13.168 1.00 93.81 344 MET A N 1
ATOM 2737 C CA . MET A 1 344 ? -12.225 8.958 14.012 1.00 93.81 344 MET A CA 1
ATOM 2738 C C . MET A 1 344 ? -12.548 9.846 15.210 1.00 93.81 344 MET A C 1
ATOM 2740 O O . MET A 1 344 ? -12.212 9.501 16.342 1.00 93.81 344 MET A O 1
ATOM 2744 N N . LYS A 1 345 ? -13.252 10.961 14.977 1.00 94.19 345 LYS A N 1
ATOM 2745 C CA . LYS A 1 345 ? -13.714 11.856 16.042 1.00 94.19 345 LYS A CA 1
ATOM 2746 C C . LYS A 1 345 ? -14.612 11.119 17.041 1.00 94.19 345 LYS A C 1
ATOM 2748 O O . LYS A 1 345 ? -14.385 11.215 18.242 1.00 94.19 345 LYS A O 1
ATOM 2753 N N . MET A 1 346 ? -15.570 10.324 16.562 1.00 92.62 346 MET A N 1
ATOM 2754 C CA . MET A 1 346 ? -16.421 9.502 17.431 1.00 92.62 346 MET A CA 1
ATOM 2755 C C . MET A 1 346 ? -15.613 8.470 18.228 1.00 92.62 346 MET A C 1
ATOM 2757 O O . MET A 1 346 ? -15.897 8.259 19.405 1.00 92.62 346 MET A O 1
ATOM 2761 N N . SER A 1 347 ? -14.596 7.844 17.626 1.00 90.75 347 SER A N 1
ATOM 2762 C CA . SER A 1 347 ? -13.716 6.905 18.334 1.00 90.75 347 SER A CA 1
ATOM 2763 C C . SER A 1 347 ? -12.931 7.596 19.443 1.00 90.75 347 SER A C 1
ATOM 2765 O O . SER A 1 347 ? -12.841 7.054 20.542 1.00 90.75 347 SER A O 1
ATOM 2767 N N . MET A 1 348 ? -12.430 8.810 19.194 1.00 88.38 348 MET A N 1
ATOM 2768 C CA . MET A 1 348 ? -11.773 9.627 20.217 1.00 88.38 348 MET A CA 1
ATOM 2769 C C . MET A 1 348 ? -12.714 9.930 21.383 1.00 88.38 348 MET A C 1
ATOM 2771 O O . MET A 1 348 ? -12.380 9.624 22.525 1.00 88.38 348 MET A O 1
ATOM 2775 N N . GLU A 1 349 ? -13.898 10.478 21.095 1.00 90.75 349 GLU A N 1
ATOM 2776 C CA . GLU A 1 349 ? -14.895 10.842 22.111 1.00 90.75 349 GLU A CA 1
ATOM 2777 C C . GLU A 1 349 ? -15.346 9.627 22.932 1.00 90.75 349 GLU A C 1
ATOM 2779 O O . GLU A 1 349 ? -15.535 9.716 24.140 1.00 90.75 349 GLU A O 1
ATOM 2784 N N . ARG A 1 350 ? -15.472 8.454 22.305 1.00 88.69 350 ARG A N 1
ATOM 2785 C CA . ARG A 1 350 ? -15.839 7.219 23.013 1.00 88.69 350 ARG A CA 1
ATOM 2786 C C . ARG A 1 350 ? -14.696 6.661 23.843 1.00 88.69 350 ARG A C 1
ATOM 2788 O O . ARG A 1 350 ? -14.936 6.164 24.940 1.00 88.69 350 ARG A O 1
ATOM 2795 N N . SER A 1 351 ? -13.467 6.744 23.341 1.00 84.88 351 SER A N 1
ATOM 2796 C CA . SER A 1 351 ? -12.288 6.289 24.078 1.00 84.88 351 SER A CA 1
ATOM 2797 C C . SER A 1 351 ? -12.040 7.121 25.342 1.00 84.88 351 SER A C 1
ATOM 2799 O O . SER A 1 351 ? -11.690 6.550 26.372 1.00 84.88 351 SER A O 1
ATOM 2801 N N . SER A 1 352 ? -12.312 8.434 25.311 1.00 85.31 352 SER A N 1
ATOM 2802 C CA . SER A 1 352 ? -12.175 9.298 26.492 1.00 85.31 352 SER A CA 1
ATOM 2803 C C . SER A 1 352 ? -13.218 8.992 27.566 1.00 85.31 352 SER A C 1
ATOM 2805 O O . SER A 1 352 ? -12.880 8.939 28.747 1.00 85.31 352 SER A O 1
ATOM 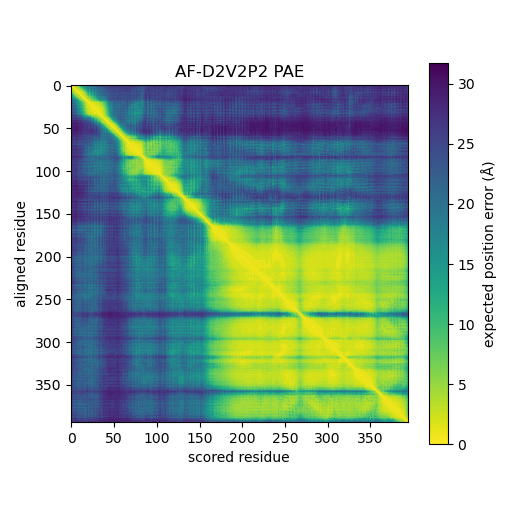2807 N N . VAL A 1 353 ? -14.465 8.715 27.168 1.00 84.38 353 VAL A N 1
ATOM 2808 C CA . VAL A 1 353 ? -15.528 8.279 28.091 1.00 84.38 353 VAL A CA 1
ATOM 2809 C C . VAL A 1 353 ? -15.218 6.900 28.674 1.00 84.38 353 VAL A C 1
ATOM 2811 O O . VAL A 1 353 ? -15.432 6.670 29.858 1.00 84.38 353 VAL A O 1
ATOM 2814 N N . ALA A 1 354 ? -14.678 5.982 27.874 1.00 77.12 354 ALA A N 1
ATOM 2815 C CA . ALA A 1 354 ? -14.312 4.653 28.352 1.00 77.12 354 ALA A CA 1
ATOM 2816 C C . ALA A 1 354 ? -13.143 4.679 29.358 1.00 77.12 354 ALA A C 1
ATOM 2818 O O . ALA A 1 354 ? -13.086 3.835 30.251 1.00 77.12 354 ALA A O 1
ATOM 2819 N N . GLY A 1 355 ? -12.241 5.661 29.257 1.00 72.50 355 GLY A N 1
ATOM 2820 C CA . GLY A 1 355 ? -11.123 5.835 30.187 1.00 72.50 355 GLY A CA 1
ATOM 2821 C C . GLY A 1 355 ? -11.530 6.225 31.615 1.00 72.50 355 GLY A C 1
ATOM 2822 O O . GLY A 1 355 ? -10.803 5.904 32.554 1.00 72.50 355 GLY A O 1
ATOM 2823 N N . SER A 1 356 ? -12.687 6.866 31.816 1.00 74.75 356 SER A N 1
ATOM 2824 C CA . SER A 1 356 ? -13.121 7.324 33.148 1.00 74.75 356 SER A CA 1
ATOM 2825 C C . SER A 1 356 ? -13.742 6.223 34.019 1.00 74.75 356 SER A C 1
ATOM 2827 O O . SER A 1 356 ? -13.877 6.401 35.229 1.00 74.75 356 SER A O 1
ATOM 2829 N N . VAL A 1 357 ? -14.077 5.062 33.447 1.00 69.44 357 VAL A N 1
ATOM 2830 C CA . VAL A 1 357 ? -14.695 3.945 34.176 1.00 69.44 357 VAL A CA 1
ATOM 2831 C C . VAL A 1 357 ? -13.607 3.094 34.848 1.00 69.44 357 VAL A C 1
ATOM 2833 O O . VAL A 1 357 ? -12.908 2.329 34.184 1.00 69.44 357 VAL A O 1
ATOM 2836 N N . GLN A 1 358 ? -13.452 3.239 36.172 1.00 55.97 358 GLN A N 1
ATOM 2837 C CA . GLN A 1 358 ? -12.516 2.496 37.038 1.00 55.97 358 GLN A CA 1
ATOM 2838 C C . GLN A 1 358 ? -12.828 0.993 37.092 1.00 55.97 358 GLN A C 1
ATOM 2840 O O . GLN A 1 358 ? -13.463 0.503 38.021 1.00 55.97 358 GLN A O 1
ATOM 2845 N N . SER A 1 359 ? -12.371 0.237 36.095 1.00 59.62 359 SER A N 1
ATOM 2846 C CA . SER A 1 359 ? -12.410 -1.228 36.110 1.00 59.62 359 SER A CA 1
ATOM 2847 C C . SER A 1 359 ? -11.066 -1.816 35.674 1.00 59.62 359 SER A C 1
ATOM 2849 O O . SER A 1 359 ? -10.327 -1.200 34.909 1.00 59.62 359 SER A O 1
ATOM 2851 N N . ASN A 1 360 ? -10.748 -3.033 36.127 1.00 64.06 360 ASN A N 1
ATOM 2852 C CA . ASN A 1 360 ? -9.476 -3.736 35.873 1.00 64.06 360 ASN A CA 1
ATOM 2853 C C . ASN A 1 360 ? -9.103 -3.904 34.376 1.00 64.06 360 ASN A C 1
ATOM 2855 O O . ASN A 1 360 ? -7.992 -4.320 34.064 1.00 64.06 360 ASN A O 1
ATOM 2859 N N . ASN A 1 361 ? -9.993 -3.541 33.445 1.00 63.88 361 ASN A N 1
ATOM 2860 C CA . ASN A 1 361 ? -9.767 -3.548 31.996 1.00 63.88 361 ASN A CA 1
ATOM 2861 C C . ASN A 1 361 ? -9.255 -2.210 31.418 1.00 63.88 361 ASN A C 1
ATOM 2863 O O . ASN A 1 361 ? -9.115 -2.088 30.200 1.00 63.88 361 ASN A O 1
ATOM 2867 N N . GLN A 1 362 ? -8.962 -1.210 32.256 1.00 65.81 362 GLN A N 1
ATOM 2868 C CA . GLN A 1 362 ? -8.568 0.136 31.817 1.00 65.81 362 GLN A CA 1
ATOM 2869 C C . GLN A 1 362 ? -7.307 0.187 30.936 1.00 65.81 362 GLN A C 1
ATOM 2871 O O . GLN A 1 362 ? -7.220 1.057 30.073 1.00 65.81 362 GLN A O 1
ATOM 2876 N N . GLN A 1 363 ? -6.345 -0.728 31.102 1.00 74.50 363 GLN A N 1
ATOM 2877 C CA . GLN A 1 363 ? -5.046 -0.643 30.412 1.00 74.50 363 GLN A CA 1
ATOM 2878 C C . GLN A 1 363 ? -5.149 -0.715 28.876 1.00 74.50 363 GLN A C 1
ATOM 2880 O O . GLN A 1 363 ? -4.435 0.000 28.175 1.00 74.50 363 GLN A O 1
ATOM 2885 N N . GLY A 1 364 ? -6.050 -1.541 28.333 1.00 74.12 364 GLY A N 1
ATOM 2886 C CA . GLY A 1 364 ? -6.207 -1.666 26.878 1.00 74.12 364 GLY A CA 1
ATOM 2887 C C . GLY A 1 364 ? -6.867 -0.437 26.247 1.00 74.12 364 GLY A C 1
ATOM 2888 O O . GLY A 1 364 ? 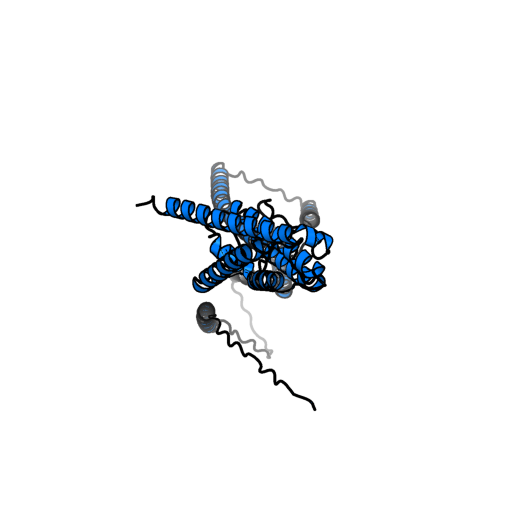-6.433 0.053 25.204 1.00 74.12 364 GLY A O 1
ATOM 2889 N N . VAL A 1 365 ? -7.895 0.094 26.912 1.00 77.12 365 VAL A N 1
ATOM 2890 C CA . VAL A 1 365 ? -8.660 1.256 26.441 1.00 77.12 365 VAL A CA 1
ATOM 2891 C C . VAL A 1 365 ? -7.808 2.525 26.474 1.00 77.12 365 VAL A C 1
ATOM 2893 O O . VAL A 1 365 ? -7.802 3.278 25.501 1.00 77.12 365 VAL A O 1
ATOM 2896 N N . THR A 1 366 ? -7.049 2.747 27.551 1.00 81.25 366 THR A N 1
ATOM 2897 C CA . THR A 1 366 ? -6.161 3.916 27.666 1.00 81.25 366 THR A CA 1
ATOM 2898 C C . THR A 1 366 ? -5.036 3.878 26.635 1.00 81.25 366 THR A C 1
ATOM 2900 O O . THR A 1 366 ? -4.723 4.906 26.037 1.00 81.25 366 THR A O 1
ATOM 2903 N N . SER A 1 367 ? -4.480 2.696 26.343 1.00 83.88 367 SER A N 1
ATOM 2904 C CA . SER A 1 367 ? -3.473 2.537 25.289 1.00 83.88 367 SER A CA 1
ATOM 2905 C C . SER A 1 367 ? -4.015 2.935 23.909 1.00 83.88 367 SER A C 1
ATOM 2907 O O . SER A 1 367 ? -3.372 3.702 23.194 1.00 83.88 367 SER A O 1
ATOM 2909 N N . ILE A 1 368 ? -5.234 2.504 23.568 1.00 80.50 368 ILE A N 1
ATOM 2910 C CA . ILE A 1 368 ? -5.884 2.879 22.302 1.00 80.50 368 ILE A CA 1
ATOM 2911 C C . ILE A 1 368 ? -6.193 4.373 22.260 1.00 80.50 368 ILE A C 1
ATOM 2913 O O . ILE A 1 368 ? -5.967 5.011 21.237 1.00 80.50 368 ILE A O 1
ATOM 2917 N N . MET A 1 369 ? -6.672 4.957 23.359 1.00 81.88 369 MET A N 1
ATOM 2918 C CA . MET A 1 369 ? -6.927 6.397 23.435 1.00 81.88 369 MET A CA 1
ATOM 2919 C C . MET A 1 369 ? -5.656 7.208 23.155 1.00 81.88 369 MET A C 1
ATOM 2921 O O . MET A 1 369 ? -5.689 8.150 22.357 1.00 81.88 369 MET A O 1
ATOM 2925 N N . ASN A 1 370 ? -4.536 6.824 23.773 1.00 85.25 370 ASN A N 1
ATOM 2926 C CA . ASN A 1 370 ? -3.249 7.480 23.562 1.00 85.25 370 ASN A CA 1
ATOM 2927 C C . ASN A 1 370 ? -2.817 7.371 22.097 1.00 85.25 370 ASN A C 1
ATOM 2929 O O . ASN A 1 370 ? -2.470 8.383 21.496 1.00 85.25 370 ASN A O 1
ATOM 2933 N N . GLN A 1 371 ? -2.952 6.191 21.489 1.00 82.94 371 GLN A N 1
ATOM 2934 C CA . GLN A 1 371 ? -2.612 5.981 20.080 1.00 82.94 371 GLN A CA 1
ATOM 2935 C C . GLN A 1 371 ? -3.512 6.747 19.115 1.00 82.94 371 GLN A C 1
ATOM 2937 O O . GLN A 1 371 ? -3.018 7.345 18.167 1.00 82.94 371 GLN A O 1
ATOM 2942 N N . ILE A 1 372 ? -4.828 6.777 19.338 1.00 82.25 372 ILE A N 1
ATOM 2943 C CA . ILE A 1 372 ? -5.739 7.560 18.492 1.00 82.25 372 ILE A CA 1
ATOM 2944 C C . ILE A 1 372 ? -5.407 9.052 18.623 1.00 82.25 372 ILE A C 1
ATOM 2946 O O . ILE A 1 372 ? -5.423 9.783 17.630 1.00 82.25 372 ILE A O 1
ATOM 2950 N N . THR A 1 373 ? -5.105 9.523 19.832 1.00 87.00 373 THR A N 1
ATOM 2951 C CA . THR A 1 373 ? -4.739 10.925 20.076 1.00 87.00 373 THR A CA 1
ATOM 2952 C C . THR A 1 373 ? -3.420 11.276 19.393 1.00 87.00 373 THR A C 1
ATOM 2954 O O . THR A 1 373 ? -3.341 12.295 18.704 1.00 87.00 373 THR A O 1
ATOM 2957 N N . GLU A 1 374 ? -2.418 10.407 19.509 1.00 87.75 374 GLU A N 1
ATOM 2958 C CA . GLU A 1 374 ? -1.121 10.541 18.848 1.00 87.75 374 GLU A CA 1
ATOM 2959 C C . GLU A 1 374 ? -1.253 10.520 17.319 1.00 87.75 374 GLU A C 1
ATOM 2961 O O . GLU A 1 374 ? -0.746 11.420 16.645 1.00 87.75 374 GLU A O 1
ATOM 2966 N N . LEU A 1 375 ? -2.015 9.572 16.768 1.00 81.88 375 LEU A N 1
ATOM 2967 C CA . LEU A 1 375 ? -2.304 9.482 15.338 1.00 81.88 375 LEU A CA 1
ATOM 2968 C C . LEU A 1 375 ? -2.947 10.779 14.826 1.00 81.88 375 LEU A C 1
ATOM 2970 O O . LEU A 1 375 ? -2.515 11.337 13.819 1.00 81.88 375 LEU A O 1
ATOM 2974 N N . ASN A 1 376 ? -3.942 11.312 15.542 1.00 85.31 376 ASN A N 1
ATOM 2975 C CA . ASN A 1 376 ? -4.595 12.569 15.174 1.00 85.31 376 ASN A CA 1
ATOM 2976 C C . ASN A 1 376 ? -3.656 13.778 15.256 1.00 85.31 376 ASN A C 1
ATOM 2978 O O . ASN A 1 376 ? -3.704 14.648 14.382 1.00 85.31 376 ASN A O 1
ATOM 2982 N N . ALA A 1 377 ? -2.803 13.849 16.279 1.00 88.75 377 ALA A N 1
ATOM 2983 C CA . ALA A 1 377 ? -1.800 14.902 16.394 1.00 88.75 377 ALA A CA 1
ATOM 2984 C C . ALA A 1 377 ? -0.811 14.853 15.217 1.00 88.75 377 ALA A C 1
ATOM 2986 O O . ALA A 1 377 ? -0.542 15.879 14.590 1.00 88.75 377 ALA A O 1
ATOM 2987 N N . ARG A 1 378 ? -0.345 13.655 14.844 1.00 85.94 378 ARG A N 1
ATOM 2988 C CA . ARG A 1 378 ? 0.556 13.445 13.701 1.00 85.94 378 ARG A CA 1
ATOM 2989 C C . ARG A 1 378 ? -0.098 13.812 12.375 1.00 85.94 378 ARG A C 1
ATOM 2991 O O . ARG A 1 378 ? 0.513 14.529 11.588 1.00 85.94 378 ARG A O 1
ATOM 2998 N N . ILE A 1 379 ? -1.353 13.419 12.150 1.00 85.06 379 ILE A N 1
ATOM 2999 C CA . ILE A 1 379 ? -2.107 13.816 10.950 1.00 85.06 379 ILE A CA 1
ATOM 3000 C C . ILE A 1 379 ? -2.201 15.341 10.855 1.00 85.06 379 ILE A C 1
ATOM 3002 O O . ILE A 1 379 ? -1.918 15.901 9.797 1.00 85.06 379 ILE A O 1
ATOM 3006 N N . LYS A 1 380 ? -2.544 16.033 11.951 1.00 88.81 380 LYS A N 1
ATOM 3007 C CA . LYS A 1 380 ? -2.600 17.504 11.974 1.00 88.81 380 LYS A CA 1
ATOM 3008 C C . LYS A 1 380 ? -1.246 18.133 11.651 1.00 88.81 380 LYS A C 1
ATOM 3010 O O . LYS A 1 380 ? -1.194 19.066 10.854 1.00 88.81 380 LYS A O 1
ATOM 3015 N N . ASN A 1 381 ? -0.161 17.604 12.214 1.00 90.06 381 ASN A N 1
ATOM 3016 C CA . ASN A 1 381 ? 1.188 18.092 11.937 1.00 90.06 381 ASN A CA 1
ATOM 3017 C C . ASN A 1 381 ? 1.561 17.914 10.459 1.00 90.06 381 ASN A C 1
ATOM 3019 O O . ASN A 1 381 ? 2.000 18.874 9.829 1.00 90.06 381 ASN A O 1
ATOM 3023 N N . ILE A 1 382 ? 1.309 16.738 9.874 1.00 83.81 382 ILE A N 1
ATOM 3024 C CA . ILE A 1 382 ? 1.582 16.474 8.452 1.00 83.81 382 ILE A CA 1
ATOM 3025 C C . ILE A 1 382 ? 0.745 17.397 7.551 1.00 83.81 382 ILE A C 1
ATOM 3027 O O . ILE A 1 382 ? 1.259 17.946 6.575 1.00 83.81 382 ILE A O 1
ATOM 3031 N N . LEU A 1 383 ? -0.532 17.619 7.884 1.00 84.75 383 LEU A N 1
ATOM 3032 C CA . LEU A 1 383 ? -1.407 18.536 7.144 1.00 84.75 383 LEU A CA 1
ATOM 3033 C C . LEU A 1 383 ? -0.935 19.997 7.229 1.00 84.75 383 LEU A C 1
ATOM 3035 O O . LEU A 1 383 ? -1.005 20.728 6.243 1.00 84.75 383 LEU A O 1
ATOM 3039 N N . ASN A 1 384 ? -0.415 20.426 8.379 1.00 87.50 384 ASN A N 1
ATOM 3040 C CA . ASN A 1 384 ? 0.135 21.771 8.537 1.00 87.50 384 ASN A CA 1
ATOM 3041 C C . ASN A 1 384 ? 1.428 21.954 7.729 1.00 87.50 384 ASN A C 1
ATOM 3043 O O . ASN A 1 384 ? 1.568 22.961 7.037 1.00 87.50 384 ASN A O 1
ATOM 3047 N N . VAL A 1 385 ? 2.332 20.967 7.756 1.00 85.75 385 VAL A N 1
ATOM 3048 C CA . VAL A 1 385 ? 3.582 20.982 6.973 1.00 85.75 385 VAL A CA 1
ATOM 3049 C C . VAL A 1 385 ? 3.288 21.002 5.471 1.00 85.75 385 VAL A C 1
ATOM 3051 O O . VAL A 1 385 ? 3.858 21.806 4.737 1.00 85.75 385 VAL A O 1
ATOM 3054 N N . THR A 1 386 ? 2.352 20.173 5.003 1.00 78.56 386 THR A N 1
ATOM 3055 C CA . THR A 1 386 ? 1.952 20.165 3.583 1.00 78.56 386 THR A CA 1
ATOM 3056 C C . THR A 1 386 ? 1.300 21.480 3.157 1.00 78.56 386 THR A C 1
ATOM 3058 O O . THR A 1 386 ? 1.589 21.969 2.066 1.00 78.56 386 THR A O 1
ATOM 3061 N N . ARG A 1 387 ? 0.493 22.110 4.022 1.00 84.62 387 ARG A N 1
ATOM 3062 C CA . ARG A 1 387 ? -0.079 23.437 3.749 1.00 84.62 387 ARG A CA 1
ATOM 3063 C C . ARG A 1 387 ? 0.998 24.520 3.645 1.00 84.62 387 ARG A C 1
ATOM 3065 O O . ARG A 1 387 ? 0.932 25.335 2.728 1.00 84.62 387 ARG A O 1
ATOM 3072 N N . GLN A 1 388 ? 1.992 24.511 4.536 1.00 86.56 388 GLN A N 1
ATOM 3073 C CA . GLN A 1 388 ? 3.126 25.442 4.481 1.00 86.56 388 GLN A CA 1
ATOM 3074 C C . GLN A 1 388 ? 3.946 25.267 3.196 1.00 86.56 388 GLN A C 1
ATOM 3076 O O . GLN A 1 388 ? 4.275 26.259 2.555 1.00 86.56 388 GLN A O 1
ATOM 3081 N N . ALA A 1 389 ? 4.195 24.025 2.767 1.00 80.75 389 ALA A N 1
ATOM 3082 C CA . ALA A 1 389 ? 4.901 23.748 1.516 1.00 80.75 389 ALA A CA 1
ATOM 3083 C C . ALA A 1 389 ? 4.135 24.236 0.270 1.00 80.75 389 ALA A C 1
ATOM 3085 O O . ALA A 1 389 ? 4.752 24.661 -0.701 1.00 80.75 389 ALA A O 1
ATOM 3086 N N . SER A 1 390 ? 2.796 24.205 0.294 1.00 77.81 390 SER A N 1
ATOM 3087 C CA . SER A 1 390 ? 1.964 24.679 -0.824 1.00 77.81 390 SER A CA 1
ATOM 3088 C C . SER A 1 390 ? 1.776 26.200 -0.888 1.00 77.81 390 SER A C 1
ATOM 3090 O O . SER A 1 390 ? 1.427 26.714 -1.942 1.00 77.81 390 SER A O 1
ATOM 3092 N N . GLY A 1 391 ? 1.972 26.917 0.225 1.00 74.25 391 GLY A N 1
ATOM 3093 C CA . GLY A 1 391 ? 1.673 28.351 0.335 1.00 74.25 391 GLY A CA 1
ATOM 3094 C C . GLY A 1 391 ? 2.846 29.297 0.058 1.00 74.25 391 GLY A C 1
ATOM 3095 O O . GLY A 1 391 ? 2.672 30.499 0.198 1.00 74.25 391 GLY A O 1
ATOM 3096 N N . GLY A 1 392 ? 4.031 28.778 -0.278 1.00 58.06 392 GLY A N 1
ATOM 3097 C CA . GLY A 1 392 ? 5.258 29.569 -0.472 1.00 58.06 392 GLY A CA 1
ATOM 3098 C C . GLY A 1 392 ? 5.664 29.812 -1.929 1.00 58.06 392 GLY A C 1
ATOM 3099 O O . GLY A 1 392 ? 6.806 30.190 -2.170 1.00 58.06 392 GLY A O 1
ATOM 3100 N N . GLY A 1 393 ? 4.780 29.542 -2.891 1.00 57.66 393 GLY A N 1
ATOM 3101 C CA . GLY A 1 393 ? 5.021 29.772 -4.317 1.00 57.66 393 GLY A CA 1
ATOM 3102 C C . GLY A 1 393 ? 3.966 30.698 -4.909 1.00 57.66 393 GLY A C 1
ATOM 3103 O O . GLY A 1 393 ? 3.119 30.228 -5.665 1.00 57.66 393 GLY A O 1
ATOM 3104 N N . GLU A 1 394 ? 4.000 31.972 -4.517 1.00 43.28 394 GLU A N 1
ATOM 3105 C CA . GLU A 1 394 ? 3.430 33.083 -5.298 1.00 43.28 394 GLU A CA 1
ATOM 3106 C C . GLU A 1 394 ? 4.539 33.797 -6.070 1.00 43.28 394 GLU A C 1
ATOM 3108 O O . GLU A 1 394 ? 5.637 33.975 -5.488 1.00 43.28 394 GLU A O 1
#

pLDDT: mean 74.72, std 21.79, range [26.44, 98.12]

Nearest PDB structures (foldseek):
  7qyd-assembly1_A  TM=4.183E-01  e=9.509E+00  Bacillus thuringiensis serovar jegathesan